Protein AF-A0A352L441-F1 (afdb_monomer_lite)

Sequence (587 aa):
ATPSLTDYEIRIDIAGQVLLHSDFNLAGSLLVDAADITIYNQNLIVSGPDQRLAFRAANSLTLGRTETLPNGKLQQLGAVISAPDLQFNVDGLLTVNAGSAIFGAKQSATLLITADDMLLIGTLYGGAEPDESAKPIWLPAGALTLDLTGSLTMGGQGVNSEGNLTNTGGNLIATGAVMIKTGDVVAISDTSSIKADPSGEQSIETAASGNLRLEVGTDLQLNGFLQSLGPASLLAISAGSQARINGLIEAQSSVTITAGTDVSGVGILVMPLILNTNSNGQLIDENGRLIDSDGWLINSSGQFVNEAGEVINVPPGSPVAGGQPVRLSGGEIRTGIGGTISLTAADSLLLRGAIGAIRAEGSTIRALSDSVSLTSTGSSVTVEDRVEASTLLTVTAEAINVLAGASLRARGTGGDIRLKAAHLLYIDAAFGDLPAAVVQAQDLVSLLAADVDTSGVVRSTVGRIAINGVQSVTVGGRVISPTTIHVNSGVSATWSQALLESGTISAAELANGTLDILGSGSLQATGNVRLNSGGDFTVQSAAGLASGTAVRPRPIVSTAPQTIYTVTGYNKIDLGVIQVPEVTFVK

pLDDT: mean 89.71, std 14.64, range [35.78, 98.94]

Radius of gyration: 32.27 Å; chains: 1; bounding box: 112×66×103 Å

Foldseek 3Di:
DPPDLPDFPEEAAEAAEDEAEEEDEAQAEYEYAYQEYEYWLYEYEHDDQSHEYEYHHAEEYEFWDWDQDPVRFIDTTGYEAEDCHYEYAHAEEYEHADPYEYYNQHAQEEHEYEYAEYEFQYEYEFAFDQDPVGDTDGHAAGEYEYAYAAEYAWWDWDADPVRDIDIGTGEYEYLHEYYYEYLAEYAGAQRYEYEHHNVRPDPDADQHWYEYEYHHNAEYHDFHYYEIDHQQYEHEYEHADAYEFWYEYEEAAEYYYEFEHYPVLARYHWWAWDFDADPVRFFAAPVRFTAHLLQFGADPVRAADDPVRHGDPDDPPFTWGHAFTHTDITGEYEYAAQHEYEYEYCGEHHANYEYFGWGDDGRDIATRAQEYEAYHNHAEYEFNAEYEHAAEYEYEEQEYHQEFQYEYEHRHDNHEYAYEHAAEYYFADHDDPGHGGEYEYQAEYAAEYQEYAHLGEYDHNAYEYFAEHLAEYEFNYEYDYQEEYHYEFQDDPPDDPCVSRVSPDDLVRGDAHEYEQEECGDHYYPYYYHHHGVHYYYYHYPDPDDPDDDDDDDDPDDDDDDDDPDPPDDDDDDPDDDDDDDDDDDD

Structure (mmCIF, N/CA/C/O backbone):
data_AF-A0A352L441-F1
#
_entry.id   AF-A0A352L441-F1
#
loop_
_atom_site.group_PDB
_atom_site.id
_atom_site.type_symbol
_atom_site.label_atom_id
_atom_site.label_alt_id
_atom_site.label_comp_id
_atom_site.label_asym_id
_atom_site.label_entity_id
_atom_site.label_seq_id
_atom_site.pdbx_PDB_ins_code
_atom_site.Cartn_x
_atom_site.Cartn_y
_atom_site.Cartn_z
_atom_site.occupancy
_atom_site.B_iso_or_equiv
_atom_site.auth_seq_id
_atom_site.auth_comp_id
_atom_site.auth_asym_id
_atom_site.auth_atom_id
_atom_site.pdbx_PDB_model_num
ATOM 1 N N . ALA A 1 1 ? 12.906 12.180 -49.565 1.00 49.47 1 ALA A N 1
ATOM 2 C CA . ALA A 1 1 ? 11.666 12.710 -48.981 1.00 49.47 1 ALA A CA 1
ATOM 3 C C . ALA A 1 1 ? 10.503 12.098 -49.739 1.00 49.47 1 ALA A C 1
ATOM 5 O O . ALA A 1 1 ? 10.154 12.564 -50.820 1.00 49.47 1 ALA A O 1
ATOM 6 N N . THR A 1 2 ? 9.995 10.977 -49.242 1.00 49.00 2 THR A N 1
ATOM 7 C CA . THR A 1 2 ? 8.648 10.523 -49.579 1.00 49.00 2 THR A CA 1
ATOM 8 C C . THR A 1 2 ? 7.631 11.470 -48.919 1.00 49.00 2 THR A C 1
ATOM 10 O O . THR A 1 2 ? 7.974 12.142 -47.949 1.00 49.00 2 THR A O 1
ATOM 13 N N . PRO A 1 3 ? 6.417 11.640 -49.474 1.00 53.66 3 PRO A N 1
ATOM 14 C CA . PRO A 1 3 ? 5.519 12.732 -49.081 1.00 53.66 3 PRO A CA 1
ATOM 15 C C . PRO A 1 3 ? 4.583 12.386 -47.912 1.00 53.66 3 PRO A C 1
ATOM 17 O O . PRO A 1 3 ? 3.712 13.190 -47.585 1.00 53.66 3 PRO A O 1
ATOM 20 N N . SER A 1 4 ? 4.682 11.186 -47.335 1.00 69.00 4 SER A N 1
ATOM 21 C CA . SER A 1 4 ? 3.772 10.743 -46.280 1.00 69.00 4 SER A CA 1
ATOM 22 C C . SER A 1 4 ? 4.357 11.092 -44.917 1.00 69.00 4 SER A C 1
ATOM 24 O O . SER A 1 4 ? 5.466 10.705 -44.611 1.00 69.00 4 SER A O 1
ATOM 26 N N . LEU A 1 5 ? 3.603 11.762 -44.046 1.00 63.06 5 LEU A N 1
ATOM 27 C CA . LEU A 1 5 ? 4.019 12.012 -42.652 1.00 63.06 5 LEU A CA 1
ATOM 28 C C . LEU A 1 5 ? 3.939 10.747 -41.766 1.00 63.06 5 LEU A C 1
ATOM 30 O O . LEU A 1 5 ? 3.887 10.839 -40.543 1.00 63.06 5 LEU A O 1
ATOM 34 N N . THR A 1 6 ? 3.796 9.567 -42.374 1.00 68.00 6 THR A N 1
ATOM 35 C CA . THR A 1 6 ? 3.484 8.310 -41.676 1.00 68.00 6 THR A CA 1
ATOM 36 C C . THR A 1 6 ? 4.223 7.095 -42.233 1.00 68.00 6 THR A C 1
ATOM 38 O O . THR A 1 6 ? 3.980 5.989 -41.752 1.00 68.00 6 THR A O 1
ATOM 41 N N . ASP A 1 7 ? 5.072 7.257 -43.255 1.00 83.56 7 ASP A N 1
ATOM 42 C CA . ASP A 1 7 ? 5.901 6.155 -43.740 1.00 83.56 7 ASP A CA 1
ATOM 43 C C . ASP A 1 7 ? 7.200 6.030 -42.934 1.00 83.56 7 ASP A C 1
ATOM 45 O O . ASP A 1 7 ? 7.561 6.902 -42.152 1.00 83.56 7 ASP A O 1
ATOM 49 N N . TYR A 1 8 ? 7.864 4.883 -43.080 1.00 89.38 8 TYR A N 1
ATOM 50 C CA . TYR A 1 8 ? 9.185 4.652 -42.510 1.00 89.38 8 TYR A CA 1
ATOM 51 C C . TYR A 1 8 ? 10.232 4.904 -43.591 1.00 89.38 8 TYR A C 1
ATOM 53 O O . TYR A 1 8 ? 10.250 4.195 -44.600 1.00 89.38 8 TYR A O 1
ATOM 61 N N . GLU A 1 9 ? 11.118 5.875 -43.384 1.00 91.31 9 GLU A N 1
ATOM 62 C CA . GLU A 1 9 ? 12.224 6.154 -44.302 1.00 91.31 9 GLU A CA 1
ATOM 63 C C . GLU A 1 9 ? 13.239 5.011 -44.345 1.00 91.31 9 GLU A C 1
ATOM 65 O O . GLU A 1 9 ? 13.847 4.760 -45.388 1.00 91.31 9 GLU A O 1
ATOM 70 N N . ILE A 1 10 ? 13.415 4.307 -43.224 1.00 93.00 10 ILE A N 1
ATOM 71 C CA . ILE A 1 10 ? 14.247 3.110 -43.138 1.00 93.00 10 ILE A CA 1
ATOM 72 C C . ILE A 1 10 ? 13.386 1.948 -42.653 1.00 93.00 10 ILE A C 1
ATOM 74 O O . ILE A 1 10 ? 12.770 2.009 -41.589 1.00 93.00 10 ILE A O 1
ATOM 78 N N . ARG A 1 11 ? 13.385 0.854 -43.419 1.00 95.38 11 ARG A N 1
ATOM 79 C CA . ARG A 1 11 ? 12.781 -0.415 -43.017 1.00 95.38 11 ARG A CA 1
ATOM 80 C C . ARG A 1 11 ? 13.812 -1.532 -43.086 1.00 95.38 11 ARG A C 1
ATOM 82 O O . ARG A 1 11 ? 14.389 -1.780 -44.143 1.00 95.38 11 ARG A O 1
ATOM 89 N N . ILE A 1 12 ? 14.003 -2.210 -41.963 1.00 96.06 12 ILE A N 1
ATOM 90 C CA . ILE A 1 12 ? 14.758 -3.454 -41.847 1.00 96.06 12 ILE A CA 1
ATOM 91 C C . ILE A 1 12 ? 13.725 -4.563 -41.655 1.00 96.06 12 ILE A C 1
ATOM 93 O O . ILE A 1 12 ? 12.964 -4.515 -40.697 1.00 96.06 12 ILE A O 1
ATOM 97 N N . ASP A 1 13 ? 13.666 -5.510 -42.586 1.00 96.94 13 ASP A N 1
ATOM 98 C CA . ASP A 1 13 ? 12.711 -6.625 -42.588 1.00 96.94 13 ASP A CA 1
ATOM 99 C C . ASP A 1 13 ? 13.508 -7.916 -42.817 1.00 96.94 13 ASP A C 1
ATOM 101 O O . ASP A 1 13 ? 14.018 -8.154 -43.918 1.00 96.94 13 ASP A O 1
ATOM 105 N N . ILE A 1 14 ? 13.751 -8.670 -41.743 1.00 95.06 14 ILE A N 1
ATOM 106 C CA . ILE A 1 14 ? 14.667 -9.817 -41.731 1.00 95.06 14 ILE A CA 1
ATOM 107 C C . ILE A 1 14 ? 14.029 -10.977 -40.970 1.00 95.06 14 ILE A C 1
ATOM 109 O O . ILE A 1 14 ? 13.840 -10.900 -39.771 1.00 95.06 14 ILE A O 1
ATOM 113 N N . ALA A 1 15 ? 13.816 -12.125 -41.616 1.00 94.00 15 ALA A N 1
ATOM 114 C CA . ALA A 1 15 ? 13.196 -13.289 -40.962 1.00 94.00 15 ALA A CA 1
ATOM 115 C C . ALA A 1 15 ? 14.002 -13.901 -39.790 1.00 94.00 15 ALA A C 1
ATOM 117 O O . ALA A 1 15 ? 13.476 -14.725 -39.052 1.00 94.00 15 ALA A O 1
ATOM 118 N N . GLY A 1 16 ? 15.289 -13.570 -39.666 1.00 96.12 16 GLY A N 1
ATOM 119 C CA . GLY A 1 16 ? 16.195 -14.079 -38.635 1.00 96.12 16 GLY A CA 1
ATOM 120 C C . GLY A 1 16 ? 16.541 -13.026 -37.583 1.00 96.12 16 GLY A C 1
ATOM 121 O O . GLY A 1 16 ? 15.664 -12.380 -37.018 1.00 96.12 16 GLY A O 1
ATOM 122 N N . GLN A 1 17 ? 17.840 -12.860 -37.330 1.00 97.25 17 GLN A N 1
ATOM 123 C CA . GLN A 1 17 ? 18.349 -11.949 -36.309 1.00 97.25 17 GLN A CA 1
ATOM 124 C C . GLN A 1 17 ? 18.781 -10.603 -36.900 1.00 97.25 17 GLN A C 1
ATOM 126 O O . GLN A 1 17 ? 19.488 -10.551 -37.910 1.00 97.25 17 GLN A O 1
ATOM 131 N N . VAL A 1 18 ? 18.435 -9.523 -36.203 1.00 97.88 18 VAL A N 1
ATOM 132 C CA . VAL A 1 18 ? 19.004 -8.187 -36.383 1.00 97.88 18 VAL A CA 1
ATOM 133 C C . VAL A 1 18 ? 19.908 -7.866 -35.194 1.00 97.88 18 VAL A C 1
ATOM 135 O O . VAL A 1 18 ? 19.484 -7.918 -34.040 1.00 97.88 18 VAL A O 1
ATOM 138 N N . LEU A 1 19 ? 21.151 -7.486 -35.491 1.00 97.06 19 LEU A N 1
ATOM 139 C CA . LEU A 1 19 ? 22.108 -6.980 -34.513 1.00 97.06 19 LEU A CA 1
ATOM 140 C C . LEU A 1 19 ? 22.387 -5.504 -34.801 1.00 97.06 19 LEU A C 1
ATOM 142 O O . LEU A 1 19 ? 22.943 -5.185 -35.852 1.00 97.06 19 LEU A O 1
ATOM 146 N N . LEU A 1 20 ? 22.011 -4.620 -33.880 1.00 96.06 20 LEU A N 1
ATOM 147 C CA . LEU A 1 20 ? 22.301 -3.190 -33.963 1.00 96.06 20 LEU A CA 1
ATOM 148 C C . LEU A 1 20 ? 23.311 -2.805 -32.880 1.00 96.06 20 LEU A C 1
ATOM 150 O O . LEU A 1 20 ? 23.175 -3.161 -31.709 1.00 96.06 20 LEU A O 1
ATOM 154 N N . HIS A 1 21 ? 24.352 -2.098 -33.299 1.00 92.94 21 HIS A N 1
ATOM 155 C CA . HIS A 1 21 ? 25.333 -1.485 -32.418 1.00 92.94 21 HIS A CA 1
ATOM 156 C C . HIS A 1 21 ? 25.881 -0.221 -33.087 1.00 92.94 21 HIS A C 1
ATOM 158 O O . HIS A 1 21 ? 25.800 -0.091 -34.311 1.00 92.94 21 HIS A O 1
ATOM 164 N N . SER A 1 22 ? 26.504 0.661 -32.297 1.00 89.69 22 SER A N 1
ATOM 165 C CA . SER A 1 22 ? 26.989 1.985 -32.726 1.00 89.69 22 SER A CA 1
ATOM 166 C C . SER A 1 22 ? 25.886 3.023 -32.971 1.00 89.69 22 SER A C 1
ATOM 168 O O . SER A 1 22 ? 24.727 2.692 -33.186 1.00 89.69 22 SER A O 1
ATOM 170 N N . ASP A 1 23 ? 26.254 4.303 -32.913 1.00 92.50 23 ASP A N 1
ATOM 171 C CA . ASP A 1 23 ? 25.290 5.401 -32.788 1.00 92.50 23 ASP A CA 1
ATOM 172 C C . ASP A 1 23 ? 24.577 5.761 -34.093 1.00 92.50 23 ASP A C 1
ATOM 174 O O . ASP A 1 23 ? 25.209 6.005 -35.124 1.00 92.50 23 ASP A O 1
ATOM 178 N N . PHE A 1 24 ? 23.247 5.849 -34.025 1.00 92.25 24 PHE A N 1
ATOM 179 C CA . PHE A 1 24 ? 22.352 6.243 -35.109 1.00 92.25 24 PHE A CA 1
ATOM 180 C C . PHE A 1 24 ? 21.593 7.511 -34.701 1.00 92.25 24 PHE A C 1
ATOM 182 O O . PHE A 1 24 ? 20.792 7.493 -33.770 1.00 92.25 24 PHE A O 1
ATOM 189 N N . ASN A 1 25 ? 21.794 8.592 -35.455 1.00 92.19 25 ASN A N 1
ATOM 190 C CA . ASN A 1 25 ? 21.009 9.820 -35.346 1.00 92.19 25 ASN A CA 1
ATOM 191 C C . ASN A 1 25 ? 20.189 9.984 -36.621 1.00 92.19 25 ASN A C 1
ATOM 193 O O . ASN A 1 25 ? 20.742 10.239 -37.694 1.00 92.19 25 ASN A O 1
ATOM 197 N N . LEU A 1 26 ? 18.877 9.799 -36.513 1.00 91.25 26 LEU A N 1
ATOM 198 C CA . LEU A 1 26 ? 17.967 9.793 -37.648 1.00 91.25 26 LEU A CA 1
ATOM 199 C C . LEU A 1 26 ? 17.049 11.017 -37.597 1.00 91.25 26 LEU A C 1
ATOM 201 O O . LEU A 1 26 ? 16.477 11.359 -36.562 1.00 91.25 26 LEU A O 1
ATOM 205 N N . ALA A 1 27 ? 16.896 11.668 -38.748 1.00 87.81 27 ALA A N 1
ATOM 206 C CA . ALA A 1 27 ? 15.895 12.717 -38.966 1.00 87.81 27 ALA A CA 1
ATOM 207 C C . ALA A 1 27 ? 14.571 12.159 -39.533 1.00 87.81 27 ALA A C 1
ATOM 209 O O . ALA A 1 27 ? 13.640 12.922 -39.781 1.00 87.81 27 ALA A O 1
ATOM 210 N N . GLY A 1 28 ? 14.523 10.847 -39.788 1.00 89.69 28 GLY A N 1
ATOM 211 C CA . GLY A 1 28 ? 13.387 10.112 -40.339 1.00 89.69 28 GLY A CA 1
ATOM 212 C C . GLY A 1 28 ? 13.058 8.883 -39.492 1.00 89.69 28 GLY A C 1
ATOM 213 O O . GLY A 1 28 ? 13.854 8.466 -38.648 1.00 89.69 28 GLY A O 1
ATOM 214 N N . SER A 1 29 ? 11.892 8.308 -39.742 1.00 93.94 29 SER A N 1
ATOM 215 C CA . SER A 1 29 ? 11.331 7.157 -39.057 1.00 93.94 29 SER A CA 1
ATOM 216 C C . SER A 1 29 ? 12.042 5.850 -39.428 1.00 93.94 29 SER A C 1
ATOM 218 O O . SER A 1 29 ? 12.465 5.632 -40.568 1.00 93.94 29 SER A O 1
ATOM 220 N N . LEU A 1 30 ? 12.139 4.942 -38.455 1.00 95.44 30 LEU A N 1
ATOM 221 C CA . LEU A 1 30 ? 12.762 3.623 -38.597 1.00 95.44 30 LEU A CA 1
ATOM 222 C C . LEU A 1 30 ? 11.812 2.519 -38.116 1.00 95.44 30 LEU A C 1
ATOM 224 O O . LEU A 1 30 ? 11.270 2.586 -37.013 1.00 95.44 30 LEU A O 1
ATOM 228 N N . LEU A 1 31 ? 11.660 1.480 -38.936 1.00 96.81 31 LEU A N 1
ATOM 229 C CA . LEU A 1 31 ? 11.042 0.210 -38.562 1.00 96.81 31 LEU A CA 1
ATOM 230 C C . LEU A 1 31 ? 12.084 -0.906 -38.626 1.00 96.81 31 LEU A C 1
ATOM 232 O O . LEU A 1 31 ? 12.723 -1.100 -39.663 1.00 96.81 31 LEU A O 1
ATOM 236 N N . VAL A 1 32 ? 12.197 -1.670 -37.544 1.00 97.94 32 VAL A N 1
ATOM 237 C CA . VAL A 1 32 ? 12.960 -2.920 -37.495 1.00 97.94 32 VAL A CA 1
ATOM 238 C C . VAL A 1 32 ? 11.995 -4.063 -37.211 1.00 97.94 32 VAL A C 1
ATOM 240 O O . VAL A 1 32 ? 11.344 -4.071 -36.172 1.00 97.94 32 VAL A O 1
ATOM 243 N N . ASP A 1 33 ? 11.898 -5.000 -38.145 1.00 98.31 33 ASP A N 1
ATOM 244 C CA . ASP A 1 33 ? 10.999 -6.151 -38.117 1.00 98.31 33 ASP A CA 1
ATOM 245 C C . ASP A 1 33 ? 11.831 -7.428 -38.289 1.00 98.31 33 ASP A C 1
ATOM 247 O O . ASP A 1 33 ? 12.485 -7.610 -39.324 1.00 98.31 33 ASP A O 1
ATOM 251 N N . ALA A 1 34 ? 11.901 -8.254 -37.241 1.00 98.31 34 ALA A N 1
ATOM 252 C CA . ALA A 1 34 ? 12.706 -9.470 -37.245 1.00 98.31 34 ALA A CA 1
ATOM 253 C C . ALA A 1 34 ? 12.198 -10.565 -36.297 1.00 98.31 34 ALA A C 1
ATOM 255 O O . ALA A 1 34 ? 11.294 -10.342 -35.500 1.00 98.31 34 ALA A O 1
ATOM 256 N N . ALA A 1 35 ? 12.788 -11.764 -36.351 1.00 97.69 35 ALA A N 1
ATOM 257 C CA . ALA A 1 35 ? 12.512 -12.781 -35.335 1.00 97.69 35 ALA A CA 1
ATOM 258 C C . ALA A 1 35 ? 13.170 -12.406 -33.999 1.00 97.69 35 ALA A C 1
ATOM 260 O O . ALA A 1 35 ? 12.505 -12.367 -32.966 1.00 97.69 35 ALA A O 1
ATOM 261 N N . ASP A 1 36 ? 14.456 -12.056 -34.043 1.00 98.38 36 ASP A N 1
ATOM 262 C CA . ASP A 1 36 ? 15.244 -11.672 -32.874 1.00 98.38 36 ASP A CA 1
ATOM 263 C C . ASP A 1 36 ? 15.931 -10.327 -33.111 1.00 98.38 36 ASP A C 1
ATOM 265 O O . ASP A 1 36 ? 16.624 -10.137 -34.113 1.00 98.38 36 ASP A O 1
ATOM 269 N N . ILE A 1 37 ? 15.780 -9.392 -32.175 1.00 98.56 37 ILE A N 1
ATOM 270 C CA . ILE A 1 37 ? 16.417 -8.072 -32.230 1.00 98.56 37 ILE A CA 1
ATOM 271 C C . ILE A 1 37 ? 17.344 -7.923 -31.029 1.00 98.56 37 ILE A C 1
ATOM 273 O O . ILE A 1 37 ? 16.947 -8.098 -29.880 1.00 98.56 37 ILE A O 1
ATOM 277 N N . THR A 1 38 ? 18.603 -7.572 -31.270 1.00 98.12 38 THR A N 1
ATOM 278 C CA . THR A 1 38 ? 19.557 -7.256 -30.203 1.00 98.12 38 THR A CA 1
ATOM 279 C C . THR A 1 38 ? 20.205 -5.909 -30.474 1.00 98.12 38 THR A C 1
ATOM 281 O O . THR A 1 38 ? 20.804 -5.709 -31.529 1.00 98.12 38 THR A O 1
ATOM 284 N N . ILE A 1 39 ? 20.097 -4.996 -29.510 1.00 97.94 39 ILE A N 1
ATOM 285 C CA . ILE A 1 39 ? 20.632 -3.635 -29.587 1.00 97.94 39 ILE A CA 1
ATOM 286 C C . ILE A 1 39 ? 21.553 -3.416 -28.398 1.00 97.94 39 ILE A C 1
ATOM 288 O O . ILE A 1 39 ? 21.121 -3.570 -27.261 1.00 97.94 39 ILE A O 1
ATOM 292 N N . TYR A 1 40 ? 22.813 -3.061 -28.616 1.00 96.94 40 TYR A N 1
ATOM 293 C CA . TYR A 1 40 ? 23.750 -2.812 -27.517 1.00 96.94 40 TYR A CA 1
ATOM 294 C C . TYR A 1 40 ? 24.846 -1.838 -27.928 1.00 96.94 40 TYR A C 1
ATOM 296 O O . TYR A 1 40 ? 25.196 -1.742 -29.102 1.00 96.94 40 TYR A O 1
ATOM 304 N N . ASN A 1 41 ? 25.429 -1.156 -26.939 1.00 95.44 41 ASN A N 1
ATOM 305 C CA . ASN A 1 41 ? 26.482 -0.162 -27.142 1.00 95.44 41 ASN A CA 1
ATOM 306 C C . ASN A 1 41 ? 26.113 0.850 -28.245 1.00 95.44 41 ASN A C 1
ATOM 308 O O . ASN A 1 41 ? 26.832 1.005 -29.237 1.00 95.44 41 ASN A O 1
ATOM 312 N N . GLN A 1 42 ? 24.926 1.442 -28.115 1.00 94.06 42 GLN A N 1
ATOM 313 C CA . GLN A 1 42 ? 24.323 2.272 -29.151 1.00 94.06 42 GLN A CA 1
ATOM 314 C C . GLN A 1 42 ? 23.437 3.360 -28.554 1.00 94.06 42 GLN A C 1
ATOM 316 O O . GLN A 1 42 ? 22.563 3.068 -27.738 1.00 94.06 42 GLN A O 1
ATOM 321 N N . ASN A 1 43 ? 23.596 4.577 -29.065 1.00 94.94 43 ASN A N 1
ATOM 322 C CA . ASN A 1 43 ? 22.586 5.625 -29.016 1.00 94.94 43 ASN A CA 1
ATOM 323 C C . ASN A 1 43 ? 21.781 5.599 -30.321 1.00 94.94 43 ASN A C 1
ATOM 325 O O . ASN A 1 43 ? 22.330 5.842 -31.393 1.00 94.94 43 ASN A O 1
ATOM 329 N N . LEU A 1 44 ? 20.491 5.290 -30.252 1.00 96.12 44 LEU A N 1
ATOM 330 C CA . LEU A 1 44 ? 19.568 5.349 -31.381 1.00 96.12 44 LEU A CA 1
ATOM 331 C C . LEU A 1 44 ? 18.527 6.430 -31.106 1.00 96.12 44 LEU A C 1
ATOM 333 O O . LEU A 1 44 ? 17.584 6.229 -30.339 1.00 96.12 44 LEU A O 1
ATOM 337 N N . ILE A 1 45 ? 18.725 7.582 -31.738 1.00 95.31 45 ILE A N 1
ATOM 338 C CA . ILE A 1 45 ? 17.912 8.776 -31.536 1.00 95.31 45 ILE A CA 1
ATOM 339 C C . ILE A 1 45 ? 17.220 9.117 -32.853 1.00 95.31 45 ILE A C 1
ATOM 341 O O . ILE A 1 45 ? 17.866 9.399 -33.865 1.00 95.31 45 ILE A O 1
ATOM 345 N N . VAL A 1 46 ? 15.890 9.108 -32.828 1.00 93.50 46 VAL A N 1
ATOM 346 C CA . VAL A 1 46 ? 15.036 9.593 -33.912 1.00 93.50 46 VAL A CA 1
ATOM 347 C C . VAL A 1 46 ? 14.488 10.956 -33.504 1.00 93.50 46 VAL A C 1
ATOM 349 O O . VAL A 1 46 ? 13.870 11.096 -32.453 1.00 93.50 46 VAL A O 1
ATOM 352 N N . SER A 1 47 ? 14.732 11.972 -34.327 1.00 88.00 47 SER A N 1
ATOM 353 C CA . SER A 1 47 ? 14.414 13.370 -34.022 1.00 88.00 47 SER A CA 1
ATOM 354 C C . SER A 1 47 ? 13.374 13.942 -34.985 1.00 88.00 47 SER A C 1
ATOM 356 O O . SER A 1 47 ? 13.398 13.657 -36.178 1.00 88.00 47 SER A O 1
ATOM 358 N N . GLY A 1 48 ? 12.474 14.781 -34.464 1.00 85.25 48 GLY A N 1
ATOM 359 C CA . GLY A 1 48 ? 11.401 15.436 -35.222 1.00 85.25 48 GLY A CA 1
ATOM 360 C C . GLY A 1 48 ? 10.004 15.033 -34.724 1.00 85.25 48 GLY A C 1
ATOM 361 O O . GLY A 1 48 ? 9.759 13.852 -34.512 1.00 85.25 48 GLY A O 1
ATOM 362 N N . PRO A 1 49 ? 9.064 15.981 -34.554 1.00 78.94 49 PRO A N 1
ATOM 363 C CA . PRO A 1 49 ? 7.838 15.799 -33.753 1.00 78.94 49 PRO A CA 1
ATOM 364 C C . PRO A 1 49 ? 6.868 14.709 -34.246 1.00 78.94 49 PRO A C 1
ATOM 366 O O . PRO A 1 49 ? 6.040 14.218 -33.467 1.00 78.94 49 PRO A O 1
ATOM 369 N N . ASP A 1 50 ? 6.981 14.335 -35.520 1.00 85.38 50 ASP A N 1
ATOM 370 C CA . ASP A 1 50 ? 6.133 13.346 -36.193 1.00 85.38 50 ASP A CA 1
ATOM 371 C C . ASP A 1 50 ? 6.892 12.065 -36.577 1.00 85.38 50 ASP A C 1
ATOM 373 O O . ASP A 1 50 ? 6.320 11.178 -37.211 1.00 85.38 50 ASP A O 1
ATOM 377 N N . GLN A 1 51 ? 8.167 11.957 -36.187 1.00 91.25 51 GLN A N 1
ATOM 378 C CA . GLN A 1 51 ? 8.998 10.798 -36.492 1.00 91.25 51 GLN A CA 1
ATOM 379 C C . GLN A 1 51 ? 8.772 9.652 -35.508 1.00 91.25 51 GLN A C 1
ATOM 381 O O . GLN A 1 51 ? 8.460 9.860 -34.332 1.00 91.25 51 GLN A O 1
ATOM 386 N N . ARG A 1 52 ? 8.943 8.430 -36.015 1.00 91.75 52 ARG A N 1
ATOM 387 C CA . ARG A 1 52 ? 8.576 7.194 -35.329 1.00 91.75 52 ARG A CA 1
ATOM 388 C C . ARG A 1 52 ? 9.719 6.199 -35.313 1.00 91.75 52 ARG A C 1
ATOM 390 O O . ARG A 1 52 ? 10.442 6.037 -36.296 1.00 91.75 52 ARG A O 1
ATOM 397 N N . LEU A 1 53 ? 9.823 5.463 -34.221 1.00 95.12 53 LEU A N 1
ATOM 398 C CA . LEU A 1 53 ? 10.702 4.314 -34.102 1.00 95.12 53 LEU A CA 1
ATOM 399 C C . LEU A 1 53 ? 9.879 3.119 -33.641 1.00 95.12 53 LEU A C 1
ATOM 401 O O . LEU A 1 53 ? 9.217 3.177 -32.607 1.00 95.12 53 LEU A O 1
ATOM 405 N N . ALA A 1 54 ? 9.912 2.042 -34.417 1.00 96.44 54 ALA A N 1
ATOM 406 C CA . ALA A 1 54 ? 9.189 0.826 -34.087 1.00 96.44 54 ALA A CA 1
ATOM 407 C C . ALA A 1 54 ? 10.091 -0.401 -34.181 1.00 96.44 54 ALA A C 1
ATOM 409 O O . ALA A 1 54 ? 10.798 -0.593 -35.175 1.00 96.44 54 ALA A O 1
ATOM 410 N N . PHE A 1 55 ? 9.997 -1.254 -33.166 1.00 98.06 55 PHE A N 1
ATOM 411 C CA . PHE A 1 55 ? 10.595 -2.581 -33.162 1.00 98.06 55 PHE A CA 1
ATOM 412 C C . PHE A 1 55 ? 9.506 -3.643 -33.130 1.00 98.06 55 PHE A C 1
ATOM 414 O O . PHE A 1 55 ? 8.604 -3.579 -32.296 1.00 98.06 55 PHE A O 1
ATOM 421 N N . ARG A 1 56 ? 9.606 -4.613 -34.036 1.00 98.38 56 ARG A N 1
ATOM 422 C CA . ARG A 1 56 ? 8.744 -5.791 -34.109 1.00 98.38 56 ARG A CA 1
ATOM 423 C C . ARG A 1 56 ? 9.618 -7.030 -34.034 1.00 98.38 56 ARG A C 1
ATOM 425 O O . ARG A 1 56 ? 10.456 -7.231 -34.910 1.00 98.38 56 ARG A O 1
ATOM 432 N N . ALA A 1 57 ? 9.462 -7.805 -32.969 1.00 98.31 57 ALA A N 1
ATOM 433 C CA . ALA A 1 57 ? 10.225 -9.024 -32.743 1.00 98.31 57 ALA A CA 1
ATOM 434 C C . ALA A 1 57 ? 9.283 -10.212 -32.529 1.00 98.31 57 ALA A C 1
ATOM 436 O O . ALA A 1 57 ? 8.483 -10.188 -31.601 1.00 98.31 57 ALA A O 1
ATOM 437 N N . ALA A 1 58 ? 9.391 -11.257 -33.350 1.00 97.25 58 ALA A N 1
ATOM 438 C CA . ALA A 1 58 ? 8.541 -12.447 -33.209 1.00 97.25 58 ALA A CA 1
ATOM 439 C C . ALA A 1 58 ? 8.944 -13.356 -32.029 1.00 97.25 58 ALA A C 1
ATOM 441 O O . ALA A 1 58 ? 8.128 -14.126 -31.539 1.00 97.25 58 ALA A O 1
ATOM 442 N N . ASN A 1 59 ? 10.200 -13.295 -31.578 1.00 97.88 59 ASN A N 1
ATOM 443 C CA . ASN A 1 59 ? 10.705 -14.132 -30.487 1.00 97.88 59 ASN A CA 1
ATOM 444 C C . ASN A 1 59 ? 11.237 -13.290 -29.327 1.00 97.88 59 ASN A C 1
ATOM 446 O O . ASN A 1 59 ? 10.812 -13.453 -28.186 1.00 97.88 59 ASN A O 1
ATOM 450 N N . SER A 1 60 ? 12.218 -12.424 -29.593 1.00 98.25 60 SER A N 1
ATOM 451 C CA . SER A 1 60 ? 12.885 -11.687 -28.523 1.00 98.25 60 SER A CA 1
ATOM 452 C C . SER A 1 60 ? 13.426 -10.335 -28.962 1.00 98.25 60 SER A C 1
ATOM 454 O O . SER A 1 60 ? 13.899 -10.151 -30.087 1.00 98.25 60 SER A O 1
ATOM 456 N N . LEU A 1 61 ? 13.398 -9.382 -28.032 1.00 98.62 61 LEU A N 1
ATOM 457 C CA . LEU A 1 61 ? 14.094 -8.111 -28.163 1.00 98.62 61 LEU A CA 1
ATOM 458 C C . LEU A 1 61 ? 14.962 -7.884 -26.931 1.00 98.62 61 LEU A C 1
ATOM 460 O O . LEU A 1 61 ? 14.465 -7.865 -25.811 1.00 98.62 61 LEU A O 1
ATOM 464 N N . THR A 1 62 ? 16.264 -7.699 -27.130 1.00 98.44 62 THR A N 1
ATOM 465 C CA . THR A 1 62 ? 17.219 -7.461 -26.042 1.00 98.44 62 THR A CA 1
ATOM 466 C C . THR A 1 62 ? 17.918 -6.121 -26.221 1.00 98.44 62 THR A C 1
ATOM 468 O O . THR A 1 62 ? 18.590 -5.893 -27.229 1.00 98.44 62 THR A O 1
ATOM 471 N N . LEU A 1 63 ? 17.792 -5.252 -25.219 1.00 98.12 63 LEU A N 1
ATOM 472 C CA . LEU A 1 63 ? 18.503 -3.983 -25.115 1.00 98.12 63 LEU A CA 1
ATOM 473 C C . LEU A 1 63 ? 19.630 -4.091 -24.095 1.00 98.12 63 LEU A C 1
ATOM 475 O O . LEU A 1 63 ? 19.420 -4.451 -22.937 1.00 98.12 63 LEU A O 1
ATOM 479 N N . GLY A 1 64 ? 20.825 -3.744 -24.542 1.00 96.50 64 GLY A N 1
ATOM 480 C CA . GLY A 1 64 ? 22.074 -3.854 -23.817 1.00 96.50 64 GLY A CA 1
ATOM 481 C C . GLY A 1 64 ? 22.538 -5.293 -23.594 1.00 96.50 64 GLY A C 1
ATOM 482 O O . GLY A 1 64 ? 21.794 -6.252 -23.787 1.00 96.50 64 GLY A O 1
ATOM 483 N N . ARG A 1 65 ? 23.795 -5.452 -23.176 1.00 94.56 65 ARG A N 1
ATOM 484 C CA . ARG A 1 65 ? 24.377 -6.740 -22.766 1.00 94.56 65 ARG A CA 1
ATOM 485 C C . ARG A 1 65 ? 25.550 -6.537 -21.812 1.00 94.56 65 ARG A C 1
ATOM 487 O O . ARG A 1 65 ? 26.092 -5.440 -21.717 1.00 94.56 65 ARG A O 1
ATOM 494 N N . THR A 1 66 ? 25.993 -7.610 -21.173 1.00 93.62 66 THR A N 1
ATOM 495 C CA . THR A 1 66 ? 27.265 -7.637 -20.446 1.00 93.62 66 THR A CA 1
ATOM 496 C C . THR A 1 66 ? 28.331 -8.321 -21.299 1.00 93.62 66 THR A C 1
ATOM 498 O O . THR A 1 66 ? 28.073 -9.362 -21.900 1.00 93.62 66 THR A O 1
ATOM 501 N N . GLU A 1 67 ? 29.528 -7.744 -21.362 1.00 93.62 67 GLU A N 1
ATOM 502 C CA . GLU A 1 67 ? 30.673 -8.292 -22.090 1.00 93.62 67 GLU A CA 1
ATOM 503 C C . GLU A 1 67 ? 31.867 -8.483 -21.151 1.00 93.62 67 GLU A C 1
ATOM 505 O O . GLU A 1 67 ? 32.127 -7.656 -20.279 1.00 93.62 67 GLU A O 1
ATOM 510 N N . THR A 1 68 ? 32.604 -9.580 -21.325 1.00 94.00 68 THR A N 1
ATOM 511 C CA . THR A 1 68 ? 33.857 -9.813 -20.601 1.00 94.00 68 THR A CA 1
ATOM 512 C C . THR A 1 68 ? 35.008 -9.183 -21.374 1.00 94.00 68 THR A C 1
ATOM 514 O O . THR A 1 68 ? 35.322 -9.593 -22.491 1.00 94.00 68 THR A O 1
ATOM 517 N N . LEU A 1 69 ? 35.666 -8.205 -20.762 1.00 90.12 69 LEU A N 1
ATOM 518 C CA . LEU A 1 69 ? 36.839 -7.544 -21.313 1.00 90.12 69 LEU A CA 1
ATOM 519 C C . LEU A 1 69 ? 38.070 -8.468 -21.313 1.00 90.12 69 LEU A C 1
ATOM 521 O O . LEU A 1 69 ? 38.157 -9.392 -20.500 1.00 90.12 69 LEU A O 1
ATOM 525 N N . PRO A 1 70 ? 39.100 -8.181 -22.137 1.00 92.06 70 PRO A N 1
ATOM 526 C CA . PRO A 1 70 ? 40.344 -8.961 -22.159 1.00 92.06 70 PRO A CA 1
ATOM 527 C C . PRO A 1 70 ? 41.075 -9.052 -20.809 1.00 92.06 70 PRO A C 1
ATOM 529 O O . PRO A 1 70 ? 41.866 -9.964 -20.593 1.00 92.06 70 PRO A O 1
ATOM 532 N N . ASN A 1 71 ? 40.820 -8.112 -19.893 1.00 88.31 71 ASN A N 1
ATOM 533 C CA . ASN A 1 71 ? 41.365 -8.106 -18.532 1.00 88.31 71 ASN A CA 1
ATOM 534 C C . ASN A 1 71 ? 40.552 -8.967 -17.538 1.00 88.31 71 ASN A C 1
ATOM 536 O O . ASN A 1 71 ? 40.828 -8.925 -16.340 1.00 88.31 71 ASN A O 1
ATOM 540 N N . GLY A 1 72 ? 39.544 -9.706 -18.014 1.00 88.69 72 GLY A N 1
ATOM 541 C CA . GLY A 1 72 ? 38.663 -10.557 -17.213 1.00 88.69 72 GLY A CA 1
ATOM 542 C C . GLY A 1 72 ? 37.556 -9.813 -16.461 1.00 88.69 72 GLY A C 1
ATOM 543 O O . GLY A 1 72 ? 36.747 -10.461 -15.803 1.00 88.69 72 GLY A O 1
ATOM 544 N N . LYS A 1 73 ? 37.497 -8.478 -16.543 1.00 92.38 73 LYS A N 1
ATOM 545 C CA . LYS A 1 73 ? 36.423 -7.683 -15.937 1.00 92.38 73 LYS A CA 1
ATOM 546 C C . LYS A 1 73 ? 35.179 -7.700 -16.809 1.00 92.38 73 LYS A C 1
ATOM 548 O O . LYS A 1 73 ? 35.279 -7.745 -18.032 1.00 92.38 73 LYS A O 1
ATOM 553 N N . LEU A 1 74 ? 34.014 -7.602 -16.184 1.00 94.00 74 LEU A N 1
ATOM 554 C CA . LEU A 1 74 ? 32.772 -7.392 -16.914 1.00 94.00 74 LEU A CA 1
ATOM 555 C C . LEU A 1 74 ? 32.614 -5.908 -17.257 1.00 94.00 74 LEU A C 1
ATOM 557 O O . LEU A 1 74 ? 33.068 -5.035 -16.515 1.00 94.00 74 LEU A O 1
ATOM 561 N N . GLN A 1 75 ? 31.954 -5.628 -18.374 1.00 94.00 75 GLN A N 1
ATOM 562 C CA . GLN A 1 75 ? 31.517 -4.299 -18.775 1.00 94.00 75 GLN A CA 1
ATOM 563 C C . GLN A 1 75 ? 30.055 -4.351 -19.207 1.00 94.00 75 GLN A C 1
ATOM 565 O O . GLN A 1 75 ? 29.644 -5.238 -19.956 1.00 94.00 75 GLN A O 1
ATOM 570 N N . GLN A 1 76 ? 29.279 -3.368 -18.757 1.00 93.94 76 GLN A N 1
ATOM 571 C CA . GLN A 1 76 ? 27.924 -3.158 -19.243 1.00 93.94 76 GLN A CA 1
ATOM 572 C C . GLN A 1 76 ? 27.958 -2.383 -20.565 1.00 93.94 76 GLN A C 1
ATOM 574 O O . GLN A 1 76 ? 28.535 -1.300 -20.644 1.00 93.94 76 GLN A O 1
ATOM 579 N N . LEU A 1 77 ? 27.314 -2.930 -21.590 1.00 94.69 77 LEU A N 1
ATOM 580 C CA . LEU A 1 77 ? 27.122 -2.310 -22.894 1.00 94.69 77 LEU A CA 1
ATOM 581 C C . LEU A 1 77 ? 25.642 -1.965 -23.049 1.00 94.69 77 LEU A C 1
ATOM 583 O O . LEU A 1 77 ? 24.876 -2.765 -23.580 1.00 94.69 77 LEU A O 1
ATOM 587 N N . GLY A 1 78 ? 25.232 -0.809 -22.531 1.00 94.44 78 GLY A N 1
ATOM 588 C CA . GLY A 1 78 ? 23.844 -0.341 -22.583 1.00 94.44 78 GLY A CA 1
ATOM 589 C C . GLY A 1 78 ? 23.413 0.151 -23.966 1.00 94.44 78 GLY A C 1
ATOM 590 O O . GLY A 1 78 ? 24.243 0.350 -24.855 1.00 94.44 78 GLY A O 1
ATOM 591 N N . ALA A 1 79 ? 22.111 0.352 -24.145 1.00 96.44 79 ALA A N 1
ATOM 592 C CA . ALA A 1 79 ? 21.545 1.036 -25.305 1.00 96.44 79 ALA A CA 1
ATOM 593 C C . ALA A 1 79 ? 20.670 2.216 -24.863 1.00 96.44 79 ALA A C 1
ATOM 595 O O . ALA A 1 79 ? 19.889 2.079 -23.922 1.00 96.44 79 ALA A O 1
ATOM 596 N N . VAL A 1 80 ? 20.778 3.352 -25.549 1.00 97.25 80 VAL A N 1
ATOM 597 C CA . VAL A 1 80 ? 19.921 4.528 -25.350 1.00 97.25 80 VAL A CA 1
ATOM 598 C C . VAL A 1 80 ? 19.019 4.669 -26.562 1.00 97.25 80 VAL A C 1
ATOM 600 O O . VAL A 1 80 ? 19.502 4.898 -27.668 1.00 97.25 80 VAL A O 1
ATOM 603 N N . ILE A 1 81 ? 17.713 4.524 -26.363 1.00 97.50 81 ILE A N 1
ATOM 604 C CA . ILE A 1 81 ? 16.716 4.586 -27.434 1.00 97.50 81 ILE A CA 1
ATOM 605 C C . ILE A 1 81 ? 15.803 5.778 -27.184 1.00 97.50 81 ILE A C 1
ATOM 607 O O . ILE A 1 81 ? 15.243 5.892 -26.098 1.00 97.50 81 ILE A O 1
ATOM 611 N N . SER A 1 82 ? 15.626 6.650 -28.173 1.00 96.62 82 SER A N 1
ATOM 612 C CA . SER A 1 82 ? 14.758 7.822 -28.048 1.00 96.62 82 SER A CA 1
ATOM 613 C C . SER A 1 82 ? 14.013 8.108 -29.344 1.00 96.62 82 SER A C 1
ATOM 615 O O . SER A 1 82 ? 14.629 8.180 -30.410 1.00 96.62 82 SER A O 1
ATOM 617 N N . ALA A 1 83 ? 12.696 8.283 -29.251 1.00 95.12 83 ALA A N 1
ATOM 618 C CA . ALA A 1 83 ? 11.874 8.785 -30.346 1.00 95.12 83 ALA A CA 1
ATOM 619 C C . ALA A 1 83 ? 10.587 9.450 -29.818 1.00 95.12 83 ALA A C 1
ATOM 621 O O . ALA A 1 83 ? 10.090 9.054 -28.758 1.00 95.12 83 ALA A O 1
ATOM 622 N N . PRO A 1 84 ? 10.012 10.423 -30.549 1.00 91.69 84 PRO A N 1
ATOM 623 C CA . PRO A 1 84 ? 8.736 11.043 -30.186 1.00 91.69 84 PRO A CA 1
ATOM 624 C C . PRO A 1 84 ? 7.536 10.089 -30.216 1.00 91.69 84 PRO A C 1
ATOM 626 O O . PRO A 1 84 ? 6.651 10.185 -29.368 1.00 91.69 84 PRO A O 1
ATOM 629 N N . ASP A 1 85 ? 7.500 9.164 -31.175 1.00 91.56 85 ASP A N 1
ATOM 630 C CA . ASP A 1 85 ? 6.564 8.034 -31.206 1.00 91.56 85 ASP A CA 1
ATOM 631 C C . ASP A 1 85 ? 7.380 6.740 -31.211 1.00 91.56 85 ASP A C 1
ATOM 633 O O . ASP A 1 85 ? 7.984 6.368 -32.220 1.00 91.56 85 ASP A O 1
ATOM 637 N N . LEU A 1 86 ? 7.467 6.105 -30.044 1.00 94.12 86 LEU A N 1
ATOM 638 C CA . LEU A 1 86 ? 8.292 4.928 -29.810 1.00 94.12 86 LEU A CA 1
ATOM 639 C C . LEU A 1 86 ? 7.411 3.739 -29.441 1.00 94.12 86 LEU A C 1
ATOM 641 O O . LEU A 1 86 ? 6.635 3.808 -28.486 1.00 94.12 86 LEU A O 1
ATOM 645 N N . GLN A 1 87 ? 7.555 2.652 -30.196 1.00 95.50 87 GLN A N 1
ATOM 646 C CA . GLN A 1 87 ? 6.753 1.444 -30.032 1.00 95.50 87 GLN A CA 1
ATOM 647 C C . GLN A 1 87 ? 7.632 0.196 -30.032 1.00 95.50 87 GLN A C 1
ATOM 649 O O . GLN A 1 87 ? 8.473 0.002 -30.913 1.00 95.50 87 GLN A O 1
ATOM 654 N N . PHE A 1 88 ? 7.386 -0.680 -29.065 1.00 97.81 88 PHE A N 1
ATOM 655 C CA . PHE A 1 88 ? 7.952 -2.024 -29.025 1.00 97.81 88 PHE A CA 1
ATOM 656 C C . PHE A 1 88 ? 6.805 -3.021 -29.100 1.00 97.81 88 PHE A C 1
ATOM 658 O O . PHE A 1 88 ? 5.880 -2.929 -28.298 1.00 97.81 88 PHE A O 1
ATOM 665 N N . ASN A 1 89 ? 6.867 -3.947 -30.054 1.00 98.25 89 ASN A N 1
ATOM 666 C CA . ASN A 1 89 ? 5.942 -5.065 -30.153 1.00 98.25 89 ASN A CA 1
ATOM 667 C C . ASN A 1 89 ? 6.735 -6.371 -30.233 1.00 98.25 89 ASN A C 1
ATOM 669 O O . ASN A 1 89 ? 7.433 -6.608 -31.221 1.00 98.25 89 ASN A O 1
ATOM 673 N N . VAL A 1 90 ? 6.689 -7.170 -29.172 1.00 98.50 90 VAL A N 1
ATOM 674 C CA . VAL A 1 90 ? 7.534 -8.356 -29.009 1.00 98.50 90 VAL A CA 1
ATOM 675 C C . VAL A 1 90 ? 6.657 -9.559 -28.682 1.00 98.50 90 VAL A C 1
ATOM 677 O O . VAL A 1 90 ? 6.174 -9.672 -27.572 1.00 98.50 90 VAL A O 1
ATOM 680 N N . ASP A 1 91 ? 6.475 -10.506 -29.593 1.00 97.94 91 ASP A N 1
ATOM 681 C CA . ASP A 1 91 ? 5.577 -11.648 -29.337 1.00 97.94 91 ASP A CA 1
ATOM 682 C C . ASP A 1 91 ? 6.112 -12.615 -28.253 1.00 97.94 91 ASP A C 1
ATOM 684 O O . ASP A 1 91 ? 5.390 -13.504 -27.814 1.00 97.94 91 ASP A O 1
ATOM 688 N N . GLY A 1 92 ? 7.370 -12.454 -27.820 1.00 97.81 92 GLY A N 1
ATOM 689 C CA . GLY A 1 92 ? 7.982 -13.204 -26.719 1.00 97.81 92 GLY A CA 1
ATOM 690 C C . GLY A 1 92 ? 8.629 -12.297 -25.666 1.00 97.81 92 GLY A C 1
ATOM 691 O O . GLY A 1 92 ? 7.983 -11.404 -25.120 1.00 97.81 92 GLY A O 1
ATOM 692 N N . LEU A 1 93 ? 9.913 -12.519 -25.361 1.00 98.50 93 LEU A N 1
ATOM 693 C CA . LEU A 1 93 ? 10.603 -11.841 -24.254 1.00 98.50 93 LEU A CA 1
ATOM 694 C C . LEU A 1 93 ? 11.235 -10.507 -24.676 1.00 98.50 93 LEU A C 1
ATOM 696 O O . LEU A 1 93 ? 12.147 -10.463 -25.509 1.00 98.50 93 LEU A O 1
ATOM 700 N N . LEU A 1 94 ? 10.844 -9.432 -23.994 1.00 98.69 94 LEU A N 1
ATOM 701 C CA . LEU A 1 94 ? 11.549 -8.154 -23.997 1.00 98.69 94 LEU A CA 1
ATOM 702 C C . LEU A 1 94 ? 12.514 -8.063 -22.806 1.00 98.69 94 LEU A C 1
ATOM 704 O O . LEU A 1 94 ? 12.097 -8.012 -21.652 1.00 98.69 94 LEU A O 1
ATOM 708 N N . THR A 1 95 ? 13.815 -7.967 -23.075 1.00 98.50 95 THR A N 1
ATOM 709 C CA . THR A 1 95 ? 14.841 -7.732 -22.049 1.00 98.50 95 THR A CA 1
ATOM 710 C C . THR A 1 95 ? 15.422 -6.330 -22.173 1.00 98.50 95 THR A C 1
ATOM 712 O O . THR A 1 95 ? 15.984 -5.975 -23.207 1.00 98.50 95 THR A O 1
ATOM 715 N N . VAL A 1 96 ? 15.380 -5.553 -21.094 1.00 98.31 96 VAL A N 1
ATOM 716 C CA . VAL A 1 96 ? 16.066 -4.260 -20.981 1.00 98.31 96 VAL A CA 1
ATOM 717 C C . VAL A 1 96 ? 17.139 -4.377 -19.905 1.00 98.31 96 VAL A C 1
ATOM 719 O O . VAL A 1 96 ? 16.861 -4.237 -18.715 1.00 98.31 96 VAL A O 1
ATOM 722 N N . ASN A 1 97 ? 18.375 -4.665 -20.313 1.00 97.62 97 ASN A N 1
ATOM 723 C CA . ASN A 1 97 ? 19.493 -4.870 -19.395 1.00 97.62 97 ASN A CA 1
ATOM 724 C C . ASN A 1 97 ? 19.936 -3.573 -18.705 1.00 97.62 97 ASN A C 1
ATOM 726 O O . ASN A 1 97 ? 19.659 -2.465 -19.174 1.00 97.62 97 ASN A O 1
ATOM 730 N N . ALA A 1 98 ? 20.703 -3.731 -17.621 1.00 95.44 98 ALA A N 1
ATOM 731 C CA . ALA A 1 98 ? 21.331 -2.628 -16.903 1.00 95.44 98 ALA A CA 1
ATOM 732 C C . ALA A 1 98 ? 22.084 -1.680 -17.857 1.00 95.44 98 ALA A C 1
ATOM 734 O O . ALA A 1 98 ? 22.633 -2.096 -18.881 1.00 95.44 98 ALA A O 1
ATOM 735 N N . GLY A 1 99 ? 22.108 -0.391 -17.526 1.00 92.88 99 GLY A N 1
ATOM 736 C CA . GLY A 1 99 ? 22.752 0.637 -18.349 1.00 92.88 99 GLY A CA 1
ATOM 737 C C . GLY A 1 99 ? 22.018 0.984 -19.649 1.00 92.88 99 GLY A C 1
ATOM 738 O O . GLY A 1 99 ? 22.469 1.884 -20.350 1.00 92.88 99 GLY A O 1
ATOM 739 N N . SER A 1 100 ? 20.908 0.312 -19.976 1.00 97.12 100 SER A N 1
ATOM 740 C CA . SER A 1 100 ? 20.037 0.714 -21.084 1.00 97.12 100 SER A CA 1
ATOM 741 C C . SER A 1 100 ? 18.948 1.672 -20.609 1.00 97.12 100 SER A C 1
ATOM 743 O O . SER A 1 100 ? 18.428 1.529 -19.499 1.00 97.12 100 SER A O 1
ATOM 745 N N . ALA A 1 101 ? 18.589 2.623 -21.466 1.00 97.19 101 ALA A N 1
ATOM 746 C CA . ALA A 1 101 ? 17.560 3.615 -21.208 1.00 97.19 101 ALA A CA 1
ATOM 747 C C . ALA A 1 101 ? 16.669 3.824 -22.441 1.00 97.19 101 ALA A C 1
ATOM 749 O O . ALA A 1 101 ? 17.160 3.930 -23.566 1.00 97.19 101 ALA A O 1
ATOM 750 N N . ILE A 1 102 ? 15.357 3.894 -22.229 1.00 97.88 102 ILE A N 1
ATOM 751 C CA . ILE A 1 102 ? 14.365 4.140 -23.282 1.00 97.88 102 ILE A CA 1
ATOM 752 C C . ILE A 1 102 ? 13.622 5.438 -22.973 1.00 97.88 102 ILE A C 1
ATOM 754 O O . ILE A 1 102 ? 13.123 5.606 -21.863 1.00 97.88 102 ILE A O 1
ATOM 758 N N . PHE A 1 103 ? 13.514 6.327 -23.956 1.00 97.06 103 PHE A N 1
ATOM 759 C CA . PHE A 1 103 ? 12.935 7.660 -23.831 1.00 97.06 103 PHE A CA 1
ATOM 760 C C . PHE A 1 103 ? 11.744 7.838 -24.782 1.00 97.06 103 PHE A C 1
ATOM 762 O O . PHE A 1 103 ? 11.894 7.817 -26.005 1.00 97.06 103 PHE A O 1
ATOM 769 N N . GLY A 1 104 ? 10.553 8.045 -24.215 1.00 95.00 104 GLY A N 1
ATOM 770 C CA . GLY A 1 104 ? 9.391 8.574 -24.926 1.00 95.00 104 GLY A CA 1
ATOM 771 C C . GLY A 1 104 ? 9.494 10.095 -25.038 1.00 95.00 104 GLY A C 1
ATOM 772 O O . GLY A 1 104 ? 9.015 10.818 -24.158 1.00 95.00 104 GLY A O 1
ATOM 773 N N . ALA A 1 105 ? 10.122 10.567 -26.114 1.00 90.69 105 ALA A N 1
ATOM 774 C CA . ALA A 1 105 ? 10.545 11.953 -26.324 1.00 90.69 105 ALA A CA 1
ATOM 775 C C . ALA A 1 105 ? 9.432 12.844 -26.899 1.00 90.69 105 ALA A C 1
ATOM 777 O O . ALA A 1 105 ? 9.601 13.520 -27.913 1.00 90.69 105 ALA A O 1
ATOM 778 N N . LYS A 1 106 ? 8.235 12.795 -26.303 1.00 88.62 106 LYS A N 1
ATOM 779 C CA . LYS A 1 106 ? 7.113 13.639 -26.729 1.00 88.62 106 LYS A CA 1
ATOM 780 C C . LYS A 1 106 ? 6.185 13.987 -25.577 1.00 88.62 106 LYS A C 1
ATOM 782 O O . LYS A 1 106 ? 5.726 13.129 -24.823 1.00 88.62 106 LYS A O 1
ATOM 787 N N . GLN A 1 107 ? 5.879 15.277 -25.477 1.00 86.62 107 GLN A N 1
ATOM 788 C CA . GLN A 1 107 ? 4.887 15.803 -24.545 1.00 86.62 107 GLN A CA 1
ATOM 789 C C . GLN A 1 107 ? 3.520 15.167 -24.812 1.00 86.62 107 GLN A C 1
ATOM 791 O O . GLN A 1 107 ? 3.086 15.088 -25.963 1.00 86.62 107 GLN A O 1
ATOM 796 N N . SER A 1 108 ? 2.827 14.757 -23.746 1.00 85.75 108 SER A N 1
ATOM 797 C CA . SER A 1 108 ? 1.477 14.177 -23.838 1.00 85.75 108 SER A CA 1
ATOM 798 C C . SER A 1 108 ? 1.370 12.946 -24.748 1.00 85.75 108 SER A C 1
ATOM 800 O O . SER A 1 108 ? 0.273 12.591 -25.178 1.00 85.75 108 SER A O 1
ATOM 802 N N . ALA A 1 109 ? 2.493 12.287 -25.040 1.00 87.31 109 ALA A N 1
ATOM 803 C CA . ALA A 1 109 ? 2.524 11.020 -25.750 1.00 87.31 109 ALA A CA 1
ATOM 804 C C . ALA A 1 109 ? 2.658 9.852 -24.779 1.00 87.31 109 ALA A C 1
ATOM 806 O O . ALA A 1 109 ? 3.042 10.016 -23.620 1.00 87.31 109 ALA A O 1
ATOM 807 N N . THR A 1 110 ? 2.346 8.664 -25.285 1.00 91.19 110 THR A N 1
ATOM 808 C CA . THR A 1 110 ? 2.499 7.412 -24.550 1.00 91.19 110 THR A CA 1
ATOM 809 C C . THR A 1 110 ? 3.615 6.597 -25.185 1.00 91.19 110 THR A C 1
ATOM 811 O O . THR A 1 110 ? 3.529 6.273 -26.366 1.00 91.19 110 THR A O 1
ATOM 814 N N . LEU A 1 111 ? 4.637 6.248 -24.403 1.00 94.81 111 LEU A N 1
ATOM 815 C CA . LEU A 1 111 ? 5.534 5.145 -24.740 1.00 94.81 111 LEU A CA 1
ATOM 816 C C . LEU A 1 111 ? 4.751 3.841 -24.564 1.00 94.81 111 LEU A C 1
ATOM 818 O O . LEU A 1 111 ? 4.369 3.515 -23.438 1.00 94.81 111 LEU A O 1
ATOM 822 N N . LEU A 1 112 ? 4.491 3.131 -25.663 1.00 95.75 112 LEU A N 1
ATOM 823 C CA . LEU A 1 112 ? 3.762 1.863 -25.657 1.00 95.75 112 LEU A CA 1
ATOM 824 C C . LEU A 1 112 ? 4.721 0.694 -25.880 1.00 95.75 112 LEU A C 1
ATOM 826 O O . LEU A 1 112 ? 5.459 0.651 -26.867 1.00 95.75 112 LEU A O 1
ATOM 830 N N . ILE A 1 113 ? 4.662 -0.272 -24.971 1.00 98.12 113 ILE A N 1
ATOM 831 C CA . ILE A 1 113 ? 5.399 -1.526 -25.051 1.00 98.12 113 ILE A CA 1
ATOM 832 C C . ILE A 1 113 ? 4.397 -2.668 -24.929 1.00 98.12 113 ILE A C 1
ATOM 834 O O . ILE A 1 113 ? 3.710 -2.776 -23.912 1.00 98.12 113 ILE A O 1
ATOM 838 N N . THR A 1 114 ? 4.340 -3.516 -25.952 1.00 98.56 114 THR A N 1
ATOM 839 C CA . THR A 1 114 ? 3.620 -4.789 -25.925 1.00 98.56 114 THR A CA 1
ATOM 840 C C . THR A 1 114 ? 4.627 -5.928 -25.965 1.00 98.56 114 THR A C 1
ATOM 842 O O . THR A 1 114 ? 5.527 -5.928 -26.812 1.00 98.56 114 THR A O 1
ATOM 845 N N . ALA A 1 115 ? 4.504 -6.877 -25.038 1.00 98.56 115 ALA A N 1
ATOM 846 C CA . ALA A 1 115 ? 5.301 -8.097 -25.065 1.00 98.56 115 ALA A CA 1
ATOM 847 C C . ALA A 1 115 ? 4.565 -9.300 -24.456 1.00 98.56 115 ALA A C 1
ATOM 849 O O . ALA A 1 115 ? 3.515 -9.111 -23.846 1.00 98.56 115 ALA A O 1
ATOM 850 N N . ASP A 1 116 ? 5.099 -10.516 -24.585 1.00 98.31 116 ASP A N 1
ATOM 851 C CA . ASP A 1 116 ? 4.626 -11.622 -23.744 1.00 98.31 116 ASP A CA 1
ATOM 852 C C . ASP A 1 116 ? 5.186 -11.456 -22.332 1.00 98.31 116 ASP A C 1
ATOM 854 O O . ASP A 1 116 ? 4.474 -11.054 -21.415 1.00 98.31 116 ASP A O 1
ATOM 858 N N . ASP A 1 117 ? 6.501 -11.598 -22.191 1.00 98.69 117 ASP A N 1
ATOM 859 C CA . ASP A 1 117 ? 7.214 -11.367 -20.939 1.00 98.69 117 ASP A CA 1
ATOM 860 C C . ASP A 1 117 ? 8.138 -10.154 -21.042 1.00 98.69 117 ASP A C 1
ATOM 862 O O . ASP A 1 117 ? 8.694 -9.841 -22.101 1.00 98.69 117 ASP A O 1
ATOM 866 N N . MET A 1 118 ? 8.385 -9.501 -19.906 1.00 98.69 118 MET A N 1
ATOM 867 C CA . MET A 1 118 ? 9.375 -8.435 -19.809 1.00 98.69 118 MET A CA 1
ATOM 868 C C . MET A 1 118 ? 10.312 -8.614 -18.610 1.00 98.69 118 MET A C 1
ATOM 870 O O . MET A 1 118 ? 9.874 -8.718 -17.464 1.00 98.69 118 MET A O 1
ATOM 874 N N . LEU A 1 119 ? 11.620 -8.548 -18.873 1.00 98.56 119 LEU A N 1
ATOM 875 C CA . LEU A 1 119 ? 12.669 -8.389 -17.867 1.00 98.56 119 LEU A CA 1
ATOM 876 C C . LEU A 1 119 ? 13.249 -6.974 -17.948 1.00 98.56 119 LEU A C 1
ATOM 878 O O . LEU A 1 119 ? 13.897 -6.608 -18.929 1.00 98.56 119 LEU A O 1
ATOM 882 N N . LEU A 1 120 ? 13.062 -6.187 -16.894 1.00 98.50 120 LEU A N 1
ATOM 883 C CA . LEU A 1 120 ? 13.510 -4.802 -16.815 1.00 98.50 120 LEU A CA 1
ATOM 884 C C . LEU A 1 120 ? 14.560 -4.617 -15.715 1.00 98.50 120 LEU A C 1
ATOM 886 O O . LEU A 1 120 ? 14.259 -4.644 -14.526 1.00 98.50 120 LEU A O 1
ATOM 890 N N . ILE A 1 121 ? 15.799 -4.366 -16.126 1.00 97.94 121 ILE A N 1
ATOM 891 C CA . ILE A 1 121 ? 16.930 -4.009 -15.255 1.00 97.94 121 ILE A CA 1
ATOM 892 C C . ILE A 1 121 ? 17.402 -2.571 -15.547 1.00 97.94 121 ILE A C 1
ATOM 894 O O . ILE A 1 121 ? 17.979 -1.920 -14.684 1.00 97.94 121 ILE A O 1
ATOM 898 N N . GLY A 1 122 ? 17.180 -2.071 -16.767 1.00 96.94 122 GLY A N 1
ATOM 899 C CA . GLY A 1 122 ? 17.436 -0.680 -17.153 1.00 96.94 122 GLY A CA 1
ATOM 900 C C . GLY A 1 122 ? 16.316 0.287 -16.748 1.00 96.94 122 GLY A C 1
ATOM 901 O O . GLY A 1 122 ? 15.528 0.012 -15.841 1.00 96.94 122 GLY A O 1
ATOM 902 N N . THR A 1 123 ? 16.231 1.420 -17.450 1.00 97.19 123 THR A N 1
ATOM 903 C CA . THR A 1 123 ? 15.254 2.477 -17.145 1.00 97.19 123 THR A CA 1
ATOM 904 C C . THR A 1 123 ? 14.368 2.813 -18.338 1.00 97.19 123 THR A C 1
ATOM 906 O O . THR A 1 123 ? 14.858 2.979 -19.454 1.00 97.19 123 THR A O 1
ATOM 909 N N . LEU A 1 124 ? 13.068 2.977 -18.102 1.00 97.81 124 LEU A N 1
ATOM 910 C CA . LEU A 1 124 ? 12.133 3.538 -19.073 1.00 97.81 124 LEU A CA 1
ATOM 911 C C . LEU A 1 124 ? 11.631 4.907 -18.608 1.00 97.81 124 LEU A C 1
ATOM 913 O O . LEU A 1 124 ? 11.207 5.062 -17.461 1.00 97.81 124 LEU A O 1
ATOM 917 N N . TYR A 1 125 ? 11.627 5.869 -19.526 1.00 96.94 125 TYR A N 1
ATOM 918 C CA . TYR A 1 125 ? 11.182 7.237 -19.307 1.00 96.94 125 TYR A CA 1
ATOM 919 C C . TYR A 1 125 ? 9.992 7.583 -20.213 1.00 96.94 125 TYR A C 1
ATOM 921 O O . TYR A 1 125 ? 10.124 7.638 -21.436 1.00 96.94 125 TYR A O 1
ATOM 929 N N . GLY A 1 126 ? 8.829 7.855 -19.621 1.00 95.31 126 GLY A N 1
ATOM 930 C CA . GLY A 1 126 ? 7.661 8.416 -20.304 1.00 95.31 126 GLY A CA 1
ATOM 931 C C . GLY A 1 126 ? 7.628 9.940 -20.177 1.00 95.31 126 GLY A C 1
ATOM 932 O O . GLY A 1 126 ? 7.405 10.464 -19.087 1.00 95.31 126 GLY A O 1
ATOM 933 N N . GLY A 1 127 ? 7.821 10.669 -21.278 1.00 93.25 127 GLY A N 1
ATOM 934 C CA . GLY A 1 127 ? 7.896 12.135 -21.244 1.00 93.25 127 GLY A CA 1
ATOM 935 C C . GLY A 1 127 ? 9.267 12.652 -20.841 1.00 93.25 127 GLY A C 1
ATOM 936 O O . GLY A 1 127 ? 9.370 13.520 -19.979 1.00 93.25 127 GLY A O 1
ATOM 937 N N . ALA A 1 128 ? 10.322 12.127 -21.453 1.00 94.62 128 ALA A N 1
ATOM 938 C CA . ALA A 1 128 ? 11.658 12.689 -21.329 1.00 94.62 128 ALA A CA 1
ATOM 939 C C . ALA A 1 128 ? 12.435 12.499 -22.628 1.00 94.62 128 ALA A C 1
ATOM 941 O O . ALA A 1 128 ? 12.180 11.555 -23.374 1.00 94.62 128 ALA A O 1
ATOM 942 N N . GLU A 1 129 ? 13.412 13.367 -22.856 1.00 93.94 129 GLU A N 1
ATOM 943 C CA . GLU A 1 129 ? 14.405 13.240 -23.923 1.00 93.94 129 GLU A CA 1
ATOM 944 C C . GLU A 1 129 ? 15.797 13.072 -23.298 1.00 93.94 129 GLU A C 1
ATOM 946 O O . GLU A 1 129 ? 16.034 13.609 -22.216 1.00 93.94 129 GLU A O 1
ATOM 951 N N . PRO A 1 130 ? 16.731 12.344 -23.926 1.00 94.94 130 PRO A N 1
ATOM 952 C CA . PRO A 1 130 ? 18.098 12.266 -23.430 1.00 94.94 130 PRO A CA 1
ATOM 953 C C . PRO A 1 130 ? 18.865 13.567 -23.720 1.00 94.94 130 PRO A C 1
ATOM 955 O O . PRO A 1 130 ? 18.796 14.105 -24.825 1.00 94.94 130 PRO A O 1
ATOM 958 N N . ASP A 1 131 ? 19.647 14.042 -22.751 1.00 92.44 131 ASP A N 1
ATOM 959 C CA . ASP A 1 131 ? 20.705 15.029 -22.986 1.00 92.44 131 ASP A CA 1
ATOM 960 C C . ASP A 1 131 ? 21.952 14.384 -23.632 1.00 92.44 131 ASP A C 1
ATOM 962 O O . ASP A 1 131 ? 21.989 13.185 -23.922 1.00 92.44 131 ASP A O 1
ATOM 966 N N . GLU A 1 132 ? 23.017 15.167 -23.832 1.00 87.75 132 GLU A N 1
ATOM 967 C CA . GLU A 1 132 ? 24.289 14.681 -24.398 1.00 87.75 132 GLU A CA 1
ATOM 968 C C . GLU A 1 132 ? 24.960 13.569 -23.563 1.00 87.75 132 GLU A C 1
ATOM 970 O O . GLU A 1 132 ? 25.820 12.848 -24.063 1.00 87.75 132 GLU A O 1
ATOM 975 N N . SER A 1 133 ? 24.586 13.429 -22.289 1.00 87.75 133 SER A N 1
ATOM 976 C CA . SER A 1 133 ? 25.064 12.403 -21.355 1.00 87.75 133 SER A CA 1
ATOM 977 C C . SER A 1 133 ? 24.025 11.302 -21.094 1.00 87.75 133 SER A C 1
ATOM 979 O O . SER A 1 133 ? 24.183 10.546 -20.133 1.00 87.75 133 SER A O 1
ATOM 981 N N . ALA A 1 134 ? 22.971 11.215 -21.914 1.00 87.25 134 ALA A N 1
ATOM 982 C CA . ALA A 1 134 ? 21.845 10.294 -21.757 1.00 87.25 134 ALA A CA 1
ATOM 983 C C . ALA A 1 134 ? 21.069 10.442 -20.432 1.00 87.25 134 ALA A C 1
ATOM 985 O O . ALA A 1 134 ? 20.448 9.492 -19.951 1.00 87.25 134 ALA A O 1
ATOM 986 N N . LYS A 1 135 ? 21.082 11.635 -19.832 1.00 90.94 135 LYS A N 1
ATOM 987 C CA . LYS A 1 135 ? 20.237 11.974 -18.682 1.00 90.94 135 LYS A CA 1
ATOM 988 C C . LYS A 1 135 ? 18.885 12.510 -19.153 1.00 90.94 135 LYS A C 1
ATOM 990 O O . LYS A 1 135 ? 18.823 13.141 -20.205 1.00 90.94 135 LYS A O 1
ATOM 995 N N . PRO A 1 136 ? 17.806 12.307 -18.382 1.00 93.44 136 PRO A N 1
ATOM 996 C CA . PRO A 1 136 ? 16.485 12.780 -18.768 1.00 93.44 136 PRO A CA 1
ATOM 997 C C . PRO A 1 136 ? 16.368 14.307 -18.685 1.00 93.44 136 PRO A C 1
ATOM 999 O O . PRO A 1 136 ? 16.573 14.916 -17.635 1.00 93.44 136 PRO A O 1
ATOM 1002 N N . ILE A 1 137 ? 15.950 14.909 -19.794 1.00 93.38 137 ILE A N 1
ATOM 1003 C CA . ILE A 1 137 ? 15.331 16.229 -19.876 1.00 93.38 137 ILE A CA 1
ATOM 1004 C C . ILE A 1 137 ? 13.822 16.001 -19.875 1.00 93.38 137 ILE A C 1
ATOM 1006 O O . ILE A 1 137 ? 13.266 15.432 -20.813 1.00 93.38 137 ILE A O 1
ATOM 1010 N N . TRP A 1 138 ? 13.154 16.417 -18.806 1.00 93.00 138 TRP A N 1
ATOM 1011 C CA . TRP A 1 138 ? 11.748 16.092 -18.589 1.00 93.00 138 TRP A CA 1
ATOM 1012 C C . TRP A 1 138 ? 10.805 16.948 -19.423 1.00 93.00 138 TRP A C 1
ATOM 1014 O O . TRP A 1 138 ? 10.866 18.178 -19.417 1.00 93.00 138 TRP A O 1
ATOM 1024 N N . LEU A 1 139 ? 9.879 16.268 -20.090 1.00 91.50 139 LEU A N 1
ATOM 10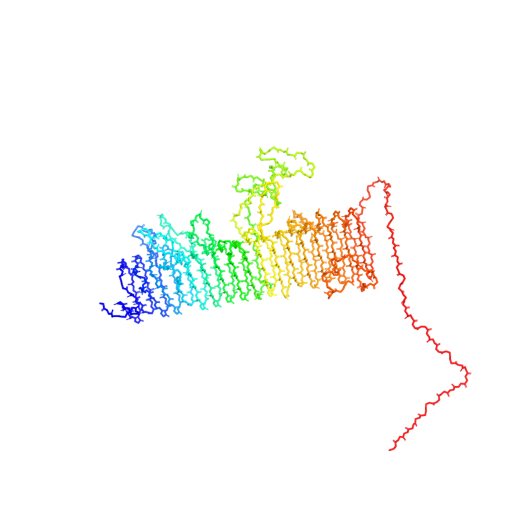25 C CA . LEU A 1 139 ? 8.750 16.852 -20.790 1.00 91.50 139 LEU A CA 1
ATOM 1026 C C . LEU A 1 139 ? 7.496 16.673 -19.931 1.00 91.50 139 LEU A C 1
ATOM 1028 O O . LEU A 1 139 ? 7.332 15.637 -19.288 1.00 91.50 139 LEU A O 1
ATOM 1032 N N . PRO A 1 140 ? 6.574 17.639 -19.907 1.00 89.81 140 PRO A N 1
ATOM 1033 C CA . PRO A 1 140 ? 5.368 17.517 -19.101 1.00 89.81 140 PRO A CA 1
ATOM 1034 C C . PRO A 1 140 ? 4.416 16.437 -19.642 1.00 89.81 140 PRO A C 1
ATOM 1036 O O . PRO A 1 140 ? 4.285 16.241 -20.852 1.00 89.81 140 PRO A O 1
ATOM 1039 N N . ALA A 1 141 ? 3.681 15.798 -18.728 1.00 88.00 141 ALA A N 1
ATOM 1040 C CA . ALA A 1 141 ? 2.542 14.926 -19.019 1.00 88.00 141 ALA A CA 1
ATOM 1041 C C . ALA A 1 141 ? 2.814 13.747 -19.977 1.00 88.00 141 ALA A C 1
ATOM 1043 O O . ALA A 1 141 ? 1.906 13.329 -20.692 1.00 88.00 141 ALA A O 1
ATOM 1044 N N . GLY A 1 142 ? 4.030 13.202 -20.023 1.00 92.62 142 GLY A N 1
ATOM 1045 C CA . GLY A 1 142 ? 4.299 11.973 -20.768 1.00 92.62 142 GLY A CA 1
ATOM 1046 C C . GLY A 1 142 ? 3.786 10.737 -20.038 1.00 92.62 142 GLY A C 1
ATOM 1047 O O . GLY A 1 142 ? 3.788 10.672 -18.809 1.00 92.62 142 GLY A O 1
ATOM 1048 N N . ALA A 1 143 ? 3.331 9.748 -20.795 1.00 94.56 143 ALA A N 1
ATOM 1049 C CA . ALA A 1 143 ? 2.795 8.507 -20.264 1.00 94.56 143 ALA A CA 1
ATOM 1050 C C . ALA A 1 143 ? 3.634 7.299 -20.691 1.00 94.56 143 ALA A C 1
ATOM 1052 O O . ALA A 1 143 ? 4.328 7.318 -21.709 1.00 94.56 143 ALA A O 1
ATOM 1053 N N . LEU A 1 144 ? 3.539 6.233 -19.907 1.00 96.75 144 LEU A N 1
ATOM 1054 C CA . LEU A 1 144 ? 4.156 4.943 -20.167 1.00 96.75 144 LEU A CA 1
ATOM 1055 C C . LEU A 1 144 ? 3.097 3.856 -20.006 1.00 96.75 144 LEU A C 1
ATOM 1057 O O . LEU A 1 144 ? 2.393 3.818 -18.998 1.00 96.75 144 LEU A O 1
ATOM 1061 N N . THR A 1 145 ? 2.967 2.992 -21.009 1.00 98.19 145 THR A N 1
ATOM 1062 C CA . THR A 1 145 ? 2.071 1.833 -20.982 1.00 98.19 145 THR A CA 1
ATOM 1063 C C . THR A 1 145 ? 2.842 0.563 -21.304 1.00 98.19 145 THR A C 1
ATOM 1065 O O . THR A 1 145 ? 3.454 0.466 -22.368 1.00 98.19 145 THR A O 1
ATOM 1068 N N . LEU A 1 146 ? 2.773 -0.404 -20.391 1.00 98.56 146 LEU A N 1
ATOM 1069 C CA . LEU A 1 146 ? 3.192 -1.784 -20.613 1.00 98.56 146 LEU A CA 1
ATOM 1070 C C . LEU A 1 146 ? 1.932 -2.650 -20.709 1.00 98.56 146 LEU A C 1
ATOM 1072 O O . LEU A 1 146 ? 1.139 -2.664 -19.768 1.00 98.56 146 LEU A O 1
ATOM 1076 N N . ASP A 1 147 ? 1.745 -3.349 -21.824 1.00 98.56 147 ASP A N 1
ATOM 1077 C CA . ASP A 1 147 ? 0.662 -4.321 -22.016 1.00 98.56 147 ASP A CA 1
ATOM 1078 C C . ASP A 1 147 ? 1.286 -5.685 -22.319 1.00 98.56 147 ASP A C 1
ATOM 1080 O O . ASP A 1 147 ? 1.770 -5.935 -23.425 1.00 98.56 147 ASP A O 1
ATOM 1084 N N . LEU A 1 148 ? 1.366 -6.519 -21.284 1.00 98.69 148 LEU A N 1
ATOM 1085 C CA . LEU A 1 148 ? 2.069 -7.795 -21.289 1.00 98.69 148 LEU A CA 1
ATOM 1086 C C . LEU A 1 148 ? 1.073 -8.951 -21.190 1.00 98.69 148 LEU A C 1
ATOM 1088 O O . LEU A 1 148 ? 0.199 -8.941 -20.319 1.00 98.69 148 LEU A O 1
ATOM 1092 N N . THR A 1 149 ? 1.195 -9.967 -22.045 1.00 98.44 149 THR A N 1
ATOM 1093 C CA . THR A 1 149 ? 0.343 -11.168 -21.939 1.00 98.44 149 THR A CA 1
ATOM 1094 C C . THR A 1 149 ? 0.823 -12.153 -20.877 1.00 98.44 149 THR A C 1
ATOM 1096 O O . THR A 1 149 ? 0.003 -12.892 -20.336 1.00 98.44 149 THR A O 1
ATOM 1099 N N . GLY A 1 150 ? 2.106 -12.114 -20.531 1.00 98.38 150 GLY A N 1
ATOM 1100 C CA . GLY A 1 150 ? 2.760 -12.894 -19.486 1.00 98.38 150 GLY A CA 1
ATOM 1101 C C . GLY A 1 150 ? 3.120 -12.035 -18.274 1.00 98.38 150 GLY A C 1
ATOM 1102 O O . GLY A 1 150 ? 2.255 -11.366 -17.697 1.00 98.38 150 GLY A O 1
ATOM 1103 N N . SER A 1 151 ? 4.387 -12.085 -17.863 1.00 98.62 151 SER A N 1
ATOM 1104 C CA . SER A 1 151 ? 4.900 -11.533 -16.605 1.00 98.62 151 SER A CA 1
ATOM 1105 C C . SER A 1 151 ? 5.803 -10.306 -16.779 1.00 98.62 151 SER A C 1
ATOM 1107 O O . SER A 1 151 ? 6.503 -10.136 -17.778 1.00 98.62 151 SER A O 1
ATOM 1109 N N . LEU A 1 152 ? 5.870 -9.478 -15.732 1.00 98.81 152 LEU A N 1
ATOM 1110 C CA . LEU A 1 152 ? 6.875 -8.421 -15.578 1.00 98.81 152 LEU A CA 1
ATOM 1111 C C . LEU A 1 152 ? 7.820 -8.761 -14.426 1.00 98.81 152 LEU A C 1
ATOM 1113 O O . LEU A 1 152 ? 7.392 -8.870 -13.279 1.00 98.81 152 LEU A O 1
ATOM 1117 N N . THR A 1 153 ? 9.117 -8.831 -14.709 1.00 98.62 153 THR A N 1
ATOM 1118 C CA . THR A 1 153 ? 10.167 -8.903 -13.686 1.00 98.62 153 THR A CA 1
ATOM 1119 C C . THR A 1 153 ? 11.016 -7.637 -13.721 1.00 98.62 153 THR A C 1
ATOM 1121 O O . THR A 1 153 ? 11.631 -7.325 -14.739 1.00 98.62 153 THR A O 1
ATOM 1124 N N . MET A 1 154 ? 11.077 -6.914 -12.604 1.00 98.56 154 MET A N 1
ATOM 1125 C CA . MET A 1 154 ? 11.926 -5.739 -12.426 1.00 98.56 154 MET A CA 1
ATOM 1126 C C . MET A 1 154 ? 13.056 -6.023 -11.440 1.00 98.56 154 MET A C 1
ATOM 1128 O O . MET A 1 154 ? 12.822 -6.426 -10.297 1.00 98.56 154 MET A O 1
ATOM 1132 N N . GLY A 1 155 ? 14.277 -5.751 -11.890 1.00 96.81 155 GLY A N 1
ATOM 1133 C CA . GLY A 1 155 ? 15.514 -5.994 -11.163 1.00 96.81 155 GLY A CA 1
ATOM 1134 C C . GLY A 1 155 ? 16.274 -7.223 -11.653 1.00 96.81 155 GLY A C 1
ATOM 1135 O O . GLY A 1 155 ? 15.724 -8.143 -12.253 1.00 96.81 155 GLY A O 1
ATOM 1136 N N . GLY A 1 156 ? 17.581 -7.220 -11.408 1.00 95.31 156 GLY A N 1
ATOM 1137 C CA . GLY A 1 156 ? 18.488 -8.277 -11.834 1.00 95.31 156 GLY A CA 1
ATOM 1138 C C . GLY A 1 156 ? 19.936 -7.936 -11.504 1.00 95.31 156 GLY A C 1
ATOM 1139 O O . GLY A 1 156 ? 20.219 -7.236 -10.530 1.00 95.31 156 GLY A O 1
ATOM 1140 N N . GLN A 1 157 ? 20.864 -8.428 -12.320 1.00 94.56 157 GLN A N 1
ATOM 1141 C CA . GLN A 1 157 ? 22.286 -8.125 -12.176 1.00 94.56 157 GLN A CA 1
ATOM 1142 C C . GLN A 1 157 ? 22.720 -7.043 -13.169 1.00 94.56 157 GLN A C 1
ATOM 1144 O O . GLN A 1 157 ? 22.330 -7.049 -14.333 1.00 94.56 157 GLN A O 1
ATOM 1149 N N . GLY A 1 158 ? 23.558 -6.129 -12.696 1.00 93.44 158 GLY A N 1
ATOM 1150 C CA . GLY A 1 158 ? 24.310 -5.177 -13.505 1.00 93.44 158 GLY A CA 1
ATOM 1151 C C . GLY A 1 158 ? 25.785 -5.213 -13.124 1.00 93.44 158 GLY A C 1
ATOM 1152 O O . GLY A 1 158 ? 26.183 -5.928 -12.203 1.00 93.44 158 GLY A O 1
ATOM 1153 N N . VAL A 1 159 ? 26.607 -4.442 -13.830 1.00 93.88 159 VAL A N 1
ATOM 1154 C CA . VAL A 1 159 ? 28.050 -4.364 -13.580 1.00 93.88 159 VAL A CA 1
ATOM 1155 C C . VAL A 1 159 ? 28.404 -3.003 -12.995 1.00 93.88 159 VAL A C 1
ATOM 1157 O O . VAL A 1 159 ? 28.025 -1.973 -13.549 1.00 93.88 159 VAL A O 1
ATOM 1160 N N . ASN A 1 160 ? 29.134 -2.992 -11.881 1.00 91.19 160 ASN A N 1
ATOM 1161 C CA . ASN A 1 160 ? 29.599 -1.761 -11.245 1.00 91.19 160 ASN A CA 1
ATOM 1162 C C . ASN A 1 160 ? 30.871 -1.191 -11.918 1.00 91.19 160 ASN A C 1
ATOM 1164 O O . ASN A 1 160 ? 31.449 -1.805 -12.816 1.00 91.19 160 ASN A O 1
ATOM 1168 N N . SER A 1 161 ? 31.352 -0.028 -11.463 1.00 88.88 161 SER A N 1
ATOM 1169 C CA . SER A 1 161 ? 32.563 0.626 -11.994 1.00 88.88 161 SER A CA 1
ATOM 1170 C C . SER A 1 161 ? 33.838 -0.215 -11.879 1.00 88.88 161 SER A C 1
ATOM 1172 O O . SER A 1 161 ? 34.783 -0.020 -12.646 1.00 88.88 161 SER A O 1
ATOM 1174 N N . GLU A 1 162 ? 33.886 -1.168 -10.949 1.00 91.81 162 GLU A N 1
ATOM 1175 C CA . GLU A 1 162 ? 35.039 -2.046 -10.757 1.00 91.81 162 GLU A CA 1
ATOM 1176 C C . GLU A 1 162 ? 35.019 -3.275 -11.677 1.00 91.81 162 GLU A C 1
ATOM 1178 O O . GLU A 1 162 ? 36.061 -3.934 -11.803 1.00 91.81 162 GLU A O 1
ATOM 1183 N N . GLY A 1 163 ? 33.894 -3.547 -12.349 1.00 91.31 163 GLY A N 1
ATOM 1184 C CA . GLY A 1 163 ? 33.683 -4.707 -13.216 1.00 91.31 163 GLY A CA 1
ATOM 1185 C C . GLY A 1 163 ? 33.065 -5.922 -12.515 1.00 91.31 163 GLY A C 1
ATOM 1186 O O . GLY A 1 163 ? 33.164 -7.031 -13.041 1.00 91.31 163 GLY A O 1
ATOM 1187 N N . ASN A 1 164 ? 32.464 -5.733 -11.334 1.00 93.19 164 ASN A N 1
ATOM 1188 C CA . ASN A 1 164 ? 31.814 -6.783 -10.547 1.00 93.19 164 ASN A CA 1
ATOM 1189 C C . ASN A 1 164 ? 30.296 -6.784 -10.761 1.00 93.19 164 ASN A C 1
ATOM 1191 O O . ASN A 1 164 ? 29.691 -5.726 -10.945 1.00 93.19 164 ASN A O 1
ATOM 1195 N N . LEU A 1 165 ? 29.677 -7.965 -10.664 1.00 93.25 165 LEU A N 1
ATOM 1196 C CA . LEU A 1 165 ? 28.219 -8.089 -10.657 1.00 93.25 165 LEU A CA 1
ATOM 1197 C C . LEU A 1 165 ? 27.638 -7.516 -9.361 1.00 93.25 165 LEU A C 1
ATOM 1199 O O . LEU A 1 165 ? 28.101 -7.836 -8.267 1.00 93.25 165 LEU A O 1
ATOM 1203 N N . THR A 1 166 ? 26.597 -6.704 -9.495 1.00 94.56 166 THR A N 1
ATOM 1204 C CA . THR A 1 166 ? 25.821 -6.144 -8.388 1.00 94.56 166 THR A CA 1
ATOM 1205 C C . THR A 1 166 ? 24.334 -6.225 -8.699 1.00 94.56 166 THR A C 1
ATOM 1207 O O . THR A 1 166 ? 23.930 -6.154 -9.862 1.00 94.56 166 THR A O 1
ATOM 1210 N N . ASN A 1 167 ? 23.504 -6.328 -7.662 1.00 93.50 167 ASN A N 1
ATOM 1211 C CA . ASN A 1 167 ? 22.064 -6.184 -7.831 1.00 93.50 167 ASN A CA 1
ATOM 1212 C C . ASN A 1 167 ? 21.764 -4.771 -8.337 1.00 93.50 167 ASN A C 1
ATOM 1214 O O . ASN A 1 167 ? 22.253 -3.787 -7.783 1.00 93.50 167 ASN A O 1
ATOM 1218 N N . THR A 1 168 ? 20.988 -4.690 -9.410 1.00 94.00 168 THR A N 1
ATOM 1219 C CA . THR A 1 168 ? 20.553 -3.442 -10.041 1.00 94.00 168 THR A CA 1
ATOM 1220 C C . THR A 1 168 ? 19.049 -3.526 -10.243 1.00 94.00 168 THR A C 1
ATOM 1222 O O . THR A 1 168 ? 18.540 -4.567 -10.659 1.00 94.00 168 THR A O 1
ATOM 1225 N N . GLY A 1 169 ? 18.334 -2.464 -9.888 1.00 91.81 169 GLY A N 1
ATOM 1226 C CA . GLY A 1 169 ? 16.886 -2.400 -10.046 1.00 91.81 169 GLY A CA 1
ATOM 1227 C C . GLY A 1 169 ? 16.478 -1.809 -11.384 1.00 91.81 169 GLY A C 1
ATOM 1228 O O . GLY A 1 169 ? 17.180 -0.954 -11.918 1.00 91.81 169 GLY A O 1
ATOM 1229 N N . GLY A 1 170 ? 15.329 -2.252 -11.887 1.00 96.50 170 GLY A N 1
ATOM 1230 C CA . GLY A 1 170 ? 14.665 -1.623 -13.020 1.00 96.50 170 GLY A CA 1
ATOM 1231 C C . GLY A 1 170 ? 13.890 -0.384 -12.583 1.00 96.50 170 GLY A C 1
ATOM 1232 O O . GLY A 1 170 ? 13.319 -0.361 -11.490 1.00 96.50 170 GLY A O 1
ATOM 1233 N N . ASN A 1 171 ? 13.840 0.635 -13.440 1.00 97.12 171 ASN A N 1
ATOM 1234 C CA . ASN A 1 171 ? 13.120 1.875 -13.151 1.00 97.12 171 ASN A CA 1
ATOM 1235 C C . ASN A 1 171 ? 12.110 2.205 -14.251 1.00 97.12 171 ASN A C 1
ATOM 1237 O O . ASN A 1 171 ? 12.427 2.166 -15.439 1.00 97.12 171 ASN A O 1
ATOM 1241 N N . LEU A 1 172 ? 10.898 2.571 -13.846 1.00 97.69 172 LEU A N 1
ATOM 1242 C CA . LEU A 1 172 ? 9.862 3.120 -14.716 1.00 97.69 172 LEU A CA 1
ATOM 1243 C C . LEU A 1 172 ? 9.496 4.500 -14.200 1.00 97.69 172 LEU A C 1
ATOM 1245 O O . LEU A 1 172 ? 9.016 4.615 -13.075 1.00 97.69 172 LEU A O 1
ATOM 1249 N N . ILE A 1 173 ? 9.710 5.542 -14.996 1.00 96.62 173 ILE A N 1
ATOM 1250 C CA . ILE A 1 173 ? 9.410 6.910 -14.573 1.00 96.62 173 ILE A CA 1
ATOM 1251 C C . ILE A 1 173 ? 8.623 7.615 -15.670 1.00 96.62 173 ILE A C 1
ATOM 1253 O O . ILE A 1 173 ? 9.041 7.623 -16.825 1.00 96.62 173 ILE A O 1
ATOM 1257 N N . ALA A 1 174 ? 7.494 8.225 -15.322 1.00 96.06 174 ALA A N 1
ATOM 1258 C CA . ALA A 1 174 ? 6.719 9.044 -16.247 1.00 96.06 174 ALA A CA 1
ATOM 1259 C C . ALA A 1 174 ? 6.239 10.344 -15.597 1.00 96.06 174 ALA A C 1
ATOM 1261 O O . ALA A 1 174 ? 5.902 10.361 -14.415 1.00 96.06 174 ALA A O 1
ATOM 1262 N N . THR A 1 175 ? 6.152 11.424 -16.375 1.00 94.69 175 THR A N 1
ATOM 1263 C CA . THR A 1 175 ? 5.688 12.741 -15.890 1.00 94.69 175 THR A CA 1
ATOM 1264 C C . THR A 1 175 ? 4.168 12.919 -15.906 1.00 94.69 175 THR A C 1
ATOM 1266 O O . THR A 1 175 ? 3.642 13.960 -15.520 1.00 94.69 175 THR A O 1
ATOM 1269 N N . GLY A 1 176 ? 3.430 11.921 -16.379 1.00 93.75 176 GLY A N 1
ATOM 1270 C CA . GLY A 1 176 ? 1.973 11.920 -16.448 1.00 93.75 176 GLY A CA 1
ATOM 1271 C C . GLY A 1 176 ? 1.391 10.650 -15.849 1.00 93.75 176 GLY A C 1
ATOM 1272 O O . GLY A 1 176 ? 0.859 10.670 -14.743 1.00 93.75 176 GLY A O 1
ATOM 1273 N N . ALA A 1 177 ? 1.468 9.538 -16.574 1.00 96.00 177 ALA A N 1
ATOM 1274 C CA . ALA A 1 177 ? 0.860 8.289 -16.129 1.00 96.00 177 ALA A CA 1
ATOM 1275 C C . ALA A 1 177 ? 1.743 7.072 -16.397 1.00 96.00 177 ALA A C 1
ATOM 1277 O O . ALA A 1 177 ? 2.435 7.010 -17.410 1.00 96.00 177 ALA A O 1
ATOM 1278 N N . VAL A 1 178 ? 1.658 6.087 -15.509 1.00 98.31 178 VAL A N 1
ATOM 1279 C CA . VAL A 1 178 ? 2.198 4.745 -15.709 1.00 98.31 178 VAL A CA 1
ATOM 1280 C C . VAL A 1 178 ? 1.043 3.754 -15.637 1.00 98.31 178 VAL A C 1
ATOM 1282 O O . VAL A 1 178 ? 0.360 3.665 -14.617 1.00 98.31 178 VAL A O 1
ATOM 1285 N N . MET A 1 179 ? 0.827 3.011 -16.718 1.00 98.44 179 MET A N 1
ATOM 1286 C CA . MET A 1 179 ? -0.132 1.913 -16.780 1.00 98.44 179 MET A CA 1
ATOM 1287 C C . MET A 1 179 ? 0.612 0.620 -17.088 1.00 98.44 179 MET A C 1
ATOM 1289 O O . MET A 1 179 ? 1.369 0.549 -18.052 1.00 98.44 179 MET A O 1
ATOM 1293 N N . ILE A 1 180 ? 0.405 -0.396 -16.264 1.00 98.75 180 ILE A N 1
ATOM 1294 C CA . ILE A 1 180 ? 0.996 -1.717 -16.452 1.00 98.75 180 ILE A CA 1
ATOM 1295 C C . ILE A 1 180 ? -0.127 -2.727 -16.387 1.00 98.75 180 ILE A C 1
ATOM 1297 O O . ILE A 1 180 ? -0.885 -2.746 -15.417 1.00 98.75 180 ILE A O 1
ATOM 1301 N N . LYS A 1 181 ? -0.210 -3.562 -17.412 1.00 98.75 181 LYS A N 1
ATOM 1302 C CA . LYS A 1 181 ? -1.111 -4.696 -17.472 1.00 98.75 181 LYS A CA 1
ATOM 1303 C C . LYS A 1 181 ? -0.297 -5.951 -17.746 1.00 98.75 181 LYS A C 1
ATOM 1305 O O . LYS A 1 181 ? 0.519 -5.948 -18.661 1.00 98.75 181 LYS A O 1
ATOM 1310 N N . THR A 1 182 ? -0.509 -6.989 -16.949 1.00 98.75 182 THR A N 1
ATOM 1311 C CA . THR A 1 182 ? 0.111 -8.306 -17.126 1.00 98.75 182 THR A CA 1
ATOM 1312 C C . THR A 1 182 ? -0.957 -9.391 -17.115 1.00 98.75 182 THR A C 1
ATOM 1314 O O . THR A 1 182 ? -1.962 -9.271 -16.409 1.00 98.75 182 THR A O 1
ATOM 1317 N N . GLY A 1 183 ? -0.759 -10.457 -17.888 1.00 98.25 183 GLY A N 1
ATOM 1318 C CA . GLY A 1 183 ? -1.630 -11.634 -17.833 1.00 98.25 183 GLY A CA 1
ATOM 1319 C C . GLY A 1 183 ? -1.281 -12.596 -16.698 1.00 98.25 183 GLY A C 1
ATOM 1320 O O . GLY A 1 183 ? -2.132 -13.395 -16.313 1.00 98.25 183 GLY A O 1
ATOM 1321 N N . ASP A 1 184 ? -0.078 -12.482 -16.128 1.00 98.25 184 ASP A N 1
ATOM 1322 C CA . ASP A 1 184 ? 0.391 -13.315 -15.019 1.00 98.25 184 ASP A CA 1
ATOM 1323 C C . ASP A 1 184 ? 1.022 -12.460 -13.897 1.00 98.25 184 ASP A C 1
ATOM 1325 O O . ASP A 1 184 ? 0.379 -11.516 -13.422 1.00 98.25 184 ASP A O 1
ATOM 1329 N N . VAL A 1 185 ? 2.257 -12.756 -13.471 1.00 98.25 185 VAL A N 1
ATOM 1330 C CA . VAL A 1 185 ? 2.890 -12.199 -12.264 1.00 98.25 185 VAL A CA 1
ATOM 1331 C C . VAL A 1 185 ? 3.594 -10.864 -12.533 1.00 98.25 185 VAL A C 1
ATOM 1333 O O . VAL A 1 185 ? 4.242 -10.663 -13.562 1.00 98.25 185 VAL A O 1
ATOM 1336 N N . VAL A 1 186 ? 3.556 -9.963 -11.547 1.00 98.81 186 VAL A N 1
ATOM 1337 C CA . VAL A 1 186 ? 4.466 -8.808 -11.462 1.00 98.81 186 VAL A CA 1
ATOM 1338 C C . VAL A 1 186 ? 5.404 -8.984 -10.272 1.00 98.81 186 VAL A C 1
ATOM 1340 O O . VAL A 1 186 ? 4.962 -9.002 -9.125 1.00 98.81 186 VAL A O 1
ATOM 1343 N N . ALA A 1 187 ? 6.709 -9.051 -10.526 1.00 98.62 187 ALA A N 1
ATOM 1344 C CA . ALA A 1 187 ? 7.747 -9.127 -9.503 1.00 98.62 187 ALA A CA 1
ATOM 1345 C C . ALA A 1 187 ? 8.660 -7.897 -9.561 1.00 98.62 187 ALA A C 1
ATOM 1347 O O . ALA A 1 187 ? 9.313 -7.641 -10.569 1.00 98.62 187 ALA A O 1
ATOM 1348 N N . ILE A 1 188 ? 8.732 -7.139 -8.466 1.00 98.50 188 ILE A N 1
ATOM 1349 C CA . ILE A 1 188 ? 9.518 -5.905 -8.359 1.00 98.50 188 ILE A CA 1
ATOM 1350 C C . ILE A 1 188 ? 10.538 -6.071 -7.231 1.00 98.50 188 ILE A C 1
ATOM 1352 O O . ILE A 1 188 ? 10.163 -6.244 -6.067 1.00 98.50 188 ILE A O 1
ATOM 1356 N N . SER A 1 189 ? 11.832 -6.032 -7.565 1.00 97.75 189 SER A N 1
ATOM 1357 C CA . SER A 1 189 ? 12.923 -6.128 -6.585 1.00 97.75 189 SER A CA 1
ATOM 1358 C C . SER A 1 189 ? 12.972 -4.925 -5.639 1.00 97.75 189 SER A C 1
ATOM 1360 O O . SER A 1 189 ? 12.415 -3.868 -5.919 1.00 97.75 189 SER A O 1
ATOM 1362 N N . ASP A 1 190 ? 13.682 -5.076 -4.524 1.00 95.38 190 ASP A N 1
ATOM 1363 C CA . ASP A 1 190 ? 13.926 -4.032 -3.517 1.00 95.38 190 ASP A CA 1
ATOM 1364 C C . ASP A 1 190 ? 14.722 -2.827 -4.042 1.00 95.38 190 ASP A C 1
ATOM 1366 O O . ASP A 1 190 ? 14.614 -1.722 -3.517 1.00 95.38 190 ASP A O 1
ATOM 1370 N N . THR A 1 191 ? 15.492 -3.030 -5.107 1.00 95.19 191 THR A N 1
ATOM 1371 C CA . THR A 1 191 ? 16.236 -1.989 -5.822 1.00 95.19 191 THR A CA 1
ATOM 1372 C C . THR A 1 191 ? 15.442 -1.313 -6.939 1.00 95.19 191 THR A C 1
ATOM 1374 O O . THR A 1 191 ? 15.939 -0.349 -7.518 1.00 95.19 191 THR A O 1
ATOM 1377 N N . SER A 1 192 ? 14.252 -1.817 -7.279 1.00 98.12 192 SER A N 1
ATOM 1378 C CA . SER A 1 192 ? 13.452 -1.350 -8.417 1.00 98.12 192 SER A CA 1
ATOM 1379 C C . SER A 1 192 ? 12.402 -0.315 -8.010 1.00 98.12 192 SER A C 1
ATOM 1381 O O . SER A 1 192 ? 11.909 -0.312 -6.877 1.00 98.12 192 SER A O 1
ATOM 1383 N N . SER A 1 193 ? 12.019 0.554 -8.947 1.00 97.44 193 SER A N 1
ATOM 1384 C CA . SER A 1 193 ? 11.014 1.591 -8.695 1.00 97.44 193 SER A CA 1
ATOM 1385 C C . SER A 1 193 ? 10.097 1.863 -9.889 1.00 97.44 193 SER A C 1
ATOM 1387 O O . SER A 1 193 ? 10.499 1.773 -11.050 1.00 97.44 193 SER A O 1
ATOM 1389 N N . ILE A 1 194 ? 8.844 2.208 -9.591 1.00 98.38 194 ILE A N 1
ATOM 1390 C CA . ILE A 1 194 ? 7.854 2.695 -10.553 1.00 98.38 194 ILE A CA 1
ATOM 1391 C C . ILE A 1 194 ? 7.301 4.012 -10.031 1.00 98.38 194 ILE A C 1
ATOM 1393 O O . ILE A 1 194 ? 6.783 4.080 -8.913 1.00 98.38 194 ILE A O 1
ATOM 1397 N N . LYS A 1 195 ? 7.394 5.054 -10.850 1.00 97.00 195 LYS A N 1
ATOM 1398 C CA . LYS A 1 195 ? 7.099 6.419 -10.444 1.00 97.00 195 LYS A CA 1
ATOM 1399 C C . LYS A 1 195 ? 6.294 7.164 -11.506 1.00 97.00 195 LYS A C 1
ATOM 1401 O O . LYS A 1 195 ? 6.725 7.302 -12.648 1.00 97.00 195 LYS A O 1
ATOM 1406 N N . ALA A 1 196 ? 5.143 7.694 -11.109 1.00 96.25 196 ALA A N 1
ATOM 1407 C CA . ALA A 1 196 ? 4.416 8.713 -11.856 1.00 96.25 196 ALA A CA 1
ATOM 1408 C C . ALA A 1 196 ? 4.624 10.060 -11.148 1.00 96.25 196 ALA A C 1
ATOM 1410 O O . ALA A 1 196 ? 4.029 10.315 -10.101 1.00 96.25 196 ALA A O 1
ATOM 1411 N N . ASP A 1 197 ? 5.511 10.894 -11.684 1.00 93.81 197 ASP A N 1
ATOM 1412 C CA . ASP A 1 197 ? 5.973 12.127 -11.050 1.00 93.81 197 ASP A CA 1
ATOM 1413 C C . ASP A 1 197 ? 5.992 13.303 -12.034 1.00 93.81 197 ASP A C 1
ATOM 1415 O O . ASP A 1 197 ? 6.920 13.424 -12.839 1.00 93.81 197 ASP A O 1
ATOM 1419 N N . PRO A 1 198 ? 5.003 14.208 -11.961 1.00 89.44 198 PRO A N 1
ATOM 1420 C CA . PRO A 1 198 ? 4.891 15.321 -12.893 1.00 89.44 198 PRO A CA 1
ATOM 1421 C C . PRO A 1 198 ? 6.017 16.346 -12.851 1.00 89.44 198 PRO A C 1
ATOM 1423 O O . PRO A 1 198 ? 6.140 17.124 -13.797 1.00 89.44 198 PRO A O 1
ATOM 1426 N N . SER A 1 199 ? 6.838 16.369 -11.799 1.00 85.38 199 SER A N 1
ATOM 1427 C CA . SER A 1 199 ? 8.023 17.227 -11.777 1.00 85.38 199 SER A CA 1
ATOM 1428 C C . SER A 1 199 ? 9.214 16.613 -12.518 1.00 85.38 199 SER A C 1
ATOM 1430 O O . SER A 1 199 ? 10.220 17.294 -12.725 1.00 85.38 199 SER A O 1
ATOM 1432 N N . GLY A 1 200 ? 9.126 15.339 -12.917 1.00 79.31 200 GLY A N 1
ATOM 1433 C CA . GLY A 1 200 ? 10.264 14.605 -13.455 1.00 79.31 200 GLY A CA 1
ATOM 1434 C C . GLY A 1 200 ? 11.384 14.508 -12.423 1.00 79.31 200 GLY A C 1
ATOM 1435 O O . GLY A 1 200 ? 12.522 14.861 -12.696 1.00 79.31 200 GLY A O 1
ATOM 1436 N N . GLU A 1 201 ? 11.061 14.145 -11.183 1.00 77.94 201 GLU A N 1
ATOM 1437 C CA . GLU A 1 201 ? 12.026 14.054 -10.077 1.00 77.94 201 GLU A CA 1
ATOM 1438 C C . GLU A 1 201 ? 12.707 15.367 -9.687 1.00 77.94 201 GLU A C 1
ATOM 1440 O O . GLU A 1 201 ? 13.576 15.392 -8.815 1.00 77.94 201 GLU A O 1
ATOM 1445 N N . GLN A 1 202 ? 12.302 16.480 -10.291 1.00 63.91 202 GLN A N 1
ATOM 1446 C CA . GLN A 1 202 ? 12.721 17.790 -9.840 1.00 63.91 202 GLN A CA 1
ATOM 1447 C C . GLN A 1 202 ? 11.967 18.078 -8.542 1.00 63.91 202 GLN A C 1
ATOM 1449 O O . GLN A 1 202 ? 10.762 17.856 -8.452 1.00 63.91 202 GLN A O 1
ATOM 1454 N N . SER A 1 203 ? 12.647 18.567 -7.509 1.00 59.06 203 SER A N 1
ATOM 1455 C CA . SER A 1 203 ? 12.020 18.938 -6.229 1.00 59.06 203 SER A CA 1
ATOM 1456 C C . SER A 1 203 ? 11.188 20.226 -6.351 1.00 59.06 203 SER A C 1
ATOM 1458 O O . SER A 1 203 ? 11.403 21.190 -5.619 1.00 59.06 203 SER A O 1
ATOM 1460 N N . ILE A 1 204 ? 10.283 20.277 -7.326 1.00 60.97 204 ILE A N 1
ATOM 1461 C CA . ILE A 1 204 ? 9.424 21.405 -7.659 1.00 60.97 204 ILE A CA 1
ATOM 1462 C C . ILE A 1 204 ? 7.990 20.950 -7.428 1.00 60.97 204 ILE A C 1
ATOM 1464 O O . ILE A 1 204 ? 7.544 19.952 -7.993 1.00 60.97 204 ILE A O 1
ATOM 1468 N N . GLU A 1 205 ? 7.255 21.697 -6.611 1.00 62.84 205 GLU A N 1
ATOM 1469 C CA . GLU A 1 205 ? 5.820 21.487 -6.475 1.00 62.84 205 GLU A CA 1
ATOM 1470 C C . GLU A 1 205 ? 5.134 21.801 -7.806 1.00 62.84 205 GLU A C 1
ATOM 1472 O O . GLU A 1 205 ? 5.268 22.895 -8.359 1.00 62.84 205 GLU A O 1
ATOM 1477 N N . THR A 1 206 ? 4.396 20.829 -8.334 1.00 72.31 206 THR A N 1
ATOM 1478 C CA . THR A 1 206 ? 3.606 21.000 -9.552 1.00 72.31 206 THR A CA 1
ATOM 1479 C C . THR A 1 206 ? 2.124 20.883 -9.215 1.00 72.31 206 THR A C 1
ATOM 1481 O O . THR A 1 206 ? 1.725 20.133 -8.326 1.00 72.31 206 THR A O 1
ATOM 1484 N N . ALA A 1 207 ? 1.285 21.625 -9.940 1.00 80.38 207 ALA A N 1
ATOM 1485 C CA . ALA A 1 207 ? -0.168 21.469 -9.850 1.00 80.38 207 ALA A CA 1
ATOM 1486 C C . ALA A 1 207 ? -0.672 20.211 -10.590 1.00 80.38 207 ALA A C 1
ATOM 1488 O O . ALA A 1 207 ? -1.827 19.822 -10.433 1.00 80.38 207 ALA A O 1
ATOM 1489 N N . ALA A 1 208 ? 0.178 19.594 -11.418 1.00 86.94 208 ALA A N 1
ATOM 1490 C CA . ALA A 1 208 ? -0.122 18.359 -12.128 1.00 86.94 208 ALA A CA 1
ATOM 1491 C C . ALA A 1 208 ? -0.037 17.152 -11.183 1.00 86.94 208 ALA A C 1
ATOM 1493 O O . ALA A 1 208 ? 0.526 17.228 -10.096 1.00 86.94 208 ALA A O 1
ATOM 1494 N N . SER A 1 209 ? -0.630 16.026 -11.573 1.00 90.19 209 SER A N 1
ATOM 1495 C CA . SER A 1 209 ? -0.629 14.805 -10.762 1.00 90.19 209 SER A CA 1
ATOM 1496 C C . SER A 1 209 ? -0.290 13.593 -11.606 1.00 90.19 209 SER A C 1
ATOM 1498 O O . SER A 1 209 ? -0.765 13.463 -12.734 1.00 90.19 209 SER A O 1
ATOM 1500 N N . GLY A 1 210 ? 0.556 12.739 -11.041 1.00 92.12 210 GLY A N 1
ATOM 1501 C CA . GLY A 1 210 ? 0.885 11.435 -11.570 1.00 92.12 210 GLY A CA 1
ATOM 1502 C C . GLY A 1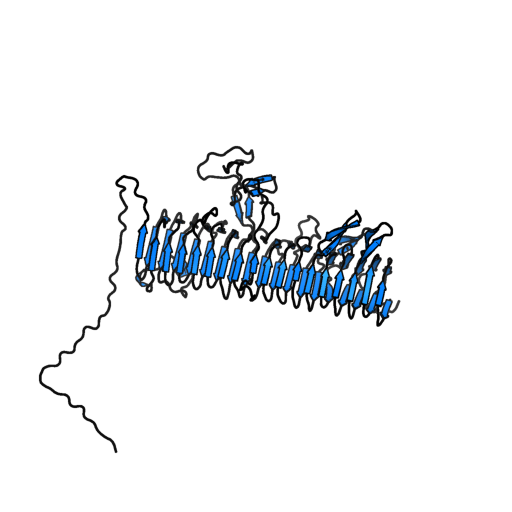 210 ? -0.276 10.475 -11.353 1.00 92.12 210 GLY A C 1
ATOM 1503 O O . GLY A 1 210 ? -1.009 10.592 -10.370 1.00 92.12 210 GLY A O 1
ATOM 1504 N N . ASN A 1 211 ? -0.446 9.521 -12.262 1.00 95.88 211 ASN A N 1
ATOM 1505 C CA . ASN A 1 211 ? -1.358 8.398 -12.068 1.00 95.88 211 ASN A CA 1
ATOM 1506 C C . ASN A 1 211 ? -0.626 7.086 -12.318 1.00 95.88 211 ASN A C 1
ATOM 1508 O O . ASN A 1 211 ? 0.009 6.918 -13.356 1.00 95.88 211 ASN A O 1
ATOM 1512 N N . LEU A 1 212 ? -0.738 6.150 -11.383 1.00 98.38 212 LEU A N 1
ATOM 1513 C CA . LEU A 1 212 ? -0.096 4.844 -11.470 1.00 98.38 212 LEU A CA 1
ATOM 1514 C C . LEU A 1 212 ? -1.162 3.755 -11.348 1.00 98.38 212 LEU A C 1
ATOM 1516 O O . LEU A 1 212 ? -1.893 3.704 -10.359 1.00 98.38 212 LEU A O 1
ATOM 1520 N N . ARG A 1 213 ? -1.261 2.890 -12.359 1.00 98.62 213 ARG A N 1
ATOM 1521 C CA . ARG A 1 213 ? -2.199 1.763 -12.385 1.00 98.62 213 ARG A CA 1
ATOM 1522 C C . ARG A 1 213 ? -1.478 0.465 -12.736 1.00 98.62 213 ARG A C 1
ATOM 1524 O O . ARG A 1 213 ? -0.855 0.389 -13.791 1.00 98.62 213 ARG A O 1
ATOM 1531 N N . LEU A 1 214 ? -1.607 -0.543 -11.875 1.00 98.69 214 LEU A N 1
ATOM 1532 C CA . LEU A 1 214 ? -1.176 -1.922 -12.121 1.00 98.69 214 LEU A CA 1
ATOM 1533 C C . LEU A 1 214 ? -2.400 -2.842 -12.183 1.00 98.69 214 LEU A C 1
ATOM 1535 O O . LEU A 1 214 ? -3.167 -2.924 -11.224 1.00 98.69 214 LEU A O 1
ATOM 1539 N N . GLU A 1 215 ? -2.547 -3.555 -13.293 1.00 98.75 215 GLU A N 1
ATOM 1540 C CA . GLU A 1 215 ? -3.482 -4.663 -13.479 1.00 98.75 215 GLU A CA 1
ATOM 1541 C C . GLU A 1 215 ? -2.674 -5.949 -13.644 1.00 98.75 215 GLU A C 1
ATOM 1543 O O . GLU A 1 215 ? -1.992 -6.134 -14.647 1.00 98.75 215 GLU A O 1
ATOM 1548 N N . VAL A 1 216 ? -2.718 -6.813 -12.637 1.00 98.75 216 VAL A N 1
ATOM 1549 C CA . VAL A 1 216 ? -1.902 -8.022 -12.544 1.00 98.75 216 VAL A CA 1
ATOM 1550 C C . VAL A 1 216 ? -2.813 -9.234 -12.639 1.00 98.75 216 VAL A C 1
ATOM 1552 O O . VAL A 1 216 ? -3.754 -9.359 -11.852 1.00 98.75 216 VAL A O 1
ATOM 1555 N N . GLY A 1 217 ? -2.555 -10.111 -13.607 1.00 98.44 217 GLY A N 1
ATOM 1556 C CA . GLY A 1 217 ? -3.395 -11.279 -13.863 1.00 98.44 217 GLY A CA 1
ATOM 1557 C C . GLY A 1 217 ? -3.444 -12.261 -12.694 1.00 98.44 217 GLY A C 1
ATOM 1558 O O . GLY A 1 217 ? -4.515 -12.788 -12.396 1.00 98.44 217 GLY A O 1
ATOM 1559 N N . THR A 1 218 ? -2.322 -12.453 -11.996 1.00 98.06 218 THR A N 1
ATOM 1560 C CA . THR A 1 218 ? -2.222 -13.336 -10.823 1.00 98.06 218 THR A CA 1
ATOM 1561 C C . THR A 1 218 ? -1.653 -12.583 -9.617 1.00 98.06 218 THR A C 1
ATOM 1563 O O . THR A 1 218 ? -2.380 -11.812 -8.983 1.00 98.06 218 THR A O 1
ATOM 1566 N N . ASP A 1 219 ? -0.372 -12.776 -9.304 1.00 98.50 219 ASP A N 1
ATOM 1567 C CA . ASP A 1 219 ? 0.269 -12.290 -8.088 1.00 98.50 219 ASP A CA 1
ATOM 1568 C C . ASP A 1 219 ? 1.110 -11.035 -8.324 1.00 98.50 219 ASP A C 1
ATOM 1570 O O . ASP A 1 219 ? 1.911 -10.945 -9.256 1.00 98.50 219 ASP A O 1
ATOM 1574 N N . LEU A 1 220 ? 1.005 -10.086 -7.395 1.00 98.75 220 LEU A N 1
ATOM 1575 C CA . LEU A 1 220 ? 1.954 -8.990 -7.248 1.00 98.75 220 LEU A CA 1
ATOM 1576 C C . LEU A 1 220 ? 2.941 -9.304 -6.120 1.00 98.75 220 LEU A C 1
ATOM 1578 O O . LEU A 1 220 ? 2.550 -9.468 -4.964 1.00 98.75 220 LEU A O 1
ATOM 1582 N N . GLN A 1 221 ? 4.234 -9.276 -6.434 1.00 98.56 221 GLN A N 1
ATOM 1583 C CA . GLN A 1 221 ? 5.333 -9.329 -5.475 1.00 98.56 221 GLN A CA 1
ATOM 1584 C C . GLN A 1 221 ? 6.110 -8.012 -5.496 1.00 98.56 221 GLN A C 1
ATOM 1586 O O . GLN A 1 221 ? 7.016 -7.812 -6.304 1.00 98.56 221 GLN A O 1
ATOM 1591 N N . LEU A 1 222 ? 5.779 -7.105 -4.581 1.00 98.50 222 LEU A N 1
ATOM 1592 C CA . LEU A 1 222 ? 6.425 -5.800 -4.480 1.00 98.50 222 LEU A CA 1
ATOM 1593 C C . LEU A 1 222 ? 7.453 -5.788 -3.348 1.00 98.50 222 LEU A C 1
ATOM 1595 O O . LEU A 1 222 ? 7.066 -5.792 -2.186 1.00 98.50 222 LEU A O 1
ATOM 1599 N N . ASN A 1 223 ? 8.745 -5.695 -3.659 1.00 97.69 223 ASN A N 1
ATOM 1600 C CA . ASN A 1 223 ? 9.794 -5.399 -2.671 1.00 97.69 223 ASN A CA 1
ATOM 1601 C C . ASN A 1 223 ? 10.333 -3.959 -2.789 1.00 97.69 223 ASN A C 1
ATOM 1603 O O . ASN A 1 223 ? 10.903 -3.447 -1.829 1.00 97.69 223 ASN A O 1
ATOM 1607 N N . GLY A 1 224 ? 10.150 -3.321 -3.949 1.00 96.81 224 GLY A N 1
ATOM 1608 C CA . GLY A 1 224 ? 10.643 -1.975 -4.263 1.00 96.81 224 GLY A CA 1
ATOM 1609 C C . GLY A 1 224 ? 9.649 -0.848 -3.978 1.00 96.81 224 GLY A C 1
ATOM 1610 O O . GLY A 1 224 ? 8.915 -0.871 -2.989 1.00 96.81 224 GLY A O 1
ATOM 1611 N N . PHE A 1 225 ? 9.627 0.155 -4.857 1.00 97.50 225 PHE A N 1
ATOM 1612 C CA . PHE A 1 225 ? 8.838 1.379 -4.680 1.00 97.50 225 PHE A CA 1
ATOM 1613 C C . PHE A 1 225 ? 7.768 1.550 -5.758 1.00 97.50 225 PHE A C 1
ATOM 1615 O O . PHE A 1 225 ? 8.079 1.484 -6.945 1.00 97.50 225 PHE A O 1
ATOM 1622 N N . LEU A 1 226 ? 6.532 1.844 -5.346 1.00 98.44 226 LEU A N 1
ATOM 1623 C CA . LEU A 1 226 ? 5.468 2.352 -6.218 1.00 98.44 226 LEU A CA 1
ATOM 1624 C C . LEU A 1 226 ? 5.052 3.738 -5.735 1.00 98.44 226 LEU A C 1
ATOM 1626 O O . LEU A 1 226 ? 4.571 3.881 -4.609 1.00 98.44 226 LEU A O 1
ATOM 1630 N N . GLN A 1 227 ? 5.228 4.755 -6.573 1.00 97.75 227 GLN A N 1
ATOM 1631 C CA . GLN A 1 227 ? 4.994 6.141 -6.179 1.00 97.75 227 GLN A CA 1
ATOM 1632 C C . GLN A 1 227 ? 4.190 6.903 -7.231 1.00 97.75 227 GLN A C 1
ATOM 1634 O O . GLN A 1 227 ? 4.510 6.899 -8.418 1.00 97.75 227 GLN A O 1
ATOM 1639 N N . SER A 1 228 ? 3.160 7.605 -6.775 1.00 96.50 228 SER A N 1
ATOM 1640 C CA . SER A 1 228 ? 2.348 8.510 -7.584 1.00 96.50 228 SER A CA 1
ATOM 1641 C C . SER A 1 228 ? 2.332 9.885 -6.918 1.00 96.50 228 SER A C 1
ATOM 1643 O O . SER A 1 228 ? 1.822 10.037 -5.809 1.00 96.50 228 SER A O 1
ATOM 1645 N N . LEU A 1 229 ? 2.917 10.908 -7.540 1.00 93.88 229 LEU A N 1
ATOM 1646 C CA . LEU A 1 229 ? 3.171 12.211 -6.905 1.00 93.88 229 LEU A CA 1
ATOM 1647 C C . LEU A 1 229 ? 2.317 13.342 -7.501 1.00 93.88 229 LEU A C 1
ATOM 1649 O O . LEU A 1 229 ? 1.835 13.248 -8.626 1.00 93.88 229 LEU A O 1
ATOM 1653 N N . GLY A 1 230 ? 2.128 14.422 -6.739 1.00 90.88 230 GLY A N 1
ATOM 1654 C CA . GLY A 1 230 ? 1.273 15.566 -7.094 1.00 90.88 230 GLY A CA 1
ATOM 1655 C C . GLY A 1 230 ? -0.084 15.562 -6.369 1.00 90.88 230 GLY A C 1
ATOM 1656 O O . GLY A 1 230 ? -0.530 14.513 -5.927 1.00 90.88 230 GLY A O 1
ATOM 1657 N N . PRO A 1 231 ? -0.756 16.713 -6.201 1.00 89.50 231 PRO A N 1
ATOM 1658 C CA . PRO A 1 231 ? -1.835 16.904 -5.218 1.00 89.50 231 PRO A CA 1
ATOM 1659 C C . PRO A 1 231 ? -3.078 16.011 -5.386 1.00 89.50 231 PRO A C 1
ATOM 1661 O O . PRO A 1 231 ? -3.761 15.734 -4.404 1.00 89.50 231 PRO A O 1
ATOM 1664 N N . ALA A 1 232 ? -3.378 15.555 -6.602 1.00 92.75 232 ALA A N 1
ATOM 1665 C CA . ALA A 1 232 ? -4.510 14.686 -6.927 1.00 92.75 232 ALA A CA 1
ATOM 1666 C C . ALA A 1 232 ? -4.053 13.296 -7.405 1.00 92.75 232 ALA A C 1
ATOM 1668 O O . ALA A 1 232 ? -4.768 12.635 -8.156 1.00 92.75 232 ALA A O 1
ATOM 1669 N N . SER A 1 233 ? -2.841 12.870 -7.033 1.00 95.25 233 SER A N 1
ATOM 1670 C CA . SER A 1 233 ? -2.254 11.646 -7.570 1.00 95.25 233 SER A CA 1
ATOM 1671 C C . SER A 1 233 ? -2.953 10.383 -7.077 1.00 95.25 233 SER A C 1
ATOM 1673 O O . SER A 1 233 ? -3.269 10.232 -5.889 1.00 95.25 233 SER A O 1
ATOM 1675 N N . LEU A 1 234 ? -3.174 9.460 -8.012 1.00 96.56 234 LEU A N 1
ATOM 1676 C CA . LEU A 1 234 ? -3.853 8.193 -7.767 1.00 96.56 234 LEU A CA 1
ATOM 1677 C C . LEU A 1 234 ? -2.879 7.036 -7.973 1.00 96.56 234 LEU A C 1
ATOM 1679 O O . LEU A 1 234 ? -2.091 7.032 -8.926 1.00 96.56 234 LEU A O 1
ATOM 1683 N N . LEU A 1 235 ? -2.958 6.044 -7.093 1.00 98.69 235 LEU A N 1
ATOM 1684 C CA . LEU A 1 235 ? -2.263 4.772 -7.224 1.00 98.69 235 LEU A CA 1
ATOM 1685 C C . LEU A 1 235 ? -3.279 3.643 -7.056 1.00 98.69 235 LEU A C 1
ATOM 1687 O O . LEU A 1 235 ? -3.894 3.508 -5.998 1.00 98.69 235 LEU A O 1
ATOM 1691 N N . ALA A 1 236 ? -3.465 2.847 -8.106 1.00 98.81 236 ALA A N 1
ATOM 1692 C CA . ALA A 1 236 ? -4.400 1.730 -8.129 1.00 98.81 236 ALA A CA 1
ATOM 1693 C C . ALA A 1 236 ? -3.688 0.419 -8.483 1.00 98.81 236 ALA A C 1
ATOM 1695 O O . ALA A 1 236 ? -2.970 0.346 -9.479 1.00 98.81 236 ALA A O 1
ATOM 1696 N N . ILE A 1 237 ? -3.922 -0.623 -7.690 1.00 98.88 237 ILE A N 1
ATOM 1697 C CA . ILE A 1 237 ? -3.420 -1.980 -7.916 1.00 98.88 237 ILE A CA 1
ATOM 1698 C C . ILE A 1 237 ? -4.610 -2.935 -7.935 1.00 98.88 237 ILE A C 1
ATOM 1700 O O . ILE A 1 237 ? -5.432 -2.915 -7.020 1.00 98.88 237 ILE A O 1
ATOM 1704 N N . SER A 1 238 ? -4.678 -3.787 -8.951 1.00 98.75 238 SER A N 1
ATOM 1705 C CA . SER A 1 238 ? -5.617 -4.902 -9.035 1.00 98.75 238 SER A CA 1
ATOM 1706 C C . SER A 1 238 ? -4.831 -6.178 -9.304 1.00 98.75 238 SER A C 1
ATOM 1708 O O . SER A 1 238 ? -4.314 -6.329 -10.405 1.00 98.75 238 SER A O 1
ATOM 1710 N N . ALA A 1 239 ? -4.736 -7.073 -8.323 1.00 98.69 239 ALA A N 1
ATOM 1711 C CA . ALA A 1 239 ? -4.137 -8.398 -8.474 1.00 98.69 239 ALA A CA 1
ATOM 1712 C C . ALA A 1 239 ? -5.232 -9.468 -8.554 1.00 98.69 239 ALA A C 1
ATOM 1714 O O . ALA A 1 239 ? -6.169 -9.455 -7.754 1.00 98.69 239 ALA A O 1
ATOM 1715 N N . GLY A 1 240 ? -5.137 -10.386 -9.517 1.00 98.38 240 GLY A N 1
ATOM 1716 C CA . GLY A 1 240 ? -6.110 -11.470 -9.675 1.00 98.38 240 GLY A CA 1
ATOM 1717 C C . GLY A 1 240 ? -6.100 -12.476 -8.521 1.00 98.38 240 GLY A C 1
ATOM 1718 O O . GLY A 1 240 ? -7.155 -13.018 -8.192 1.00 98.38 240 GLY A O 1
ATOM 1719 N N . SER A 1 241 ? -4.946 -12.658 -7.873 1.00 98.50 241 SER A N 1
ATOM 1720 C CA . SER A 1 241 ? -4.739 -13.554 -6.729 1.00 98.50 241 SER A CA 1
ATOM 1721 C C . SER A 1 241 ? -4.208 -12.770 -5.522 1.00 98.50 241 SER A C 1
ATOM 1723 O O . SER A 1 241 ? -4.990 -12.051 -4.897 1.00 98.50 241 SER A O 1
ATOM 1725 N N . GLN A 1 242 ? -2.912 -12.849 -5.186 1.00 98.62 242 GLN A N 1
ATOM 1726 C CA . GLN A 1 242 ? -2.333 -12.171 -4.023 1.00 98.62 242 GLN A CA 1
ATOM 1727 C C . GLN A 1 242 ? -1.602 -10.867 -4.384 1.00 98.62 242 GLN A C 1
ATOM 1729 O O . GLN A 1 242 ? -0.807 -10.804 -5.317 1.00 98.62 242 GLN A O 1
ATOM 1734 N N . ALA A 1 243 ? -1.767 -9.830 -3.562 1.00 98.75 243 ALA A N 1
ATOM 1735 C CA . ALA A 1 243 ? -0.880 -8.672 -3.510 1.00 98.75 243 ALA A CA 1
ATOM 1736 C C . ALA A 1 243 ? 0.028 -8.749 -2.272 1.00 98.75 243 ALA A C 1
ATOM 1738 O O . ALA A 1 243 ? -0.382 -8.421 -1.154 1.00 98.75 243 ALA A O 1
ATOM 1739 N N . ARG A 1 244 ? 1.281 -9.169 -2.474 1.00 98.69 244 ARG A N 1
ATOM 1740 C CA . ARG A 1 244 ? 2.317 -9.230 -1.439 1.00 98.69 244 ARG A CA 1
ATOM 1741 C C . ARG A 1 244 ? 3.189 -7.977 -1.470 1.00 98.69 244 ARG A C 1
ATOM 1743 O O . ARG A 1 244 ? 3.939 -7.735 -2.414 1.00 98.69 244 ARG A O 1
ATOM 1750 N N . ILE A 1 245 ? 3.127 -7.205 -0.392 1.00 98.69 245 ILE A N 1
ATOM 1751 C CA . ILE A 1 245 ? 3.709 -5.869 -0.266 1.00 98.69 245 ILE A CA 1
ATOM 1752 C C . ILE A 1 245 ? 4.810 -5.904 0.793 1.00 98.69 245 ILE A C 1
ATOM 1754 O O . ILE A 1 245 ? 4.557 -5.910 1.993 1.00 98.69 245 ILE A O 1
ATOM 1758 N N . ASN A 1 246 ? 6.050 -5.926 0.329 1.00 98.06 246 ASN A N 1
ATOM 1759 C CA . ASN A 1 246 ? 7.288 -5.833 1.105 1.00 98.06 246 ASN A CA 1
ATOM 1760 C C . ASN A 1 246 ? 8.083 -4.548 0.791 1.00 98.06 246 ASN A C 1
ATOM 1762 O O . ASN A 1 246 ? 9.236 -4.396 1.193 1.00 98.06 246 ASN A O 1
ATOM 1766 N N . GLY A 1 247 ? 7.462 -3.652 0.028 1.00 97.19 247 GLY A N 1
ATOM 1767 C CA . GLY A 1 247 ? 7.998 -2.380 -0.424 1.00 97.19 247 GLY A CA 1
ATOM 1768 C C . GLY A 1 247 ? 7.216 -1.191 0.130 1.00 97.19 247 GLY A C 1
ATOM 1769 O O . GLY A 1 247 ? 6.451 -1.324 1.085 1.00 97.19 247 GLY A O 1
ATOM 1770 N N . LEU A 1 248 ? 7.388 -0.030 -0.494 1.00 97.50 248 LEU A N 1
ATOM 1771 C CA . LEU A 1 248 ? 6.611 1.171 -0.182 1.00 97.50 248 LEU A CA 1
ATOM 1772 C C . LEU A 1 248 ? 5.644 1.485 -1.328 1.00 97.50 248 LEU A C 1
ATOM 1774 O O . LEU A 1 248 ? 6.035 1.521 -2.497 1.00 97.50 248 LEU A O 1
ATOM 1778 N N . ILE A 1 249 ? 4.393 1.749 -0.958 1.00 98.56 249 ILE A N 1
ATOM 1779 C CA . ILE A 1 249 ? 3.338 2.251 -1.836 1.00 98.56 249 ILE A CA 1
ATOM 1780 C C . ILE A 1 249 ? 2.937 3.643 -1.355 1.00 98.56 249 ILE A C 1
ATOM 1782 O O . ILE A 1 249 ? 2.527 3.820 -0.206 1.00 98.56 249 ILE A O 1
ATOM 1786 N N . GLU A 1 250 ? 3.033 4.630 -2.241 1.00 97.50 250 GLU A N 1
ATOM 1787 C CA . GLU A 1 250 ? 2.788 6.030 -1.905 1.00 97.50 250 GLU A CA 1
ATOM 1788 C C . GLU A 1 250 ? 2.001 6.760 -2.996 1.00 97.50 250 GLU A C 1
ATOM 1790 O O . GLU A 1 250 ? 2.374 6.760 -4.169 1.00 97.50 250 GLU A O 1
ATOM 1795 N N . ALA A 1 251 ? 0.935 7.447 -2.587 1.00 97.19 251 ALA A N 1
ATOM 1796 C CA . ALA A 1 251 ? 0.224 8.413 -3.419 1.00 97.19 251 ALA A CA 1
ATOM 1797 C C . ALA A 1 251 ? -0.172 9.637 -2.597 1.00 97.19 251 ALA A C 1
ATOM 1799 O O . ALA A 1 251 ? -0.533 9.498 -1.439 1.00 97.19 251 ALA A O 1
ATOM 1800 N N . GLN A 1 252 ? -0.181 10.845 -3.144 1.00 94.12 252 GLN A N 1
ATOM 1801 C CA . GLN A 1 252 ? -0.593 12.007 -2.352 1.00 94.12 252 GLN A CA 1
ATOM 1802 C C . GLN A 1 252 ? -2.093 11.982 -2.034 1.00 94.12 252 GLN A C 1
ATOM 1804 O O . GLN A 1 252 ? -2.460 12.264 -0.896 1.00 94.12 252 GLN A O 1
ATOM 1809 N N . SER A 1 253 ? -2.946 11.608 -2.999 1.00 96.56 253 SER A N 1
ATOM 1810 C CA . SER A 1 253 ? -4.404 11.669 -2.834 1.00 96.56 253 SER A CA 1
ATOM 1811 C C . SER A 1 253 ? -5.038 10.324 -2.491 1.00 96.56 253 SER A C 1
ATOM 1813 O O . SER A 1 253 ? -5.764 10.235 -1.502 1.00 96.56 253 SER A O 1
ATOM 1815 N N . SER A 1 254 ? -4.778 9.258 -3.252 1.00 98.06 254 SER A N 1
ATOM 1816 C CA . SER A 1 254 ? -5.398 7.963 -2.939 1.00 98.06 254 SER A CA 1
ATOM 1817 C C . SER A 1 254 ? -4.564 6.754 -3.322 1.00 98.06 254 SER A C 1
ATOM 1819 O O . SER A 1 254 ? -4.025 6.699 -4.430 1.00 98.06 254 SER A O 1
ATOM 1821 N N . VAL A 1 255 ? -4.583 5.745 -2.453 1.00 98.88 255 VAL A N 1
ATOM 1822 C CA . VAL A 1 255 ? -4.111 4.389 -2.741 1.00 98.88 255 VAL A CA 1
ATOM 1823 C C . VAL A 1 255 ? -5.297 3.427 -2.701 1.00 98.88 255 VAL A C 1
ATOM 1825 O O . VAL A 1 255 ? -5.990 3.332 -1.690 1.00 98.88 255 VAL A O 1
ATOM 1828 N N . THR A 1 256 ? -5.519 2.690 -3.787 1.00 98.88 256 THR A N 1
ATOM 1829 C CA . THR A 1 256 ? -6.507 1.603 -3.853 1.00 98.88 256 THR A CA 1
ATOM 1830 C C . THR A 1 256 ? -5.819 0.300 -4.228 1.00 98.88 256 THR A C 1
ATOM 1832 O O . THR A 1 256 ? -5.129 0.239 -5.243 1.00 98.88 256 THR A O 1
ATOM 1835 N N . ILE A 1 257 ? -6.022 -0.747 -3.432 1.00 98.88 257 ILE A N 1
ATOM 1836 C CA . ILE A 1 257 ? -5.505 -2.090 -3.710 1.00 98.88 257 ILE A CA 1
ATOM 1837 C C . ILE A 1 257 ? -6.663 -3.073 -3.654 1.00 98.88 257 ILE A C 1
ATOM 1839 O O . ILE A 1 257 ? -7.375 -3.153 -2.652 1.00 98.88 257 ILE A O 1
ATOM 1843 N N . THR A 1 258 ? -6.848 -3.819 -4.735 1.00 98.81 258 THR A N 1
ATOM 1844 C CA . THR A 1 258 ? -7.785 -4.935 -4.815 1.00 98.81 258 THR A CA 1
ATOM 1845 C C . THR A 1 258 ? -7.022 -6.218 -5.106 1.00 98.81 258 THR A C 1
ATOM 1847 O O . THR A 1 258 ? -6.138 -6.226 -5.962 1.00 98.81 258 THR A O 1
ATOM 1850 N N . ALA A 1 259 ? -7.354 -7.286 -4.390 1.00 98.62 259 ALA A N 1
ATOM 1851 C CA . ALA A 1 259 ? -6.794 -8.612 -4.606 1.00 98.62 259 ALA A CA 1
ATOM 1852 C C . ALA A 1 259 ? -7.894 -9.681 -4.613 1.00 98.62 259 ALA A C 1
ATOM 1854 O O . ALA A 1 259 ? -8.959 -9.500 -4.013 1.00 98.62 259 ALA A O 1
ATOM 1855 N N . GLY A 1 260 ? -7.648 -10.785 -5.307 1.00 97.56 260 GLY A N 1
ATOM 1856 C CA . GLY A 1 260 ? -8.583 -11.895 -5.402 1.00 97.56 260 GLY A CA 1
ATOM 1857 C C . GLY A 1 260 ? -8.370 -12.943 -4.317 1.00 97.56 260 GLY A C 1
ATOM 1858 O O . GLY A 1 260 ? -8.196 -12.625 -3.134 1.00 97.56 260 GLY A O 1
ATOM 1859 N N . THR A 1 261 ? -8.478 -14.200 -4.740 1.00 96.88 261 THR A N 1
ATOM 1860 C CA . THR A 1 261 ? -8.302 -15.385 -3.898 1.00 96.88 261 THR A CA 1
ATOM 1861 C C . THR A 1 261 ? -6.952 -16.026 -4.167 1.00 96.88 261 THR A C 1
ATOM 1863 O O . THR A 1 261 ? -6.573 -16.168 -5.328 1.00 96.88 261 THR A O 1
ATOM 1866 N N . ASP A 1 262 ? -6.270 -16.479 -3.125 1.00 97.75 262 ASP A N 1
ATOM 1867 C CA . ASP A 1 262 ? -4.959 -17.116 -3.226 1.00 97.75 262 ASP A CA 1
ATOM 1868 C C . ASP A 1 262 ? -4.934 -18.464 -2.495 1.00 97.75 262 ASP A C 1
ATOM 1870 O O . ASP A 1 262 ? -5.675 -18.704 -1.543 1.00 97.75 262 ASP A O 1
ATOM 1874 N N . VAL A 1 263 ? -4.030 -19.355 -2.901 1.00 96.69 263 VAL A N 1
ATOM 1875 C CA . VAL A 1 263 ? -3.865 -20.679 -2.280 1.00 96.69 263 VAL A CA 1
ATOM 1876 C C . VAL A 1 263 ? -3.464 -20.611 -0.802 1.00 96.69 263 VAL A C 1
ATOM 1878 O O . VAL A 1 263 ? -3.682 -21.578 -0.071 1.00 96.69 263 VAL A O 1
ATOM 1881 N N . SER A 1 264 ? -2.898 -19.491 -0.339 1.00 96.50 264 SER A N 1
ATOM 1882 C CA . SER A 1 264 ? -2.617 -19.251 1.082 1.00 96.50 264 SER A CA 1
ATOM 1883 C C . SER A 1 264 ? -3.838 -18.795 1.892 1.00 96.50 264 SER A C 1
ATOM 1885 O O . SER A 1 264 ? -3.768 -18.770 3.121 1.00 96.50 264 SER A O 1
ATOM 1887 N N . GLY A 1 265 ? -4.942 -18.419 1.234 1.00 97.50 265 GLY A N 1
ATOM 1888 C CA . GLY A 1 265 ? -6.111 -17.794 1.861 1.00 97.50 265 GLY A CA 1
ATOM 1889 C C . GLY A 1 265 ? -5.907 -16.321 2.241 1.00 97.50 265 GLY A C 1
ATOM 1890 O O . GLY A 1 265 ? -6.685 -15.769 3.030 1.00 97.50 265 GLY A O 1
ATOM 1891 N N . VAL A 1 266 ? -4.856 -15.677 1.720 1.00 98.25 266 VAL A N 1
ATOM 1892 C CA . VAL A 1 266 ? -4.533 -14.261 1.942 1.00 98.25 266 VAL A CA 1
ATOM 1893 C C . VAL A 1 266 ? -4.468 -13.537 0.600 1.00 98.25 266 VAL A C 1
ATOM 1895 O O . VAL A 1 266 ? -3.542 -13.753 -0.178 1.00 98.25 266 VAL A O 1
ATOM 1898 N N . GLY A 1 267 ? -5.419 -12.633 0.356 1.00 98.44 267 GLY A N 1
ATOM 1899 C CA . GLY A 1 267 ? -5.440 -11.814 -0.856 1.00 98.44 267 GLY A CA 1
ATOM 1900 C C . GLY A 1 267 ? -4.500 -10.611 -0.762 1.00 98.44 267 GLY A C 1
ATOM 1901 O O . GLY A 1 267 ? -3.795 -10.306 -1.714 1.00 98.44 267 GLY A O 1
ATOM 1902 N N . ILE A 1 268 ? -4.413 -9.939 0.390 1.00 98.88 268 ILE A N 1
ATOM 1903 C CA . ILE A 1 268 ? -3.443 -8.846 0.597 1.00 98.88 268 ILE A CA 1
ATOM 1904 C C . ILE A 1 268 ? -2.555 -9.182 1.788 1.00 98.88 268 ILE A C 1
ATOM 1906 O O . ILE A 1 268 ? -3.041 -9.336 2.909 1.00 98.88 268 ILE A O 1
ATOM 1910 N N . LEU A 1 269 ? -1.246 -9.236 1.544 1.00 98.75 269 LEU A N 1
ATOM 1911 C CA . LEU A 1 269 ? -0.223 -9.464 2.557 1.00 98.75 269 LEU A CA 1
ATOM 1912 C C . LEU A 1 269 ? 0.719 -8.265 2.613 1.00 98.75 269 LEU A C 1
ATOM 1914 O O . LEU A 1 269 ? 1.531 -8.070 1.711 1.00 98.75 269 LEU A O 1
ATOM 1918 N N . VAL A 1 270 ? 0.666 -7.497 3.697 1.00 98.75 270 VAL A N 1
ATOM 1919 C CA . VAL A 1 270 ? 1.651 -6.441 3.970 1.00 98.75 270 VAL A CA 1
ATOM 1920 C C . VAL A 1 270 ? 2.690 -6.998 4.930 1.00 98.75 270 VAL A C 1
ATOM 1922 O O . VAL A 1 270 ? 2.355 -7.424 6.033 1.00 98.75 270 VAL A O 1
ATOM 1925 N N . MET A 1 271 ? 3.944 -7.047 4.492 1.00 98.31 271 MET A N 1
ATOM 1926 C CA . MET A 1 271 ? 5.055 -7.630 5.243 1.00 98.31 271 MET A CA 1
ATOM 1927 C C . MET A 1 271 ? 5.506 -6.714 6.391 1.00 98.31 271 MET A C 1
ATOM 1929 O O . MET A 1 271 ? 5.347 -5.498 6.278 1.00 98.31 271 MET A O 1
ATOM 1933 N N . PRO A 1 272 ? 6.130 -7.268 7.450 1.00 96.38 272 PRO A N 1
ATOM 1934 C CA . PRO A 1 272 ? 6.626 -6.495 8.585 1.00 96.38 272 PRO A CA 1
ATOM 1935 C C . PRO A 1 272 ? 7.474 -5.292 8.191 1.00 96.38 272 PRO A C 1
ATOM 1937 O O . PRO A 1 272 ? 8.441 -5.446 7.445 1.00 96.38 272 PRO A O 1
ATOM 1940 N N . LEU A 1 273 ? 7.117 -4.115 8.707 1.00 93.06 273 LEU A N 1
ATOM 1941 C CA . LEU A 1 273 ? 7.887 -2.890 8.529 1.00 93.06 273 LEU A CA 1
ATOM 1942 C C . LEU A 1 273 ? 9.105 -2.912 9.454 1.00 93.06 273 LEU A C 1
ATOM 1944 O O . LEU A 1 273 ? 8.975 -3.015 10.672 1.00 93.06 273 LEU A O 1
ATOM 1948 N N . ILE A 1 274 ? 10.297 -2.777 8.880 1.00 91.75 274 ILE A N 1
ATOM 1949 C CA . ILE A 1 274 ? 11.539 -2.660 9.639 1.00 91.75 274 ILE A CA 1
ATOM 1950 C C . ILE A 1 274 ? 11.947 -1.194 9.656 1.00 91.75 274 ILE A C 1
ATOM 1952 O O . ILE A 1 274 ? 12.283 -0.602 8.626 1.00 91.75 274 ILE A O 1
ATOM 1956 N N . LEU A 1 275 ? 11.913 -0.614 10.849 1.00 90.00 275 LEU A N 1
ATOM 1957 C CA . LEU A 1 275 ? 12.325 0.757 11.115 1.00 90.00 275 LEU A CA 1
ATOM 1958 C C . LEU A 1 275 ? 13.716 0.771 11.743 1.00 90.00 275 LEU A C 1
ATOM 1960 O O . LEU A 1 275 ? 14.145 -0.201 12.363 1.00 90.00 275 LEU A O 1
ATOM 1964 N N . ASN A 1 276 ? 14.419 1.885 11.587 1.00 91.38 276 ASN A N 1
ATOM 1965 C CA . ASN A 1 276 ? 15.704 2.092 12.225 1.00 91.38 276 ASN A CA 1
ATOM 1966 C C . ASN A 1 276 ? 15.520 2.159 13.744 1.00 91.38 276 ASN A C 1
ATOM 1968 O O . ASN A 1 276 ? 14.717 2.951 14.242 1.00 91.38 276 ASN A O 1
ATOM 1972 N N . THR A 1 277 ? 16.273 1.337 14.472 1.00 91.94 277 THR A N 1
ATOM 1973 C CA . THR A 1 277 ? 16.225 1.264 15.933 1.00 91.94 277 THR A CA 1
ATOM 1974 C C . THR A 1 277 ? 17.616 1.286 16.538 1.00 91.94 277 THR A C 1
ATOM 1976 O O . THR A 1 277 ? 18.581 0.813 15.937 1.00 91.94 277 THR A O 1
ATOM 1979 N N . ASN A 1 278 ? 17.724 1.762 17.777 1.00 90.75 278 ASN A N 1
ATOM 1980 C CA . ASN A 1 278 ? 18.941 1.573 18.562 1.00 90.75 278 ASN A CA 1
ATOM 1981 C C . ASN A 1 278 ? 19.058 0.127 19.097 1.00 90.75 278 ASN A C 1
ATOM 1983 O O . ASN A 1 278 ? 18.194 -0.720 18.869 1.00 90.75 278 ASN A O 1
ATOM 1987 N N . SER A 1 279 ? 20.116 -0.158 19.862 1.00 89.94 279 SER A N 1
ATOM 1988 C CA . SER A 1 279 ? 20.357 -1.479 20.468 1.00 89.94 279 SER A CA 1
ATOM 1989 C C . SER A 1 279 ? 19.281 -1.940 21.458 1.00 89.94 279 SER A C 1
ATOM 1991 O O . SER A 1 279 ? 19.241 -3.119 21.795 1.00 89.94 279 SER A O 1
ATOM 1993 N N . ASN A 1 280 ? 18.433 -1.026 21.936 1.00 85.31 280 ASN A N 1
ATOM 1994 C CA . ASN A 1 280 ? 17.339 -1.301 22.867 1.00 85.31 280 ASN A CA 1
ATOM 1995 C C . ASN A 1 280 ? 15.987 -1.453 22.143 1.00 85.31 280 ASN A C 1
ATOM 1997 O O . ASN A 1 280 ? 14.957 -1.531 22.806 1.00 85.31 280 ASN A O 1
ATOM 2001 N N . GLY A 1 281 ? 15.967 -1.446 20.803 1.00 85.25 281 GLY A N 1
ATOM 2002 C CA . GLY A 1 281 ? 14.739 -1.540 20.007 1.00 85.25 281 GLY A CA 1
ATOM 2003 C C . GLY A 1 281 ? 13.908 -0.252 19.960 1.00 85.25 281 GLY A C 1
ATOM 2004 O O . GLY A 1 281 ? 12.768 -0.280 19.511 1.00 85.25 281 GLY A O 1
ATOM 2005 N N . GLN A 1 282 ? 14.451 0.882 20.414 1.00 88.38 282 GLN A N 1
ATOM 2006 C CA . GLN A 1 282 ? 13.767 2.178 20.348 1.00 88.38 282 GLN A CA 1
ATOM 2007 C C . GLN A 1 282 ? 13.916 2.774 18.950 1.00 88.38 282 GLN A C 1
ATOM 2009 O O . GLN A 1 282 ? 15.015 2.739 18.392 1.00 88.38 282 GLN A O 1
ATOM 2014 N N . LEU A 1 283 ? 12.833 3.330 18.406 1.00 90.81 283 LEU A N 1
ATOM 2015 C CA . LEU A 1 283 ? 12.797 3.884 17.054 1.00 90.81 283 LEU A CA 1
ATOM 2016 C C . LEU A 1 283 ? 13.694 5.122 16.938 1.00 90.81 283 LEU A C 1
ATOM 2018 O O . LEU A 1 283 ? 13.837 5.889 17.889 1.00 90.81 283 LEU A O 1
ATOM 2022 N N . ILE A 1 284 ? 14.282 5.318 15.760 1.00 90.69 284 ILE A N 1
ATOM 2023 C CA . ILE A 1 284 ? 15.115 6.471 15.416 1.00 90.69 284 ILE A CA 1
ATOM 2024 C C . ILE A 1 284 ? 14.418 7.274 14.313 1.00 90.69 284 ILE A C 1
ATOM 2026 O O . ILE A 1 284 ? 14.029 6.717 13.281 1.00 90.69 284 ILE A O 1
ATOM 2030 N N . ASP A 1 285 ? 14.275 8.578 14.536 1.00 89.75 285 ASP A N 1
ATOM 2031 C CA . ASP A 1 285 ? 13.727 9.508 13.553 1.00 89.75 285 ASP A CA 1
ATOM 2032 C C . ASP A 1 285 ? 14.759 9.930 12.484 1.00 89.75 285 ASP A C 1
ATOM 2034 O O . ASP A 1 285 ? 15.952 9.633 12.578 1.00 89.75 285 ASP A O 1
ATOM 2038 N N . GLU A 1 286 ? 14.320 10.637 11.446 1.00 87.81 286 GLU A N 1
ATOM 2039 C CA . GLU A 1 286 ? 15.151 11.160 10.353 1.00 87.81 286 GLU A CA 1
ATOM 2040 C C . GLU A 1 286 ? 16.231 12.151 10.809 1.00 87.81 286 GLU A C 1
ATOM 2042 O O . GLU A 1 286 ? 17.186 12.402 10.074 1.00 87.81 286 GLU A O 1
ATOM 2047 N N . ASN A 1 287 ? 16.119 12.677 12.031 1.00 88.25 287 ASN A N 1
ATOM 2048 C CA . ASN A 1 287 ? 17.111 13.547 12.658 1.00 88.25 287 ASN A CA 1
ATOM 2049 C C . ASN A 1 287 ? 18.064 12.776 13.593 1.00 88.25 287 ASN A C 1
ATOM 2051 O O . ASN A 1 287 ? 18.894 13.392 14.265 1.00 88.25 287 ASN A O 1
ATOM 2055 N N . GLY A 1 288 ? 17.961 11.445 13.663 1.00 90.12 288 GLY A N 1
ATOM 2056 C CA . GLY A 1 288 ? 18.790 10.599 14.523 1.00 90.12 288 GLY A CA 1
ATOM 2057 C C . GLY A 1 288 ? 18.384 10.603 16.001 1.00 90.12 288 GLY A C 1
ATOM 2058 O O . GLY A 1 288 ? 19.172 10.178 16.848 1.00 90.12 288 GLY A O 1
ATOM 2059 N N . ARG A 1 289 ? 17.185 11.091 16.338 1.00 90.75 289 ARG A N 1
ATOM 2060 C CA . ARG A 1 289 ? 16.663 11.162 17.712 1.00 90.75 289 ARG A CA 1
ATOM 2061 C C . ARG A 1 289 ? 15.803 9.943 18.021 1.00 90.75 289 ARG A C 1
ATOM 2063 O O . ARG A 1 289 ? 15.186 9.371 17.128 1.00 90.75 289 ARG A O 1
ATOM 2070 N N . LEU A 1 290 ? 15.744 9.556 19.294 1.00 91.44 290 LEU A N 1
ATOM 2071 C CA . LEU A 1 290 ? 14.928 8.423 19.723 1.00 91.44 290 LEU A CA 1
ATOM 2072 C C . LEU A 1 290 ? 13.464 8.833 19.862 1.00 91.44 290 LEU A C 1
ATOM 2074 O O . LEU A 1 290 ? 13.159 9.857 20.478 1.00 91.44 290 LEU A O 1
ATOM 2078 N N . ILE A 1 291 ? 12.577 8.000 19.329 1.00 89.94 291 ILE A N 1
ATOM 2079 C CA . ILE A 1 291 ? 11.130 8.137 19.454 1.00 89.94 291 ILE A CA 1
ATOM 2080 C C . ILE A 1 291 ? 10.499 6.842 19.970 1.00 89.94 291 ILE A C 1
ATOM 2082 O O . ILE A 1 291 ? 11.041 5.748 19.789 1.00 89.94 291 ILE A O 1
ATOM 2086 N N . ASP A 1 292 ? 9.358 6.958 20.640 1.00 87.94 292 ASP A N 1
ATOM 2087 C CA . ASP A 1 292 ? 8.519 5.809 20.976 1.00 87.94 292 ASP A CA 1
ATOM 2088 C C . ASP A 1 292 ? 7.663 5.363 19.773 1.00 87.94 292 ASP A C 1
ATOM 2090 O O . ASP A 1 292 ? 7.673 5.973 18.701 1.00 87.94 292 ASP A O 1
ATOM 2094 N N . SER A 1 293 ? 6.892 4.286 19.949 1.00 81.38 293 SER A N 1
ATOM 2095 C CA . SER A 1 293 ? 5.981 3.757 18.922 1.00 81.38 293 SER A CA 1
ATOM 2096 C C . SER A 1 293 ? 4.855 4.720 18.531 1.00 81.38 293 SER A C 1
ATOM 2098 O O . SER A 1 293 ? 4.222 4.539 17.492 1.00 81.38 293 SER A O 1
ATOM 2100 N N . ASP A 1 294 ? 4.585 5.722 19.368 1.00 80.50 294 ASP A N 1
ATOM 2101 C CA . ASP A 1 294 ? 3.558 6.732 19.148 1.00 80.50 294 ASP A CA 1
ATOM 2102 C C . ASP A 1 294 ? 4.095 7.957 18.395 1.00 80.50 294 ASP A C 1
ATOM 2104 O O . ASP A 1 294 ? 3.286 8.772 17.943 1.00 80.50 294 ASP A O 1
ATOM 2108 N N . GLY A 1 295 ? 5.419 8.050 18.220 1.00 85.62 295 GLY A N 1
ATOM 2109 C CA . GLY A 1 295 ? 6.127 9.124 17.527 1.00 85.62 295 GLY A CA 1
ATOM 2110 C C . GLY A 1 295 ? 6.668 10.223 18.448 1.00 85.62 295 GLY A C 1
ATOM 2111 O O . GLY A 1 295 ? 7.046 11.286 17.960 1.00 85.62 295 GLY A O 1
ATOM 2112 N N . TRP A 1 296 ? 6.699 10.022 19.764 1.00 87.69 296 TRP A N 1
ATOM 2113 C CA . TRP A 1 296 ? 7.161 11.020 20.735 1.00 87.69 296 TRP A CA 1
ATOM 2114 C C . TRP A 1 296 ? 8.643 10.877 21.062 1.00 87.69 296 TRP A C 1
ATOM 2116 O O . TRP A 1 296 ? 9.133 9.761 21.191 1.00 87.69 296 TRP A O 1
ATOM 2126 N N . LEU A 1 297 ? 9.343 11.995 21.278 1.00 88.44 297 LEU A N 1
ATOM 2127 C CA . LEU A 1 297 ? 10.750 12.002 21.675 1.00 88.44 297 LEU A CA 1
ATOM 2128 C C . LEU A 1 297 ? 10.962 11.363 23.049 1.00 88.44 297 LEU A C 1
ATOM 2130 O O . LEU A 1 297 ? 10.338 11.749 24.042 1.00 88.44 297 LEU A O 1
ATOM 2134 N N . ILE A 1 298 ? 11.927 10.447 23.109 1.00 90.50 298 ILE A N 1
ATOM 2135 C CA . ILE A 1 298 ? 12.359 9.763 24.329 1.00 90.50 298 ILE A CA 1
ATOM 2136 C C . ILE A 1 298 ? 13.886 9.787 24.471 1.00 90.50 298 ILE A C 1
ATOM 2138 O O . ILE A 1 298 ? 14.617 10.030 23.515 1.00 90.50 298 ILE A O 1
ATOM 2142 N N . ASN A 1 299 ? 14.396 9.526 25.674 1.00 89.75 299 ASN A N 1
ATOM 2143 C CA . ASN A 1 299 ? 15.810 9.224 25.897 1.00 89.75 299 ASN A CA 1
ATOM 2144 C C . ASN A 1 299 ? 16.092 7.713 25.796 1.00 89.75 299 ASN A C 1
ATOM 2146 O O . ASN A 1 299 ? 15.193 6.886 25.631 1.00 89.75 299 ASN A O 1
ATOM 2150 N N . SER A 1 300 ? 17.360 7.332 25.972 1.00 89.06 300 SER A N 1
ATOM 2151 C CA . SER A 1 300 ? 17.804 5.929 25.977 1.00 89.06 300 SER A CA 1
ATOM 2152 C C . SER A 1 300 ? 17.183 5.069 27.085 1.00 89.06 300 SER A C 1
ATOM 2154 O O . SER A 1 300 ? 17.174 3.846 26.970 1.00 89.06 300 SER A O 1
ATOM 2156 N N . SER A 1 301 ? 16.642 5.696 28.132 1.00 88.88 301 SER A N 1
ATOM 2157 C CA . SER A 1 301 ? 15.898 5.043 29.216 1.00 88.88 301 SER A CA 1
ATOM 2158 C C . SER A 1 301 ? 14.389 4.949 28.941 1.00 88.88 301 SER A C 1
ATOM 2160 O O . SER A 1 301 ? 13.652 4.463 29.794 1.00 88.88 301 SER A O 1
ATOM 2162 N N . GLY A 1 302 ? 13.908 5.437 27.791 1.00 86.25 302 GLY A N 1
ATOM 2163 C CA . GLY A 1 302 ? 12.488 5.438 27.420 1.00 86.25 302 GLY A CA 1
ATOM 2164 C C . GLY A 1 302 ? 11.655 6.536 28.084 1.00 86.25 302 GLY A C 1
ATOM 2165 O O . GLY A 1 302 ? 10.431 6.482 28.052 1.00 86.25 302 GLY A O 1
ATOM 2166 N N . GLN A 1 303 ? 12.294 7.527 28.707 1.00 87.88 303 GLN A N 1
ATOM 2167 C CA . GLN A 1 303 ? 11.609 8.665 29.317 1.00 87.88 303 GLN A CA 1
ATOM 2168 C C . GLN A 1 303 ? 11.409 9.762 28.279 1.00 87.88 303 GLN A C 1
ATOM 2170 O O . GLN A 1 303 ? 12.326 10.032 27.506 1.00 87.88 303 GLN A O 1
ATOM 2175 N N . PHE A 1 304 ? 10.257 10.431 28.300 1.00 87.50 304 PHE A N 1
ATOM 2176 C CA . PHE A 1 304 ? 10.005 11.562 27.411 1.00 87.50 304 PHE A CA 1
ATOM 2177 C C . PHE A 1 304 ? 11.021 12.686 27.624 1.00 87.50 304 PHE A C 1
ATOM 2179 O O . PHE A 1 304 ? 11.388 13.003 28.763 1.00 87.50 304 PHE A O 1
ATOM 2186 N N . VAL A 1 305 ? 11.448 13.302 26.523 1.00 85.31 305 VAL A N 1
ATOM 2187 C CA . VAL A 1 305 ? 12.388 14.430 26.528 1.00 85.31 305 VAL A CA 1
ATOM 2188 C C . VAL A 1 305 ? 11.872 15.611 25.716 1.00 85.31 305 VAL A C 1
ATOM 2190 O O . VAL A 1 305 ? 10.985 15.469 24.876 1.00 85.31 305 VAL A O 1
ATOM 2193 N N . ASN A 1 306 ? 12.434 16.791 25.975 1.00 83.44 306 ASN A N 1
ATOM 2194 C CA . ASN A 1 306 ? 12.255 17.957 25.113 1.00 83.44 306 ASN A CA 1
ATOM 2195 C C . ASN A 1 306 ? 13.210 17.930 23.898 1.00 83.44 306 ASN A C 1
ATOM 2197 O O . ASN A 1 306 ? 14.023 17.018 23.748 1.00 83.44 306 ASN A O 1
ATOM 2201 N N . GLU A 1 307 ? 13.146 18.954 23.036 1.00 81.69 307 GLU A N 1
ATOM 2202 C CA . GLU A 1 307 ? 14.031 19.074 21.861 1.00 81.69 307 GLU A CA 1
ATOM 2203 C C . GLU A 1 307 ? 15.529 19.123 22.215 1.00 81.69 307 GLU A C 1
ATOM 2205 O O . GLU A 1 307 ? 16.361 18.746 21.394 1.00 81.69 307 GLU A O 1
ATOM 2210 N N . ALA A 1 308 ? 15.877 19.546 23.436 1.00 82.25 308 ALA A N 1
ATOM 2211 C CA . ALA A 1 308 ? 17.251 19.576 23.936 1.00 82.25 308 ALA A CA 1
ATOM 2212 C C . ALA A 1 308 ? 17.710 18.231 24.544 1.00 82.25 308 ALA A C 1
ATOM 2214 O O . ALA A 1 308 ? 18.860 18.113 24.966 1.00 82.25 308 ALA A O 1
ATOM 2215 N N . GLY A 1 309 ? 16.839 17.215 24.594 1.00 80.12 309 GLY A N 1
ATOM 2216 C CA . GLY A 1 309 ? 17.130 15.907 25.188 1.00 80.12 309 GLY A CA 1
ATOM 2217 C C . GLY A 1 309 ? 17.011 15.864 26.716 1.00 80.12 309 GLY A C 1
ATOM 2218 O O . GLY A 1 309 ? 17.413 14.879 27.338 1.00 80.12 309 GLY A O 1
ATOM 2219 N N . GLU A 1 310 ? 16.462 16.906 27.342 1.00 84.31 310 GLU A N 1
ATOM 2220 C CA . GLU A 1 310 ? 16.249 16.955 28.787 1.00 84.31 310 GLU A CA 1
ATOM 2221 C C . GLU A 1 310 ? 14.988 16.173 29.164 1.00 84.31 310 GLU A C 1
ATOM 2223 O O . GLU A 1 310 ? 13.939 16.327 28.537 1.00 84.31 310 GLU A O 1
ATOM 2228 N N . VAL A 1 311 ? 15.080 15.347 30.211 1.00 82.69 311 VAL A N 1
ATOM 2229 C CA . VAL A 1 311 ? 13.951 14.542 30.700 1.00 82.69 311 VAL A CA 1
ATOM 2230 C C . VAL A 1 311 ? 12.848 15.445 31.225 1.00 82.69 311 VAL A C 1
ATOM 2232 O O . VAL A 1 311 ? 13.057 16.231 32.151 1.00 82.69 311 VAL A O 1
ATOM 2235 N N . ILE A 1 312 ? 11.649 15.274 30.680 1.00 80.75 312 ILE A N 1
ATOM 2236 C CA . ILE A 1 312 ? 10.462 15.973 31.151 1.00 80.75 312 ILE A CA 1
ATOM 2237 C C . ILE A 1 312 ? 9.712 15.080 32.148 1.00 80.75 312 ILE A C 1
ATOM 2239 O O . ILE A 1 312 ? 9.015 14.133 31.794 1.00 80.75 312 ILE A O 1
ATOM 2243 N N . ASN A 1 313 ? 9.873 15.380 33.440 1.00 64.50 313 ASN A N 1
ATOM 2244 C CA . ASN A 1 313 ? 9.075 14.777 34.511 1.00 64.50 313 ASN A CA 1
ATOM 2245 C C . ASN A 1 313 ? 7.706 15.461 34.553 1.00 64.50 313 ASN A C 1
ATOM 2247 O O . ASN A 1 313 ? 7.502 16.390 35.335 1.00 64.50 313 ASN A O 1
ATOM 2251 N N . VAL A 1 314 ? 6.772 15.043 33.704 1.00 52.78 314 VAL A N 1
ATOM 2252 C CA . VAL A 1 314 ? 5.419 15.618 33.698 1.00 52.78 314 VAL A CA 1
ATOM 2253 C C . VAL A 1 314 ? 4.353 14.515 33.723 1.00 52.78 314 VAL A C 1
ATOM 2255 O O . VAL A 1 314 ? 4.531 13.485 33.070 1.00 52.78 314 VAL A O 1
ATOM 2258 N N . PRO A 1 315 ? 3.231 14.703 34.459 1.00 52.12 315 PRO A N 1
ATOM 2259 C CA . PRO A 1 315 ? 1.983 13.968 34.210 1.00 52.12 315 PRO A CA 1
ATOM 2260 C C . PRO A 1 315 ? 1.559 14.156 32.737 1.00 52.12 315 PRO A C 1
ATOM 2262 O O . PRO A 1 315 ? 2.096 15.046 32.086 1.00 52.12 315 PRO A O 1
ATOM 2265 N N . PRO A 1 316 ? 0.610 13.381 32.177 1.00 47.00 316 PRO A N 1
ATOM 2266 C CA . PRO A 1 316 ? 0.354 13.374 30.733 1.00 47.00 316 PRO A CA 1
ATOM 2267 C C . PRO A 1 316 ? -0.010 14.777 30.205 1.00 47.00 316 PRO A C 1
ATOM 2269 O O . PRO A 1 316 ? -1.134 15.241 30.381 1.00 47.00 316 PRO A O 1
ATOM 2272 N N . GLY A 1 317 ? 0.963 15.444 29.576 1.00 47.75 317 GLY A N 1
ATOM 2273 C CA . GLY A 1 317 ? 0.869 16.771 28.962 1.00 47.75 317 GLY A CA 1
ATOM 2274 C C . GLY A 1 317 ? 2.255 17.425 28.860 1.00 47.75 317 GLY A C 1
ATOM 2275 O O . GLY A 1 317 ? 2.880 17.696 29.875 1.00 47.75 317 GLY A O 1
ATOM 2276 N N . SER A 1 318 ? 2.843 17.695 27.699 1.00 63.97 318 SER A N 1
ATOM 2277 C CA . SER A 1 318 ? 2.587 17.208 26.344 1.00 63.97 318 SER A CA 1
ATOM 2278 C C . SER A 1 318 ? 3.943 16.702 25.844 1.00 63.97 318 SER A C 1
ATOM 2280 O O . SER A 1 318 ? 4.864 17.519 25.764 1.00 63.97 318 SER A O 1
ATOM 2282 N N . PRO A 1 319 ? 4.125 15.393 25.594 1.00 71.69 319 PRO A N 1
ATOM 2283 C CA . PRO A 1 319 ? 5.376 14.891 25.033 1.00 71.69 319 PRO A CA 1
ATOM 2284 C C . PRO A 1 319 ? 5.741 15.667 23.758 1.00 71.69 319 PRO A C 1
ATOM 2286 O O . PRO A 1 319 ? 4.864 16.155 23.043 1.00 71.69 319 PRO A O 1
ATOM 2289 N N . VAL A 1 320 ? 7.037 15.849 23.499 1.00 81.94 320 VAL A N 1
ATOM 2290 C CA . VAL A 1 320 ? 7.487 16.544 22.286 1.00 81.94 320 VAL A CA 1
ATOM 2291 C C . VAL A 1 320 ? 7.443 15.560 21.132 1.00 81.94 320 VAL A C 1
ATOM 2293 O O . VAL A 1 320 ? 7.968 14.453 21.240 1.00 81.94 320 VAL A O 1
ATOM 2296 N N . ALA A 1 321 ? 6.781 15.936 20.042 1.00 82.88 321 ALA A N 1
ATOM 2297 C CA . ALA A 1 321 ? 6.696 15.087 18.867 1.00 82.88 321 ALA A CA 1
ATOM 2298 C C . ALA A 1 321 ? 8.089 14.946 18.232 1.00 82.88 321 ALA A C 1
ATOM 2300 O O . ALA A 1 321 ? 8.806 15.933 18.051 1.00 82.88 321 ALA A O 1
ATOM 2301 N N . GLY A 1 322 ? 8.493 13.713 17.939 1.00 81.06 322 GLY A N 1
ATOM 2302 C CA . GLY A 1 322 ? 9.730 13.438 17.219 1.00 81.06 322 GLY A CA 1
ATOM 2303 C C . GLY A 1 322 ? 9.556 13.577 15.714 1.00 81.06 322 GLY A C 1
ATOM 2304 O O . GLY A 1 322 ? 8.555 14.091 15.240 1.00 81.06 322 GLY A O 1
ATOM 2305 N N . GLY A 1 323 ? 10.549 13.170 14.939 1.00 83.12 323 GLY A N 1
ATOM 2306 C CA . GLY A 1 323 ? 10.438 13.143 13.486 1.00 83.12 323 GLY A CA 1
ATOM 2307 C C . GLY A 1 323 ? 9.750 11.876 12.950 1.00 83.12 323 GLY A C 1
ATOM 2308 O O . GLY A 1 323 ? 9.197 11.071 13.701 1.00 83.12 323 GLY A O 1
ATOM 2309 N N . GLN A 1 324 ? 9.779 11.706 11.631 1.00 83.38 324 GLN A N 1
ATOM 2310 C CA . GLN A 1 324 ? 9.451 10.456 10.953 1.00 83.38 324 GLN A CA 1
ATOM 2311 C C . GLN A 1 324 ? 10.408 9.321 11.337 1.00 83.38 324 GLN A C 1
ATOM 2313 O O . GLN A 1 324 ? 11.618 9.458 11.154 1.00 83.38 324 GLN A O 1
ATOM 2318 N N . PRO A 1 325 ? 9.899 8.149 11.753 1.00 85.75 325 PRO A N 1
ATOM 2319 C CA . PRO A 1 325 ? 10.724 6.952 11.833 1.00 85.75 325 PRO A CA 1
ATOM 2320 C C . PRO A 1 325 ? 11.403 6.658 10.487 1.00 85.75 325 PRO A C 1
ATOM 2322 O O . PRO A 1 325 ? 10.762 6.698 9.434 1.00 85.75 325 PRO A O 1
ATOM 2325 N N . VAL A 1 326 ? 12.691 6.311 10.507 1.00 86.88 326 VAL A N 1
ATOM 2326 C CA . VAL A 1 326 ? 13.415 5.949 9.278 1.00 86.88 326 VAL A CA 1
ATOM 2327 C C . VAL A 1 326 ? 13.086 4.511 8.884 1.00 86.88 326 VAL A C 1
ATOM 2329 O O . VAL A 1 326 ? 13.421 3.576 9.609 1.00 86.88 326 VAL A O 1
ATOM 2332 N N . ARG A 1 327 ? 12.468 4.311 7.716 1.00 90.12 327 ARG A N 1
ATOM 2333 C CA . ARG A 1 327 ? 12.242 2.977 7.137 1.00 90.12 327 ARG A CA 1
ATOM 2334 C C . ARG A 1 327 ? 13.551 2.379 6.618 1.00 90.12 327 ARG A C 1
ATOM 2336 O O . ARG A 1 327 ? 14.265 3.023 5.856 1.00 90.12 327 ARG A O 1
ATOM 2343 N N . LEU A 1 328 ? 13.815 1.122 6.974 1.00 88.81 328 LEU A N 1
ATOM 2344 C CA . LEU A 1 328 ? 14.906 0.317 6.419 1.00 88.81 328 LEU A CA 1
ATOM 2345 C C . LEU A 1 328 ? 14.398 -0.666 5.355 1.00 88.81 328 LEU A C 1
ATOM 2347 O O . LEU A 1 328 ? 15.001 -0.784 4.293 1.00 88.81 328 LEU A O 1
ATOM 2351 N N . SER A 1 329 ? 13.283 -1.356 5.614 1.00 91.88 329 SER A N 1
ATOM 2352 C CA . SER A 1 329 ? 12.652 -2.308 4.683 1.00 91.88 329 SER A CA 1
ATOM 2353 C C . SER A 1 329 ? 11.220 -2.645 5.120 1.00 91.88 329 SER A C 1
ATOM 2355 O O . SER A 1 329 ? 10.754 -2.126 6.131 1.00 91.88 329 SER A O 1
ATOM 2357 N N . GLY A 1 330 ? 10.510 -3.499 4.375 1.00 93.69 330 GLY A N 1
ATOM 2358 C CA . GLY A 1 330 ? 9.184 -3.986 4.764 1.00 93.69 330 GLY A CA 1
ATOM 2359 C C . GLY A 1 330 ? 8.016 -3.220 4.150 1.00 93.69 330 GLY A C 1
ATOM 2360 O O . GLY A 1 330 ? 8.212 -2.229 3.444 1.00 93.69 330 GLY A O 1
ATOM 2361 N N . GLY A 1 331 ? 6.798 -3.699 4.398 1.00 97.19 331 GLY A N 1
ATOM 2362 C CA . GLY A 1 331 ? 5.580 -3.160 3.801 1.00 97.19 331 GLY A CA 1
ATOM 2363 C C . GLY A 1 331 ? 5.125 -1.854 4.452 1.00 97.19 331 GLY A C 1
ATOM 2364 O O . GLY A 1 331 ? 4.867 -1.811 5.653 1.00 97.19 331 GLY A O 1
ATOM 2365 N N . GLU A 1 332 ? 4.983 -0.801 3.651 1.00 97.50 332 GLU A N 1
ATOM 2366 C CA . GLU A 1 332 ? 4.343 0.453 4.058 1.00 97.50 332 GLU A CA 1
ATOM 2367 C C . GLU A 1 332 ? 3.404 0.943 2.953 1.00 97.50 332 GLU A C 1
ATOM 2369 O O . GLU A 1 332 ? 3.779 0.997 1.779 1.00 97.50 332 GLU A O 1
ATOM 2374 N N . ILE A 1 333 ? 2.185 1.323 3.332 1.00 98.50 333 ILE A N 1
ATOM 2375 C CA . ILE A 1 333 ? 1.220 1.963 2.435 1.00 98.50 333 ILE A CA 1
ATOM 2376 C C . ILE A 1 333 ? 0.851 3.307 3.034 1.00 98.50 333 ILE A C 1
ATOM 2378 O O . ILE A 1 333 ? 0.347 3.360 4.155 1.00 98.50 333 ILE A O 1
ATOM 2382 N N . ARG A 1 334 ? 1.062 4.397 2.299 1.00 96.75 334 ARG A N 1
ATOM 2383 C CA . ARG A 1 334 ? 0.784 5.738 2.820 1.00 96.75 334 ARG A CA 1
ATOM 2384 C C . ARG A 1 334 ? 0.213 6.681 1.785 1.00 96.75 334 ARG A C 1
ATOM 2386 O O . ARG A 1 334 ? 0.370 6.487 0.578 1.00 96.75 334 ARG A O 1
ATOM 2393 N N . THR A 1 335 ? -0.386 7.752 2.298 1.00 97.31 335 THR A N 1
ATOM 2394 C CA . THR A 1 335 ? -0.757 8.903 1.487 1.00 97.31 335 THR A CA 1
ATOM 2395 C C . THR A 1 335 ? -0.175 10.214 1.982 1.00 97.31 335 THR A C 1
ATOM 2397 O O . THR A 1 335 ? 0.327 10.307 3.104 1.00 97.31 335 THR A O 1
ATOM 2400 N N . GLY A 1 336 ? -0.312 11.245 1.150 1.00 93.50 336 GLY A N 1
ATOM 2401 C CA . GLY A 1 336 ? -0.216 12.632 1.581 1.00 93.50 336 GLY A CA 1
ATOM 2402 C C . GLY A 1 336 ? -1.327 13.020 2.562 1.00 93.50 336 GLY A C 1
ATOM 2403 O O . GLY A 1 336 ? -2.231 12.235 2.878 1.00 93.50 336 GLY A O 1
ATOM 2404 N N . ILE A 1 337 ? -1.243 14.260 3.051 1.00 92.88 337 ILE A N 1
ATOM 2405 C CA . ILE A 1 337 ? -2.236 14.846 3.957 1.00 92.88 337 ILE A CA 1
ATOM 2406 C C . ILE A 1 337 ? -3.610 14.863 3.285 1.00 92.88 337 ILE A C 1
ATOM 2408 O O . ILE A 1 337 ? -3.762 15.411 2.199 1.00 92.88 337 ILE A O 1
ATOM 2412 N N . GLY A 1 338 ? -4.624 14.344 3.977 1.00 94.81 338 GLY A N 1
ATOM 2413 C CA . GLY A 1 338 ? -5.997 14.341 3.474 1.00 94.81 338 GLY A CA 1
ATOM 2414 C C . GLY A 1 338 ? -6.297 13.188 2.513 1.00 94.81 338 GLY A C 1
ATOM 2415 O O . GLY A 1 338 ? -7.417 13.093 2.019 1.00 94.81 338 GLY A O 1
ATOM 2416 N N . GLY A 1 339 ? -5.311 12.330 2.232 1.00 97.50 339 GLY A N 1
ATOM 2417 C CA . GLY A 1 339 ? -5.466 11.232 1.288 1.00 97.50 339 GLY A CA 1
ATOM 2418 C C . GLY A 1 339 ? -6.264 10.049 1.837 1.00 97.50 339 GLY A C 1
ATOM 2419 O O . GLY A 1 339 ? -6.568 9.975 3.026 1.00 97.50 339 GLY A O 1
ATOM 2420 N N . THR A 1 340 ? -6.602 9.102 0.969 1.00 98.62 340 THR A N 1
ATOM 2421 C CA . THR A 1 340 ? -7.422 7.930 1.310 1.00 98.62 340 THR A CA 1
ATOM 2422 C C . THR A 1 340 ? -6.712 6.625 0.967 1.00 98.62 340 THR A C 1
ATOM 2424 O O . THR A 1 340 ? -6.039 6.522 -0.060 1.00 98.62 340 THR A O 1
ATOM 2427 N N . ILE A 1 341 ? -6.857 5.615 1.824 1.00 98.94 341 ILE A N 1
ATOM 2428 C CA . ILE A 1 341 ? -6.347 4.262 1.574 1.00 98.94 341 ILE A CA 1
ATOM 2429 C C . ILE A 1 341 ? -7.521 3.287 1.584 1.00 98.94 341 ILE A C 1
ATOM 2431 O O . ILE A 1 341 ? -8.261 3.220 2.564 1.00 98.94 341 ILE A O 1
ATOM 2435 N N . SER A 1 342 ? -7.675 2.504 0.518 1.00 98.81 342 SER A N 1
ATOM 2436 C CA . SER A 1 342 ? -8.685 1.448 0.417 1.00 98.81 342 SER A CA 1
ATOM 2437 C C . SER A 1 342 ? -8.037 0.123 0.039 1.00 98.81 342 SER A C 1
ATOM 2439 O O . SER A 1 342 ? -7.482 -0.008 -1.051 1.00 98.81 342 SER A O 1
ATOM 2441 N N . LEU A 1 343 ? -8.128 -0.866 0.928 1.00 98.88 343 LEU A N 1
ATOM 2442 C CA . LEU A 1 343 ? -7.651 -2.229 0.704 1.00 98.88 343 LEU A CA 1
ATOM 2443 C C . LEU A 1 343 ? -8.855 -3.173 0.660 1.00 98.88 343 LEU A C 1
ATOM 2445 O O . LEU A 1 343 ? -9.661 -3.206 1.591 1.00 98.88 343 LEU A O 1
ATOM 2449 N N . THR A 1 344 ? -8.998 -3.936 -0.420 1.00 98.88 344 THR A N 1
ATOM 2450 C CA . THR A 1 344 ? -10.097 -4.892 -0.597 1.00 98.88 344 THR A CA 1
ATOM 2451 C C . THR A 1 344 ? -9.571 -6.230 -1.087 1.00 98.88 344 THR A C 1
ATOM 2453 O O . THR A 1 344 ? -8.849 -6.278 -2.076 1.00 98.88 344 THR A O 1
ATOM 2456 N N . ALA A 1 345 ? -9.951 -7.321 -0.429 1.00 98.56 345 ALA A N 1
ATOM 2457 C CA . ALA A 1 345 ? -9.620 -8.665 -0.887 1.00 98.56 345 ALA A CA 1
ATOM 2458 C C . ALA A 1 345 ? -10.848 -9.580 -0.918 1.00 98.56 345 ALA A C 1
ATOM 2460 O O . ALA A 1 345 ? -11.768 -9.444 -0.099 1.00 98.56 345 ALA A O 1
ATOM 2461 N N . ALA A 1 346 ? -10.854 -10.528 -1.860 1.00 98.31 346 ALA A N 1
ATOM 2462 C CA . ALA A 1 346 ? -11.782 -11.656 -1.802 1.00 98.31 346 ALA A CA 1
ATOM 2463 C C . ALA A 1 346 ? -11.485 -12.516 -0.561 1.00 98.31 346 ALA A C 1
ATOM 2465 O O . ALA A 1 346 ? -12.377 -12.774 0.243 1.00 98.31 346 ALA A O 1
ATOM 2466 N N . ASP A 1 347 ? -10.207 -12.838 -0.363 1.00 97.44 347 ASP A N 1
ATOM 2467 C CA . ASP A 1 347 ? -9.684 -13.573 0.789 1.00 97.44 347 ASP A CA 1
ATOM 2468 C C . ASP A 1 347 ? -9.277 -12.650 1.956 1.00 97.44 347 ASP A C 1
ATOM 2470 O O . ASP A 1 347 ? -9.769 -11.527 2.096 1.00 97.44 347 ASP A O 1
ATOM 2474 N N . SER A 1 348 ? -8.407 -13.130 2.849 1.00 98.56 348 SER A N 1
ATOM 2475 C CA . SER A 1 348 ? -7.993 -12.401 4.049 1.00 98.56 348 SER A CA 1
ATOM 2476 C C . SER A 1 348 ? -7.071 -11.216 3.733 1.00 98.56 348 SER A C 1
ATOM 2478 O O . SER A 1 348 ? -6.297 -11.246 2.772 1.00 98.56 348 SER A O 1
ATOM 2480 N N . LEU A 1 349 ? -7.098 -10.199 4.599 1.00 98.81 349 LEU A N 1
ATOM 2481 C CA . LEU A 1 349 ? -6.065 -9.164 4.684 1.00 98.81 349 LEU A CA 1
ATOM 2482 C C . LEU A 1 349 ? -5.168 -9.494 5.878 1.00 98.81 349 LEU A C 1
ATOM 2484 O O . LEU A 1 349 ? -5.649 -9.530 7.010 1.00 98.81 349 LEU A O 1
ATOM 2488 N N . LEU A 1 350 ? -3.873 -9.697 5.639 1.00 98.75 350 LEU A N 1
ATOM 2489 C CA . LEU A 1 350 ? -2.870 -9.887 6.687 1.00 98.75 350 LEU A CA 1
ATOM 2490 C C . LEU A 1 350 ? -1.916 -8.688 6.703 1.00 98.75 350 LEU A C 1
ATOM 2492 O O . LEU A 1 350 ? -1.061 -8.535 5.828 1.00 98.75 350 LEU A O 1
ATOM 2496 N N . LEU A 1 351 ? -2.092 -7.816 7.694 1.00 98.69 351 LEU A N 1
ATOM 2497 C CA . LEU A 1 351 ? -1.435 -6.515 7.785 1.00 98.69 351 LEU A CA 1
ATOM 2498 C C . LEU A 1 351 ? -0.357 -6.545 8.867 1.00 98.69 351 LEU A C 1
ATOM 2500 O O . LEU A 1 351 ? -0.629 -6.303 10.042 1.00 98.69 351 LEU A O 1
ATOM 2504 N N . ARG A 1 352 ? 0.871 -6.869 8.458 1.00 97.88 352 ARG A N 1
ATOM 2505 C CA . ARG A 1 352 ? 2.032 -6.972 9.355 1.00 97.88 352 ARG A CA 1
ATOM 2506 C C . ARG A 1 352 ? 2.950 -5.758 9.291 1.00 97.88 352 ARG A C 1
ATOM 2508 O O . ARG A 1 352 ? 3.837 -5.644 10.124 1.00 97.88 352 ARG A O 1
ATOM 2515 N N . GLY A 1 353 ? 2.760 -4.894 8.297 1.00 96.62 353 GLY A N 1
ATOM 2516 C CA . GLY A 1 353 ? 3.433 -3.602 8.170 1.00 96.62 353 GLY A CA 1
ATOM 2517 C C . GLY A 1 353 ? 2.471 -2.430 8.364 1.00 96.62 353 GLY A C 1
ATOM 2518 O O . GLY A 1 353 ? 1.294 -2.622 8.678 1.00 96.62 353 GLY A O 1
ATOM 2519 N N . ALA A 1 354 ? 2.964 -1.212 8.144 1.00 95.75 354 ALA A N 1
ATOM 2520 C CA . ALA A 1 354 ? 2.219 0.001 8.459 1.00 95.75 354 ALA A CA 1
ATOM 2521 C C . ALA A 1 354 ? 1.266 0.432 7.337 1.00 95.75 354 ALA A C 1
ATOM 2523 O O . ALA A 1 354 ? 1.654 0.537 6.169 1.00 95.75 354 ALA A O 1
ATOM 2524 N N . ILE A 1 355 ? 0.036 0.773 7.723 1.00 98.31 355 ILE A N 1
ATOM 2525 C CA . ILE A 1 355 ? -0.961 1.401 6.854 1.00 98.31 355 ILE A CA 1
ATOM 2526 C C . ILE A 1 355 ? -1.268 2.808 7.365 1.00 98.31 355 ILE A C 1
ATOM 2528 O O . ILE A 1 355 ? -1.714 2.983 8.497 1.00 98.31 355 ILE A O 1
ATOM 2532 N N . GLY A 1 356 ? -1.076 3.808 6.514 1.00 95.94 356 GLY A N 1
ATOM 2533 C CA . GLY A 1 356 ? -1.154 5.212 6.894 1.00 95.94 356 GLY A CA 1
ATOM 2534 C C . GLY A 1 356 ? 0.139 5.679 7.564 1.00 95.94 356 GLY A C 1
ATOM 2535 O O . GLY A 1 356 ? 0.702 5.019 8.438 1.00 95.94 356 GLY A O 1
ATOM 2536 N N . ALA A 1 357 ? 0.622 6.846 7.142 1.00 90.25 357 ALA A N 1
ATOM 2537 C CA . ALA A 1 357 ? 1.776 7.489 7.756 1.00 90.25 357 ALA A CA 1
ATOM 2538 C C . ALA A 1 357 ? 1.333 8.469 8.846 1.00 90.25 357 ALA A C 1
ATOM 2540 O O . ALA A 1 357 ? 0.249 9.058 8.784 1.00 90.25 357 ALA A O 1
ATOM 2541 N N . ILE A 1 358 ? 2.203 8.676 9.828 1.00 88.50 358 ILE A N 1
ATOM 2542 C CA . ILE A 1 358 ? 2.033 9.672 10.886 1.00 88.50 358 ILE A CA 1
ATOM 2543 C C . ILE A 1 358 ? 3.045 10.785 10.695 1.00 88.50 358 ILE A C 1
ATOM 2545 O O . ILE A 1 358 ? 4.148 10.537 10.234 1.00 88.50 358 ILE A O 1
ATOM 2549 N N . ARG A 1 359 ? 2.708 12.013 11.074 1.00 85.00 359 ARG A N 1
ATOM 2550 C CA . ARG A 1 359 ? 3.632 13.140 11.081 1.00 85.00 359 ARG A CA 1
ATOM 2551 C C . ARG A 1 359 ? 3.490 13.966 12.333 1.00 85.00 359 ARG A C 1
ATOM 2553 O O . ARG A 1 359 ? 2.386 14.261 12.780 1.00 85.00 359 ARG A O 1
ATOM 2560 N N . ALA A 1 360 ? 4.638 14.340 12.872 1.00 78.81 360 ALA A N 1
ATOM 2561 C CA . ALA A 1 360 ? 4.721 15.334 13.911 1.00 78.81 360 ALA A CA 1
ATOM 2562 C C . ALA A 1 360 ? 4.445 16.727 13.356 1.00 78.81 360 ALA A C 1
ATOM 2564 O O . ALA A 1 360 ? 5.072 17.173 12.392 1.00 78.81 360 ALA A O 1
ATOM 2565 N N . GLU A 1 361 ? 3.509 17.412 13.997 1.00 71.38 361 GLU A N 1
ATOM 2566 C CA . GLU A 1 361 ? 3.158 18.797 13.736 1.00 71.38 361 GLU A CA 1
ATOM 2567 C C . GLU A 1 361 ? 3.096 19.529 15.082 1.00 71.38 361 GLU A C 1
ATOM 2569 O O . GLU A 1 361 ? 2.137 19.409 15.854 1.00 71.38 361 GLU A O 1
ATOM 2574 N N . GLY A 1 362 ? 4.189 20.226 15.411 1.00 72.88 362 GLY A N 1
ATOM 2575 C CA . GLY A 1 362 ? 4.377 20.861 16.715 1.00 72.88 362 GLY A CA 1
ATOM 2576 C C . GLY A 1 362 ? 4.376 19.838 17.854 1.00 72.88 362 GLY A C 1
ATOM 2577 O O . GLY A 1 362 ? 5.209 18.942 17.897 1.00 72.88 362 GLY A O 1
ATOM 2578 N N . SER A 1 363 ? 3.431 19.966 18.785 1.00 70.25 363 SER A N 1
ATOM 2579 C CA . SER A 1 363 ? 3.254 19.056 19.927 1.00 70.25 363 SER A CA 1
ATOM 2580 C C . SER A 1 363 ? 2.226 17.948 19.674 1.00 70.25 363 SER A C 1
ATOM 2582 O O . SER A 1 363 ? 1.735 17.339 20.623 1.00 70.25 363 SER A O 1
ATOM 2584 N N . THR A 1 364 ? 1.857 17.697 18.414 1.00 75.88 364 THR A N 1
ATOM 2585 C CA . THR A 1 364 ? 0.856 16.687 18.048 1.00 75.88 364 THR A CA 1
ATOM 2586 C C . THR A 1 364 ? 1.391 15.711 17.011 1.00 75.88 364 THR A C 1
ATOM 2588 O O . THR A 1 364 ? 2.181 16.075 16.143 1.00 75.88 364 THR A O 1
ATOM 2591 N N . ILE A 1 365 ? 0.941 14.460 17.096 1.00 83.56 365 ILE A N 1
ATOM 2592 C CA . ILE A 1 365 ? 1.166 13.437 16.075 1.00 83.56 365 ILE A CA 1
ATOM 2593 C C . ILE A 1 365 ? -0.132 13.276 15.294 1.00 83.56 365 ILE A C 1
ATOM 2595 O O . ILE A 1 365 ? -1.155 12.879 15.860 1.00 83.56 365 ILE A O 1
ATOM 2599 N N . ARG A 1 366 ? -0.089 13.566 13.996 1.00 88.06 366 ARG A N 1
ATOM 2600 C CA . ARG A 1 366 ? -1.236 13.506 13.093 1.00 88.06 366 ARG A CA 1
ATOM 2601 C C . ARG A 1 366 ? -1.066 12.386 12.073 1.00 88.06 366 ARG A C 1
ATOM 2603 O O . ARG A 1 366 ? -0.002 12.239 11.488 1.00 88.06 366 ARG A O 1
ATOM 2610 N N . ALA A 1 367 ? -2.126 11.628 11.816 1.00 92.88 367 ALA A N 1
ATOM 2611 C CA . ALA A 1 367 ? -2.173 10.725 10.670 1.00 92.88 367 ALA A CA 1
ATOM 2612 C C . ALA A 1 367 ? -2.354 11.529 9.371 1.00 92.88 367 ALA A C 1
ATOM 2614 O O . ALA A 1 367 ? -3.199 12.432 9.315 1.00 92.88 367 ALA A O 1
ATOM 2615 N N . LEU A 1 368 ? -1.559 11.207 8.348 1.00 93.81 368 LEU A N 1
ATOM 2616 C CA . LEU A 1 368 ? -1.596 11.873 7.045 1.00 93.81 368 LEU A CA 1
ATOM 2617 C C . LEU A 1 368 ? -2.852 11.489 6.260 1.00 93.81 368 LEU A C 1
ATOM 2619 O O . LEU A 1 368 ? -3.549 12.367 5.751 1.00 93.81 368 LEU A O 1
ATOM 2623 N N . SER A 1 369 ? -3.162 10.195 6.213 1.00 97.06 369 SER A N 1
ATOM 2624 C CA . SER A 1 369 ? -4.361 9.677 5.559 1.00 97.06 369 SER A CA 1
ATOM 2625 C C . SER A 1 369 ? -5.607 10.131 6.316 1.00 97.06 369 SER A C 1
ATOM 2627 O O . SER A 1 369 ? -5.720 9.911 7.519 1.00 97.06 369 SER A O 1
ATOM 2629 N N . ASP A 1 370 ? -6.543 10.779 5.627 1.00 97.94 370 ASP A N 1
ATOM 2630 C CA . ASP A 1 370 ? -7.835 11.176 6.185 1.00 97.94 370 ASP A CA 1
ATOM 2631 C C . ASP A 1 370 ? -8.669 9.955 6.559 1.00 97.94 370 ASP A C 1
ATOM 2633 O O . ASP A 1 370 ? -9.168 9.857 7.682 1.00 97.94 370 ASP A O 1
ATOM 2637 N N . SER A 1 371 ? -8.756 8.992 5.641 1.00 98.31 371 SER A N 1
ATOM 2638 C CA . SER A 1 371 ? -9.492 7.758 5.869 1.00 98.31 371 SER A CA 1
ATOM 2639 C C . SER A 1 371 ? -8.750 6.518 5.394 1.00 98.31 371 SER A C 1
ATOM 2641 O O . SER A 1 371 ? -7.992 6.540 4.421 1.00 98.31 371 SER A O 1
ATOM 2643 N N . VAL A 1 372 ? -8.997 5.423 6.111 1.00 98.88 372 VAL A N 1
ATOM 2644 C CA . VAL A 1 372 ? -8.513 4.085 5.781 1.00 98.88 372 VAL A CA 1
ATOM 2645 C C . VAL A 1 372 ? -9.696 3.117 5.809 1.00 98.88 372 VAL A C 1
ATOM 2647 O O . VAL A 1 372 ? -10.460 3.074 6.778 1.00 98.88 372 VAL A O 1
ATOM 2650 N N . SER A 1 373 ? -9.860 2.339 4.741 1.00 98.88 373 SER A N 1
ATOM 2651 C CA . SER A 1 373 ? -10.873 1.291 4.634 1.00 98.88 373 SER A CA 1
ATOM 2652 C C . SER A 1 373 ? -10.233 -0.055 4.329 1.00 98.88 373 SER A C 1
ATOM 2654 O O . SER A 1 373 ? -9.471 -0.190 3.373 1.00 98.88 373 SER A O 1
ATOM 2656 N N . LEU A 1 374 ? -10.542 -1.045 5.161 1.00 98.88 374 LEU A N 1
ATOM 2657 C CA . LEU A 1 374 ? -10.035 -2.409 5.070 1.00 98.88 374 LEU A CA 1
ATOM 2658 C C . LEU A 1 374 ? -11.221 -3.359 4.914 1.00 98.88 374 LEU A C 1
ATOM 2660 O O . LEU A 1 374 ? -12.064 -3.443 5.807 1.00 98.88 374 LEU A O 1
ATOM 2664 N N . THR A 1 375 ? -11.304 -4.065 3.790 1.00 98.88 375 THR A N 1
ATOM 2665 C CA . THR A 1 375 ? -12.433 -4.958 3.503 1.00 98.88 375 THR A CA 1
ATOM 2666 C C . THR A 1 375 ? -11.955 -6.332 3.051 1.00 98.88 375 THR A C 1
ATOM 2668 O O . THR A 1 375 ? -11.343 -6.453 1.995 1.00 98.88 375 THR A O 1
ATOM 2671 N N . SER A 1 376 ? -12.289 -7.374 3.812 1.00 98.62 376 SER A N 1
ATOM 2672 C CA . SER A 1 376 ? -12.282 -8.757 3.318 1.00 98.62 376 SER A CA 1
ATOM 2673 C C . SER A 1 376 ? -13.722 -9.169 3.031 1.00 98.62 376 SER A C 1
ATOM 2675 O O . SER A 1 376 ? -14.600 -8.957 3.866 1.00 98.62 376 SER A O 1
ATOM 2677 N N . THR A 1 377 ? -13.985 -9.722 1.848 1.00 97.31 377 THR A N 1
ATOM 2678 C CA . THR A 1 377 ? -15.352 -10.118 1.457 1.00 97.31 377 THR A CA 1
ATOM 2679 C C . THR A 1 377 ? -15.674 -11.584 1.736 1.00 97.31 377 THR A C 1
ATOM 2681 O O . THR A 1 377 ? -16.853 -11.925 1.786 1.00 97.31 377 THR A O 1
ATOM 2684 N N . GLY A 1 378 ? -14.664 -12.434 1.945 1.00 93.00 378 GLY A N 1
ATOM 2685 C CA . GLY A 1 378 ? -14.843 -13.867 2.193 1.00 93.00 378 GLY A CA 1
ATOM 2686 C C . GLY A 1 378 ? -14.114 -14.424 3.418 1.00 93.00 378 GLY A C 1
ATOM 2687 O O . GLY A 1 378 ? -14.286 -15.602 3.721 1.00 93.00 378 GLY A O 1
ATOM 2688 N N . SER A 1 379 ? -13.296 -13.632 4.124 1.00 97.50 379 SER A N 1
ATOM 2689 C CA . SER A 1 379 ? -12.481 -14.120 5.246 1.00 97.50 379 SER A CA 1
ATOM 2690 C C . SER A 1 379 ? -12.159 -13.000 6.253 1.00 97.50 379 SER A C 1
ATOM 2692 O O . SER A 1 379 ? -13.002 -12.156 6.555 1.00 97.50 379 SER A O 1
ATOM 2694 N N . SER A 1 380 ? -10.964 -13.010 6.846 1.00 98.31 380 SER A N 1
ATOM 2695 C CA . SER A 1 380 ? -10.592 -12.160 7.971 1.00 98.31 380 SER A CA 1
ATOM 2696 C C . SER A 1 380 ? -9.764 -10.932 7.590 1.00 98.31 380 SER A C 1
ATOM 2698 O O . SER A 1 380 ? -9.075 -10.898 6.572 1.00 98.31 380 SER A O 1
ATOM 2700 N N . VAL A 1 381 ? -9.799 -9.915 8.448 1.00 98.88 381 VAL A N 1
ATOM 2701 C CA . VAL A 1 381 ? -8.789 -8.853 8.493 1.00 98.88 381 VAL A CA 1
ATOM 2702 C C . VAL A 1 381 ? -7.990 -9.040 9.778 1.00 98.88 381 VAL A C 1
ATOM 2704 O O . VAL A 1 381 ? -8.540 -8.908 10.871 1.00 98.88 381 VAL A O 1
ATOM 2707 N N . THR A 1 382 ? -6.700 -9.334 9.646 1.00 98.88 382 THR A N 1
ATOM 2708 C CA . THR A 1 382 ? -5.771 -9.510 10.767 1.00 98.88 382 THR A CA 1
ATOM 2709 C C . THR A 1 382 ? -4.722 -8.407 10.742 1.00 98.88 382 THR A C 1
ATOM 2711 O O . THR A 1 382 ? -4.044 -8.213 9.732 1.00 98.88 382 THR A O 1
ATOM 2714 N N . VAL A 1 383 ? -4.583 -7.691 11.856 1.00 98.75 383 VAL A N 1
ATOM 2715 C CA . VAL A 1 383 ? -3.614 -6.605 12.034 1.00 98.75 383 VAL A CA 1
ATOM 2716 C C . VAL A 1 383 ? -2.596 -7.004 13.098 1.00 98.75 383 VAL A C 1
ATOM 2718 O O . VAL A 1 383 ? -2.984 -7.341 14.216 1.00 98.75 383 VAL A O 1
ATOM 2721 N N . GLU A 1 384 ? -1.311 -6.948 12.745 1.00 97.81 384 GLU A N 1
ATOM 2722 C CA . GLU A 1 384 ? -0.170 -7.239 13.635 1.00 97.81 384 GLU A CA 1
ATOM 2723 C C . GLU A 1 384 ? 0.694 -5.998 13.928 1.00 97.81 384 GLU A C 1
ATOM 2725 O O . GLU A 1 384 ? 1.494 -6.017 14.858 1.00 97.81 384 GLU A O 1
ATOM 2730 N N . ASP A 1 385 ? 0.533 -4.919 13.157 1.00 95.38 385 ASP A N 1
ATOM 2731 C CA . ASP A 1 385 ? 1.272 -3.656 13.313 1.00 95.38 385 ASP A CA 1
ATOM 2732 C C . ASP A 1 385 ? 0.286 -2.467 13.368 1.00 95.38 385 ASP A C 1
ATOM 2734 O O . ASP A 1 385 ? -0.759 -2.560 14.022 1.00 95.38 385 ASP A O 1
ATOM 2738 N N . ARG A 1 386 ? 0.580 -1.328 12.729 1.00 94.81 386 ARG A N 1
ATOM 2739 C CA . ARG A 1 386 ? -0.243 -0.114 12.820 1.00 94.81 386 ARG A CA 1
ATOM 2740 C C . ARG A 1 386 ? -1.137 0.159 11.615 1.00 94.81 386 ARG A C 1
ATOM 2742 O O . ARG A 1 386 ? -0.752 -0.024 10.460 1.00 94.81 386 ARG A O 1
ATOM 2749 N N . VAL A 1 387 ? -2.298 0.738 11.913 1.00 98.38 387 VAL A N 1
ATOM 2750 C CA . VAL A 1 387 ? -3.218 1.352 10.957 1.00 98.38 387 VAL A CA 1
ATOM 2751 C C . VAL A 1 387 ? -3.645 2.725 11.475 1.00 98.38 387 VAL A C 1
ATOM 2753 O O . VAL A 1 387 ? -4.236 2.840 12.550 1.00 98.38 387 VAL A O 1
ATOM 2756 N N . GLU A 1 388 ? -3.352 3.767 10.705 1.00 97.19 388 GLU A N 1
ATOM 2757 C CA . GLU A 1 388 ? -3.461 5.165 11.125 1.00 97.19 388 GLU A CA 1
ATOM 2758 C C . GLU A 1 388 ? -4.345 5.969 10.161 1.00 97.19 388 GLU A C 1
ATOM 2760 O O . GLU A 1 388 ? -4.086 6.037 8.960 1.00 97.19 388 GLU A O 1
ATOM 2765 N N . ALA A 1 389 ? -5.374 6.621 10.703 1.00 98.12 389 ALA A N 1
ATOM 2766 C CA . ALA A 1 389 ? -6.262 7.529 9.982 1.00 98.12 389 ALA A CA 1
ATOM 2767 C C . ALA A 1 389 ? -6.453 8.846 10.754 1.00 98.12 389 ALA A C 1
ATOM 2769 O O . ALA A 1 389 ? -6.301 8.914 11.977 1.00 98.12 389 ALA A O 1
ATOM 2770 N N . SER A 1 390 ? -6.783 9.927 10.050 1.00 97.19 390 SER A N 1
ATOM 2771 C CA . SER A 1 390 ? -7.149 11.205 10.666 1.00 97.19 390 SER A CA 1
ATOM 2772 C C . SER A 1 390 ? -8.600 11.135 11.134 1.00 97.19 390 SER A C 1
ATOM 2774 O O . SER A 1 390 ? -8.869 11.191 12.329 1.00 97.19 390 SER A O 1
ATOM 2776 N N . THR A 1 391 ? -9.529 10.953 10.204 1.00 97.94 391 THR A N 1
ATOM 2777 C CA . THR A 1 391 ? -10.962 11.146 10.432 1.00 97.94 391 THR A CA 1
ATOM 2778 C C . THR A 1 391 ? -11.707 9.828 10.567 1.00 97.94 391 THR A C 1
ATOM 2780 O O . THR A 1 391 ? -12.567 9.705 11.434 1.00 97.94 391 THR A O 1
ATOM 2783 N N . LEU A 1 392 ? -11.407 8.827 9.736 1.00 98.44 392 LEU A N 1
ATOM 2784 C CA . LEU A 1 392 ? -12.181 7.587 9.741 1.00 98.44 392 LEU A CA 1
ATOM 2785 C C . LEU A 1 392 ? -11.344 6.354 9.414 1.00 98.44 392 LEU A C 1
ATOM 2787 O O . LEU A 1 392 ? -10.776 6.241 8.331 1.00 98.44 392 LEU A O 1
ATOM 2791 N N . LEU A 1 393 ? -11.377 5.376 10.314 1.00 98.81 393 LEU A N 1
ATOM 2792 C CA . LEU A 1 393 ? -10.921 4.016 10.050 1.00 98.81 393 LEU A CA 1
ATOM 2793 C C . LEU A 1 393 ? -12.118 3.060 10.012 1.00 98.81 393 LEU A C 1
ATOM 2795 O O . LEU A 1 393 ? -12.881 2.969 10.976 1.00 98.81 393 LEU A O 1
ATOM 2799 N N . THR A 1 394 ? -12.269 2.325 8.910 1.00 98.81 394 THR A N 1
ATOM 2800 C CA . THR A 1 394 ? -13.302 1.290 8.751 1.00 98.81 394 THR A CA 1
ATOM 2801 C C . THR A 1 394 ? -12.679 -0.065 8.470 1.00 98.81 394 THR A C 1
ATOM 2803 O O . THR A 1 394 ? -11.781 -0.178 7.637 1.00 98.81 394 THR A O 1
ATOM 2806 N N . VAL A 1 395 ? -13.183 -1.100 9.140 1.00 98.88 395 VAL A N 1
ATOM 2807 C CA . VAL A 1 395 ? -12.805 -2.492 8.879 1.00 98.88 395 VAL A CA 1
ATOM 2808 C C . VAL A 1 395 ? -14.064 -3.339 8.758 1.00 98.88 395 VAL A C 1
ATOM 2810 O O . VAL A 1 395 ? -14.896 -3.323 9.666 1.00 98.88 395 VAL A O 1
ATOM 2813 N N . THR A 1 396 ? -14.206 -4.064 7.647 1.00 98.75 396 THR A N 1
ATOM 2814 C CA . THR A 1 396 ? -15.316 -4.999 7.401 1.00 98.75 396 THR A CA 1
ATOM 2815 C C . THR A 1 396 ? -14.783 -6.365 6.977 1.00 98.75 396 THR A C 1
ATOM 2817 O O . THR A 1 396 ? -13.956 -6.437 6.069 1.00 98.75 396 THR A O 1
ATOM 2820 N N . ALA A 1 397 ? -15.225 -7.439 7.634 1.00 98.69 397 ALA A N 1
ATOM 2821 C CA . ALA A 1 397 ? -14.749 -8.800 7.361 1.00 98.69 397 ALA A CA 1
ATOM 2822 C C . ALA A 1 397 ? -15.698 -9.882 7.907 1.00 98.69 397 ALA A C 1
ATOM 2824 O O . ALA A 1 397 ? -16.627 -9.578 8.657 1.00 98.69 397 ALA A O 1
ATOM 2825 N N . GLU A 1 398 ? -15.424 -11.156 7.615 1.00 98.25 398 GLU A N 1
ATOM 2826 C CA . GLU A 1 398 ? -16.012 -12.283 8.354 1.00 98.25 398 GLU A CA 1
ATOM 2827 C C . GLU A 1 398 ? -15.504 -12.306 9.799 1.00 98.25 398 GLU A C 1
ATOM 2829 O O . GLU A 1 398 ? -16.292 -12.410 10.738 1.00 98.25 398 GLU A O 1
ATOM 2834 N N . ALA A 1 399 ? -14.194 -12.126 9.986 1.00 98.62 399 ALA A N 1
ATOM 2835 C CA . ALA A 1 399 ? -13.569 -11.971 11.295 1.00 98.62 399 ALA A CA 1
ATOM 2836 C C . ALA A 1 399 ? -12.560 -10.815 11.300 1.00 98.62 399 ALA A C 1
ATOM 2838 O O . ALA A 1 399 ? -11.868 -10.580 10.312 1.00 98.62 399 ALA A O 1
ATOM 2839 N N . ILE A 1 400 ? -12.449 -10.099 12.414 1.00 98.88 400 ILE A N 1
ATOM 2840 C CA . ILE A 1 400 ? -11.459 -9.036 12.613 1.00 98.88 400 ILE A CA 1
ATOM 2841 C C . ILE A 1 400 ? -10.586 -9.420 13.801 1.00 98.88 400 ILE A C 1
ATOM 2843 O O . ILE A 1 400 ? -11.099 -9.574 14.906 1.00 98.88 400 ILE A O 1
ATOM 2847 N N . ASN A 1 401 ? -9.276 -9.528 13.581 1.00 98.75 401 ASN A N 1
ATOM 2848 C CA . ASN A 1 401 ? -8.296 -9.842 14.615 1.00 98.75 401 ASN A CA 1
ATOM 2849 C C . ASN A 1 401 ? -7.305 -8.684 14.740 1.00 98.75 401 ASN A C 1
ATOM 2851 O O . ASN A 1 401 ? -6.554 -8.394 13.809 1.00 98.75 401 ASN A O 1
ATOM 2855 N N . VAL A 1 402 ? -7.285 -8.026 15.893 1.00 98.69 402 VAL A N 1
ATOM 2856 C CA . VAL A 1 402 ? -6.260 -7.041 16.241 1.00 98.69 402 VAL A CA 1
ATOM 2857 C C . VAL A 1 402 ? -5.355 -7.693 17.276 1.00 98.69 402 VAL A C 1
ATOM 2859 O O . VAL A 1 402 ? -5.758 -7.839 18.430 1.00 98.69 402 VAL A O 1
ATOM 2862 N N . LEU A 1 403 ? -4.179 -8.152 16.846 1.00 98.38 403 LEU A N 1
ATOM 2863 C CA . LEU A 1 403 ? -3.292 -8.981 17.668 1.00 98.38 403 LEU A CA 1
ATOM 2864 C C . LEU A 1 403 ? -2.427 -8.147 18.620 1.00 98.38 403 LEU A C 1
ATOM 2866 O O . LEU A 1 403 ? -2.317 -6.927 18.476 1.00 98.38 403 LEU A O 1
ATOM 2870 N N . ALA A 1 404 ? -1.807 -8.802 19.604 1.00 96.50 404 ALA A N 1
ATOM 2871 C CA . ALA A 1 404 ? -0.872 -8.153 20.518 1.00 96.50 404 ALA A CA 1
ATOM 2872 C C . ALA A 1 404 ? 0.201 -7.360 19.744 1.00 96.50 404 ALA A C 1
ATOM 2874 O O . ALA A 1 404 ? 0.750 -7.831 18.752 1.00 96.50 404 ALA A O 1
ATOM 2875 N N . GLY A 1 405 ? 0.495 -6.139 20.192 1.00 93.81 405 GLY A N 1
ATOM 2876 C CA . GLY A 1 405 ? 1.388 -5.195 19.516 1.00 93.81 405 GLY A CA 1
ATOM 2877 C C . GLY A 1 405 ? 0.712 -4.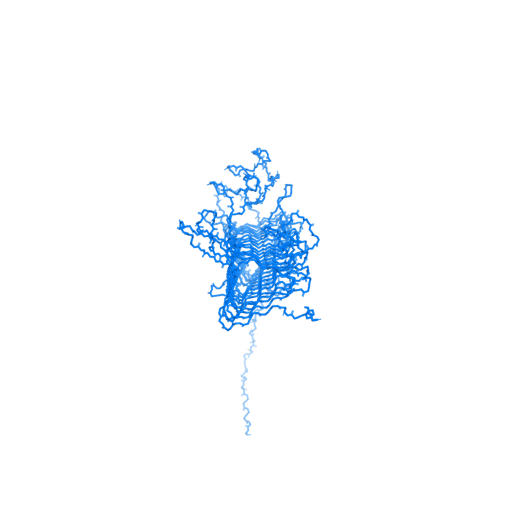318 18.458 1.00 93.81 405 GLY A C 1
ATOM 2878 O O . GLY A 1 405 ? 1.197 -3.216 18.202 1.00 93.81 405 GLY A O 1
ATOM 2879 N N . ALA A 1 406 ? -0.429 -4.738 17.904 1.00 97.31 406 ALA A N 1
ATOM 2880 C CA . ALA A 1 406 ? -1.107 -3.991 16.855 1.00 97.31 406 ALA A CA 1
ATOM 2881 C C . ALA A 1 406 ? -1.807 -2.728 17.380 1.00 97.31 406 ALA A C 1
ATOM 2883 O O . ALA A 1 406 ? -2.296 -2.667 18.516 1.00 97.31 406 ALA A O 1
ATOM 2884 N N . SER A 1 407 ? -1.905 -1.709 16.524 1.00 96.69 407 SER A N 1
ATOM 2885 C CA . SER A 1 407 ? -2.580 -0.454 16.856 1.00 96.69 407 SER A CA 1
ATOM 2886 C C . SER A 1 407 ? -3.436 0.085 15.714 1.00 96.69 407 SER A C 1
ATOM 2888 O O . SER A 1 407 ? -2.978 0.271 14.594 1.00 96.69 407 SER A O 1
ATOM 2890 N N . LEU A 1 408 ? -4.702 0.365 16.007 1.00 98.50 408 LEU A N 1
ATOM 2891 C CA . LEU A 1 408 ? -5.659 0.992 15.100 1.00 98.50 408 LEU A CA 1
ATOM 2892 C C . LEU A 1 408 ? -6.026 2.348 15.686 1.00 98.50 408 LEU A C 1
ATOM 2894 O O . LEU A 1 408 ? -6.532 2.417 16.813 1.00 98.50 408 LEU A O 1
ATOM 2898 N N . ARG A 1 409 ? -5.756 3.429 14.953 1.00 97.75 409 ARG A N 1
ATOM 2899 C CA . ARG A 1 409 ? -5.898 4.784 15.489 1.00 97.75 409 ARG A CA 1
ATOM 2900 C C . ARG A 1 409 ? -6.563 5.752 14.520 1.00 97.75 409 ARG A C 1
ATOM 2902 O O . ARG A 1 409 ? -6.189 5.837 13.355 1.00 97.75 409 ARG A O 1
ATOM 2909 N N . ALA A 1 410 ? -7.514 6.521 15.049 1.00 97.38 410 ALA A N 1
ATOM 2910 C CA . ALA A 1 410 ? -8.088 7.702 14.409 1.00 97.38 410 ALA A CA 1
ATOM 2911 C C . ALA A 1 410 ? -7.701 8.945 15.228 1.00 97.38 410 ALA A C 1
ATOM 2913 O O . ALA A 1 410 ? -8.180 9.126 16.350 1.00 97.38 410 ALA A O 1
ATOM 2914 N N . ARG A 1 411 ? -6.763 9.755 14.717 1.00 92.62 411 ARG A N 1
ATOM 2915 C CA . ARG A 1 411 ? -6.072 10.814 15.492 1.00 92.62 411 ARG A CA 1
ATOM 2916 C C . ARG A 1 411 ? -6.627 12.224 15.302 1.00 92.62 411 ARG A C 1
ATOM 2918 O O . ARG A 1 411 ? -6.336 13.105 16.109 1.00 92.62 411 ARG A O 1
ATOM 2925 N N . GLY A 1 412 ? -7.358 12.452 14.220 1.00 91.94 412 GLY A N 1
ATOM 2926 C CA . GLY A 1 412 ? -7.922 13.745 13.862 1.00 91.94 412 GLY A CA 1
ATOM 2927 C C . GLY A 1 412 ? -9.068 14.160 14.778 1.00 91.94 412 GLY A C 1
ATOM 2928 O O . GLY A 1 412 ? -9.621 13.364 15.541 1.00 91.94 412 GLY A O 1
ATOM 2929 N N . THR A 1 413 ? -9.425 15.441 14.700 1.00 92.50 413 THR A N 1
ATOM 2930 C CA . THR A 1 413 ? -10.569 15.976 15.439 1.00 92.50 413 THR A CA 1
ATOM 2931 C C . THR A 1 413 ? -11.867 15.338 14.958 1.00 92.50 413 THR A C 1
ATOM 2933 O O . THR A 1 413 ? -12.159 15.397 13.768 1.00 92.50 413 THR A O 1
ATOM 2936 N N . GLY A 1 414 ? -12.641 14.743 15.867 1.00 93.94 414 GLY A N 1
ATOM 2937 C CA . GLY A 1 414 ? -13.824 13.955 15.512 1.00 93.94 414 GLY A CA 1
ATOM 2938 C C . GLY A 1 414 ? -13.493 12.596 14.886 1.00 93.94 414 GLY A C 1
ATOM 2939 O O . GLY A 1 414 ? -14.339 12.025 14.212 1.00 93.94 414 GLY A O 1
ATOM 2940 N N . GLY A 1 415 ? -12.254 12.112 15.039 1.00 97.44 415 GLY A N 1
ATOM 2941 C CA . GLY A 1 415 ? -11.806 10.866 14.430 1.00 97.44 415 GLY A CA 1
ATOM 2942 C C . GLY A 1 415 ? -12.535 9.644 14.989 1.00 97.44 415 GLY A C 1
ATOM 2943 O O . GLY A 1 415 ? -12.550 9.453 16.208 1.00 97.44 415 GLY A O 1
ATOM 2944 N N . ASP A 1 416 ? -13.056 8.801 14.098 1.00 98.50 416 ASP A N 1
ATOM 2945 C CA . ASP A 1 416 ? -13.858 7.614 14.403 1.00 98.50 416 ASP A CA 1
ATOM 2946 C C . ASP A 1 416 ? -13.171 6.311 13.964 1.00 98.50 416 ASP A C 1
ATOM 2948 O O . ASP A 1 416 ? -12.516 6.241 12.920 1.00 98.50 416 ASP A O 1
ATOM 2952 N N . ILE A 1 417 ? -13.409 5.233 14.715 1.00 98.81 417 ILE A N 1
ATOM 2953 C CA . ILE A 1 417 ? -13.096 3.857 14.308 1.00 98.81 417 ILE A CA 1
ATOM 2954 C C . ILE A 1 417 ? -14.376 3.023 14.288 1.00 98.81 417 ILE A C 1
ATOM 2956 O O . ILE A 1 417 ? -15.132 2.997 15.262 1.00 98.81 417 ILE A O 1
ATOM 2960 N N . ARG A 1 418 ? -14.593 2.292 13.191 1.00 98.69 418 ARG A N 1
ATOM 2961 C CA . ARG A 1 418 ? -15.731 1.384 13.002 1.00 98.69 418 ARG A CA 1
ATOM 2962 C C . ARG A 1 418 ? -15.248 0.010 12.559 1.00 98.69 418 ARG A C 1
ATOM 2964 O O . ARG A 1 418 ? -14.734 -0.138 11.451 1.00 98.69 418 ARG A O 1
ATOM 2971 N N . LEU A 1 419 ? -15.430 -0.987 13.417 1.00 98.81 419 LEU A N 1
ATOM 2972 C CA . LEU A 1 419 ? -15.064 -2.377 13.155 1.00 98.81 419 LEU A CA 1
ATOM 2973 C C . LEU A 1 419 ? -16.341 -3.216 13.064 1.00 98.81 419 LEU A C 1
ATOM 2975 O O . LEU A 1 419 ? -17.114 -3.273 14.022 1.00 98.81 419 LEU A O 1
ATOM 2979 N N . LYS A 1 420 ? -16.566 -3.853 11.914 1.00 98.31 420 LYS A N 1
ATOM 2980 C CA . LYS A 1 420 ? -17.740 -4.684 11.642 1.00 98.31 420 LYS A CA 1
ATOM 2981 C C . LYS A 1 420 ? -17.319 -6.068 11.151 1.00 98.31 420 LYS A C 1
ATOM 2983 O O . LYS A 1 420 ? -16.937 -6.223 9.995 1.00 98.31 420 LYS A O 1
ATOM 2988 N N . ALA A 1 421 ? -17.435 -7.069 12.011 1.00 98.44 421 ALA A N 1
ATOM 2989 C CA . ALA A 1 421 ? -17.257 -8.468 11.643 1.00 98.44 421 ALA A CA 1
ATOM 2990 C C . ALA A 1 421 ? -18.615 -9.171 11.494 1.00 98.44 421 ALA A C 1
ATOM 2992 O O . ALA A 1 421 ? -19.587 -8.793 12.149 1.00 98.44 421 ALA A O 1
ATOM 2993 N N . ALA A 1 422 ? -18.706 -10.195 10.647 1.00 97.75 422 ALA A N 1
ATOM 2994 C CA . ALA A 1 422 ? -19.894 -11.049 10.588 1.00 97.75 422 ALA A CA 1
ATOM 2995 C C . ALA A 1 422 ? -19.916 -12.072 11.736 1.00 97.75 422 ALA A C 1
ATOM 2997 O O . ALA A 1 422 ? -20.966 -12.299 12.334 1.00 97.75 422 ALA A O 1
ATOM 2998 N N . HIS A 1 423 ? -18.753 -12.633 12.075 1.00 97.88 423 HIS A N 1
ATOM 2999 C CA . HIS A 1 423 ? -18.573 -13.650 13.105 1.00 97.88 423 HIS A CA 1
ATOM 3000 C C . HIS A 1 423 ? -17.833 -13.087 14.321 1.00 97.88 423 HIS A C 1
ATOM 3002 O O . HIS A 1 423 ? -18.474 -12.698 15.292 1.00 97.88 423 HIS A O 1
ATOM 3008 N N . LEU A 1 424 ? -16.504 -12.998 14.267 1.00 98.44 424 LEU A N 1
ATOM 3009 C CA . LEU A 1 424 ? -15.672 -12.670 15.427 1.00 98.44 424 LEU A CA 1
ATOM 3010 C C . LEU A 1 424 ? -15.004 -11.306 15.274 1.00 98.44 424 LEU A C 1
ATOM 3012 O O . LEU A 1 424 ? -14.382 -11.025 14.252 1.00 98.44 424 LEU A O 1
ATOM 3016 N N . LEU A 1 425 ? -15.051 -10.494 16.323 1.00 98.81 425 LEU A N 1
ATOM 3017 C CA . LEU A 1 425 ? -14.162 -9.353 16.501 1.00 98.81 425 LEU A CA 1
ATOM 3018 C C . LEU A 1 425 ? -13.335 -9.583 17.761 1.00 98.81 425 LEU A C 1
ATOM 3020 O O . LEU A 1 425 ? -13.868 -9.553 18.868 1.00 98.81 425 LEU A O 1
ATOM 3024 N N . TYR A 1 426 ? -12.034 -9.787 17.571 1.00 98.69 426 TYR A N 1
ATOM 3025 C CA . TYR A 1 426 ? -11.075 -10.072 18.627 1.00 98.69 426 TYR A CA 1
ATOM 3026 C C . TYR A 1 426 ? -10.029 -8.961 18.734 1.00 98.69 426 TYR A C 1
ATOM 3028 O O . TYR A 1 426 ? -9.350 -8.634 17.759 1.00 98.69 426 TYR A O 1
ATOM 3036 N N . ILE A 1 427 ? -9.900 -8.376 19.925 1.00 98.62 427 ILE A N 1
ATOM 3037 C CA . ILE A 1 427 ? -8.844 -7.418 20.274 1.00 98.62 427 ILE A CA 1
ATOM 3038 C C . ILE A 1 427 ? -8.013 -8.049 21.383 1.00 98.62 427 ILE A C 1
ATOM 3040 O O . ILE A 1 427 ? -8.495 -8.206 22.505 1.00 98.62 427 ILE A O 1
ATOM 3044 N N . ASP A 1 428 ? -6.774 -8.395 21.068 1.00 97.88 428 ASP A N 1
ATOM 3045 C CA . ASP A 1 428 ? -5.936 -9.269 21.881 1.00 97.88 428 ASP A CA 1
ATOM 3046 C C . ASP A 1 428 ? -5.330 -8.569 23.112 1.00 97.88 428 ASP A C 1
ATOM 3048 O O . ASP A 1 428 ? -5.063 -7.360 23.129 1.00 97.88 428 ASP A O 1
ATOM 3052 N N . ALA A 1 429 ? -5.100 -9.349 24.164 1.00 96.19 429 ALA A N 1
ATOM 3053 C CA . ALA A 1 429 ? -4.364 -8.917 25.342 1.00 96.19 429 ALA A CA 1
ATOM 3054 C C . ALA A 1 429 ? -2.861 -8.776 25.038 1.00 96.19 429 ALA A C 1
ATOM 3056 O O . ALA A 1 429 ? -2.387 -9.015 23.933 1.00 96.19 429 ALA A O 1
ATOM 3057 N N . ALA A 1 430 ? -2.085 -8.355 26.037 1.00 94.25 430 ALA A N 1
ATOM 3058 C CA . ALA A 1 430 ? -0.630 -8.412 25.929 1.00 94.25 430 ALA A CA 1
ATOM 3059 C C . ALA A 1 430 ? -0.171 -9.878 25.875 1.00 94.25 430 ALA A C 1
ATOM 3061 O O . ALA A 1 430 ? -0.678 -10.710 26.634 1.00 94.25 430 ALA A O 1
ATOM 3062 N N . PHE A 1 431 ? 0.815 -10.177 25.030 1.00 93.31 431 PHE A N 1
ATOM 3063 C CA . PHE A 1 431 ? 1.342 -11.527 24.857 1.00 93.31 431 PHE A CA 1
ATOM 3064 C C . PHE A 1 431 ? 2.868 -11.511 24.750 1.00 93.31 431 PHE A C 1
ATOM 3066 O O . PHE A 1 431 ? 3.438 -10.880 23.861 1.00 93.31 431 PHE A O 1
ATOM 3073 N N . GLY A 1 432 ? 3.544 -12.232 25.651 1.00 92.25 432 GLY A N 1
ATOM 3074 C CA . GLY A 1 432 ? 5.005 -12.201 25.737 1.00 92.25 432 GLY A CA 1
ATOM 3075 C C . GLY A 1 432 ? 5.517 -10.777 25.973 1.00 92.25 432 GLY A C 1
ATOM 3076 O O . GLY A 1 432 ? 5.091 -10.124 26.926 1.00 92.25 432 GLY A O 1
ATOM 3077 N N . ASP A 1 433 ? 6.395 -10.308 25.085 1.00 88.00 433 ASP A N 1
ATOM 3078 C CA . ASP A 1 433 ? 6.949 -8.946 25.102 1.00 88.00 433 ASP A CA 1
ATOM 3079 C C . ASP A 1 433 ? 6.094 -7.931 24.318 1.00 88.00 433 ASP A C 1
ATOM 3081 O O . ASP A 1 433 ? 6.388 -6.734 24.320 1.00 88.00 433 ASP A O 1
ATOM 3085 N N . LEU A 1 434 ? 5.033 -8.385 23.639 1.00 90.75 434 LEU A N 1
ATOM 3086 C CA . LEU A 1 434 ? 4.145 -7.509 22.884 1.00 90.75 434 LEU A CA 1
ATOM 3087 C C . LEU A 1 434 ? 3.105 -6.877 23.819 1.00 90.75 434 LEU A C 1
ATOM 3089 O O . LEU A 1 434 ? 2.448 -7.589 24.593 1.00 90.75 434 LEU A O 1
ATOM 3093 N N . PRO A 1 435 ? 2.906 -5.548 23.752 1.00 92.94 435 PRO A N 1
ATOM 3094 C CA . PRO A 1 435 ? 1.850 -4.895 24.509 1.00 92.94 435 PRO A CA 1
ATOM 3095 C C . PRO A 1 435 ? 0.472 -5.348 24.015 1.00 92.94 435 PRO A C 1
ATOM 3097 O O . PRO A 1 435 ? 0.326 -5.924 22.941 1.00 92.94 435 PRO A O 1
ATOM 3100 N N . ALA A 1 436 ? -0.567 -5.064 24.797 1.00 95.38 436 ALA A N 1
ATOM 3101 C CA . ALA A 1 436 ? -1.935 -5.338 24.371 1.00 95.38 436 ALA A CA 1
ATOM 3102 C C . ALA A 1 436 ? -2.285 -4.573 23.089 1.00 95.38 436 ALA A C 1
ATOM 3104 O O . ALA A 1 436 ? -1.837 -3.437 22.908 1.00 95.38 436 ALA A O 1
ATOM 3105 N N . ALA A 1 437 ? -3.134 -5.172 22.254 1.00 97.94 437 ALA A N 1
ATOM 3106 C CA . ALA A 1 437 ? -3.694 -4.513 21.085 1.00 97.94 437 ALA A CA 1
ATOM 3107 C C . ALA A 1 437 ? -4.403 -3.208 21.477 1.00 97.94 437 ALA A C 1
ATOM 3109 O O . ALA A 1 437 ? -5.078 -3.142 22.512 1.00 97.94 437 ALA A O 1
ATOM 3110 N N . VAL A 1 438 ? -4.284 -2.168 20.649 1.00 98.12 438 VAL A N 1
ATOM 3111 C CA . VAL A 1 438 ? -4.903 -0.859 20.908 1.00 98.12 438 VAL A CA 1
ATOM 3112 C C . VAL A 1 438 ? -5.845 -0.469 19.780 1.00 98.12 438 VAL A C 1
ATOM 3114 O O . VAL A 1 438 ? -5.424 -0.308 18.641 1.00 98.12 438 VAL A O 1
ATOM 3117 N N . VAL A 1 439 ? -7.104 -0.201 20.118 1.00 98.69 439 VAL A N 1
ATOM 3118 C CA . VAL A 1 439 ? -8.070 0.473 19.242 1.00 98.69 439 VAL A CA 1
ATOM 3119 C C . VAL A 1 439 ? -8.415 1.819 19.868 1.00 98.69 439 VAL A C 1
ATOM 3121 O O . VAL A 1 439 ? -9.057 1.869 20.919 1.00 98.69 439 VAL A O 1
ATOM 3124 N N . GLN A 1 440 ? -7.961 2.915 19.256 1.00 98.19 440 GLN A N 1
ATOM 3125 C CA . GLN A 1 440 ? -8.106 4.260 19.813 1.00 98.19 440 GLN A CA 1
ATOM 3126 C C . GLN A 1 440 ? -8.655 5.268 18.803 1.00 98.19 440 GLN A C 1
ATOM 3128 O O . GLN A 1 440 ? -7.985 5.621 17.838 1.00 98.19 440 GLN A O 1
ATOM 3133 N N . ALA A 1 441 ? -9.828 5.819 19.089 1.00 98.06 441 ALA A N 1
ATOM 3134 C CA . ALA A 1 441 ? -10.407 6.927 18.338 1.00 98.06 441 ALA A CA 1
ATOM 3135 C C . ALA A 1 441 ? -10.390 8.220 19.160 1.00 98.06 441 ALA A C 1
ATOM 3137 O O . ALA A 1 441 ? -10.233 8.186 20.388 1.00 98.06 441 ALA A O 1
ATOM 3138 N N . GLN A 1 442 ? -10.584 9.360 18.498 1.00 95.94 442 GLN A N 1
ATOM 3139 C CA . GLN A 1 442 ? -10.804 10.607 19.215 1.00 95.94 442 GLN A CA 1
ATOM 3140 C C . GLN A 1 442 ? -12.257 10.715 19.694 1.00 95.94 442 GLN A C 1
ATOM 3142 O O . GLN A 1 442 ? -12.486 10.912 20.887 1.00 95.94 442 GLN A O 1
ATOM 3147 N N . ASP A 1 443 ? -13.230 10.538 18.797 1.00 97.38 443 ASP A N 1
ATOM 3148 C CA . ASP A 1 443 ? -14.658 10.636 19.110 1.00 97.38 443 ASP A CA 1
ATOM 3149 C C . ASP A 1 443 ? -15.277 9.251 19.341 1.00 97.38 443 ASP A C 1
ATOM 3151 O O . ASP A 1 443 ? -15.428 8.846 20.498 1.00 97.38 443 ASP A O 1
ATOM 3155 N N . LEU A 1 444 ? -15.581 8.475 18.298 1.00 97.94 444 LEU A N 1
ATOM 3156 C CA . LEU A 1 444 ? -16.287 7.199 18.445 1.00 97.94 444 LEU A CA 1
ATOM 3157 C C . LEU A 1 444 ? -15.399 5.977 18.185 1.00 97.94 444 LEU A C 1
ATOM 3159 O O . LEU A 1 444 ? -14.760 5.866 17.143 1.00 97.94 444 LEU A O 1
ATOM 3163 N N . VAL A 1 445 ? -15.467 4.983 19.077 1.00 98.69 445 VAL A N 1
ATOM 3164 C CA . VAL A 1 445 ? -15.153 3.587 18.721 1.00 98.69 445 VAL A CA 1
ATOM 3165 C C . VAL A 1 445 ? -16.449 2.783 18.659 1.00 98.69 445 VAL A C 1
ATOM 3167 O O . VAL A 1 445 ? -17.162 2.688 19.658 1.00 98.69 445 VAL A O 1
ATOM 3170 N N . SER A 1 446 ? -16.747 2.207 17.495 1.00 98.50 446 SER A N 1
ATOM 3171 C CA . SER A 1 446 ? -17.935 1.386 17.236 1.00 98.50 446 SER A CA 1
ATOM 3172 C C . SER A 1 446 ? -17.517 -0.027 16.835 1.00 98.50 446 SER A C 1
ATOM 3174 O O . SER A 1 446 ? -16.831 -0.211 15.828 1.00 98.50 446 SER A O 1
ATOM 3176 N N . LEU A 1 447 ? -17.909 -1.017 17.636 1.00 98.69 447 LEU A N 1
ATOM 3177 C CA . LEU A 1 447 ? -17.614 -2.434 17.427 1.00 98.69 447 LEU A CA 1
ATOM 3178 C C . LEU A 1 447 ? -18.923 -3.194 17.182 1.00 98.69 447 LEU A C 1
ATOM 3180 O O . LEU A 1 447 ? -19.866 -3.060 17.966 1.00 98.69 447 LEU A O 1
ATOM 3184 N N . LEU A 1 448 ? -18.974 -3.996 16.119 1.00 98.50 448 LEU A N 1
ATOM 3185 C CA . LEU A 1 448 ? -20.092 -4.884 15.804 1.00 98.50 448 LEU A CA 1
ATOM 3186 C C . LEU A 1 448 ? -19.576 -6.248 15.335 1.00 98.50 448 LEU A C 1
ATOM 3188 O O . LEU A 1 448 ? -18.818 -6.304 14.369 1.00 98.50 448 LEU A O 1
ATOM 3192 N N . ALA A 1 449 ? -20.032 -7.329 15.966 1.00 98.62 449 ALA A N 1
ATOM 3193 C CA . ALA A 1 449 ? -19.809 -8.703 15.506 1.00 98.62 449 ALA A CA 1
ATOM 3194 C C . ALA A 1 449 ? -20.883 -9.662 16.031 1.00 98.62 449 ALA A C 1
ATOM 3196 O O . ALA A 1 449 ? -21.713 -9.259 16.853 1.00 98.62 449 ALA A O 1
ATOM 3197 N N . ALA A 1 450 ? -20.876 -10.925 15.588 1.00 98.38 450 ALA A N 1
ATOM 3198 C CA . ALA A 1 450 ? -21.651 -11.946 16.289 1.00 98.38 450 ALA A CA 1
ATOM 3199 C C . ALA A 1 450 ? -21.109 -12.135 17.709 1.00 98.38 450 ALA A C 1
ATOM 3201 O O . ALA A 1 450 ? -21.865 -11.989 18.671 1.00 98.38 450 ALA A O 1
ATOM 3202 N N . ASP A 1 451 ? -19.795 -12.313 17.808 1.00 98.62 451 ASP A N 1
ATOM 3203 C CA . ASP A 1 451 ? -19.043 -12.404 19.049 1.00 98.62 451 ASP A CA 1
ATOM 3204 C C . ASP A 1 451 ? -17.997 -11.292 19.102 1.00 98.62 451 ASP A C 1
ATOM 3206 O O . ASP A 1 451 ? -17.142 -11.170 18.219 1.00 98.62 451 ASP A O 1
ATOM 3210 N N . VAL A 1 452 ? -18.069 -10.460 20.139 1.00 98.75 452 VAL A N 1
ATOM 3211 C CA . VAL A 1 452 ? -17.074 -9.415 20.396 1.00 98.75 452 VAL A CA 1
ATOM 3212 C C . VAL A 1 452 ? -16.268 -9.783 21.633 1.00 98.75 452 VAL A C 1
ATOM 3214 O O . VAL A 1 452 ? -16.828 -9.860 22.722 1.00 98.75 452 VAL A O 1
ATOM 3217 N N . ASP A 1 453 ? -14.955 -9.940 21.491 1.00 98.31 453 ASP A N 1
ATOM 3218 C CA . ASP A 1 453 ? -14.023 -10.127 22.604 1.00 98.31 453 ASP A CA 1
ATOM 3219 C C . ASP A 1 453 ? -12.986 -9.001 22.613 1.00 98.31 453 ASP A C 1
ATOM 3221 O O . ASP A 1 453 ? -12.152 -8.853 21.715 1.00 98.31 453 ASP A O 1
ATOM 3225 N N . THR A 1 454 ? -13.064 -8.178 23.657 1.00 97.19 454 THR A N 1
ATOM 3226 C CA . THR A 1 454 ? -12.124 -7.089 23.901 1.00 97.19 454 THR A CA 1
ATOM 3227 C C . THR A 1 454 ? -11.232 -7.429 25.088 1.00 97.19 454 THR A C 1
ATOM 3229 O O . THR A 1 454 ? -11.515 -7.041 26.227 1.00 97.19 454 THR A O 1
ATOM 3232 N N . SER A 1 455 ? -10.143 -8.140 24.819 1.00 96.50 455 SER A N 1
ATOM 3233 C CA . SER A 1 455 ? -9.098 -8.490 25.786 1.00 96.50 455 SER A CA 1
ATOM 3234 C C . SER A 1 455 ? -7.957 -7.456 25.842 1.00 96.50 455 SER A C 1
ATOM 3236 O O . SER A 1 455 ? -7.286 -7.322 26.867 1.00 96.50 455 SER A O 1
ATOM 3238 N N . GLY A 1 456 ? -7.792 -6.655 24.787 1.00 96.81 456 GLY A N 1
ATOM 3239 C CA . GLY A 1 456 ? -6.846 -5.540 24.713 1.00 96.81 456 GLY A CA 1
ATOM 3240 C C . GLY A 1 456 ? -7.372 -4.202 25.241 1.00 96.81 456 GLY A C 1
ATOM 3241 O O . GLY A 1 456 ? -8.121 -4.131 26.220 1.00 96.81 456 GLY A O 1
ATOM 3242 N N . VAL A 1 457 ? -6.948 -3.103 24.615 1.00 98.06 457 VAL A N 1
ATOM 3243 C CA . VAL A 1 457 ? -7.324 -1.733 24.993 1.00 98.06 457 VAL A CA 1
ATOM 3244 C C . VAL A 1 457 ? -8.232 -1.112 23.939 1.00 98.06 457 VAL A C 1
ATOM 3246 O O . VAL A 1 457 ? -7.831 -0.917 22.795 1.00 98.06 457 VAL A O 1
ATOM 3249 N N . VAL A 1 458 ? -9.428 -0.704 24.357 1.00 98.62 458 VAL A N 1
ATOM 3250 C CA . VAL A 1 458 ? -10.359 0.086 23.543 1.00 98.62 458 VAL A CA 1
ATOM 3251 C C . VAL A 1 458 ? -10.509 1.462 24.174 1.00 98.62 458 VAL A C 1
ATOM 3253 O O . VAL A 1 458 ? -10.835 1.580 25.357 1.00 98.62 458 VAL A O 1
ATOM 3256 N N . ARG A 1 459 ? -10.252 2.526 23.416 1.00 98.12 459 ARG A N 1
ATOM 3257 C CA . ARG A 1 459 ? -10.243 3.884 23.960 1.00 98.12 459 ARG A CA 1
ATOM 3258 C C . ARG A 1 459 ? -10.885 4.897 23.021 1.00 98.12 459 ARG A C 1
ATOM 3260 O O . ARG A 1 459 ? -10.567 4.957 21.842 1.00 98.12 459 ARG A O 1
ATOM 3267 N N . SER A 1 460 ? -11.703 5.766 23.597 1.00 97.62 460 SER A N 1
ATOM 3268 C CA . SER A 1 460 ? -12.019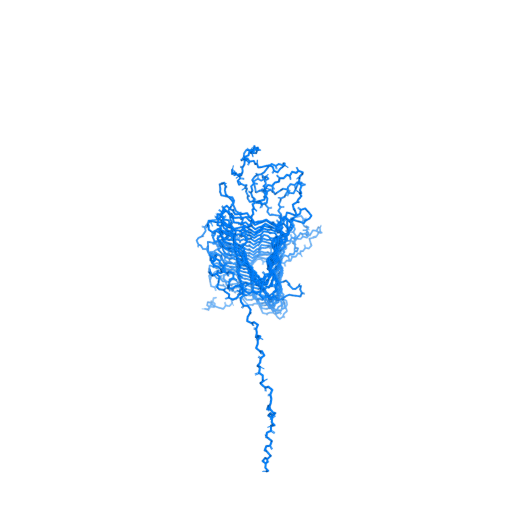 7.075 23.032 1.00 97.62 460 SER A CA 1
ATOM 3269 C C . SER A 1 460 ? -11.362 8.149 23.900 1.00 97.62 460 SER A C 1
ATOM 3271 O O . SER A 1 460 ? -11.334 8.009 25.126 1.00 97.62 460 SER A O 1
ATOM 3273 N N . THR A 1 461 ? -10.775 9.184 23.296 1.00 95.12 461 THR A N 1
ATOM 3274 C CA . THR A 1 461 ? -10.083 10.257 24.040 1.00 95.12 461 THR A CA 1
ATOM 3275 C C . THR A 1 461 ? -10.948 11.487 24.298 1.00 95.12 461 THR A C 1
ATOM 3277 O O . THR A 1 461 ? -10.616 12.262 25.194 1.00 95.12 461 THR A O 1
ATOM 3280 N N . VAL A 1 462 ? -12.057 11.651 23.573 1.00 95.62 462 VAL A N 1
ATOM 3281 C CA . VAL A 1 462 ? -13.002 12.775 23.704 1.00 95.62 462 VAL A CA 1
ATOM 3282 C C . VAL A 1 462 ? -14.450 12.294 23.730 1.00 95.62 462 VAL A C 1
ATOM 3284 O O . VAL A 1 462 ? -15.245 12.794 24.524 1.00 95.62 462 VAL A O 1
ATOM 3287 N N . GLY A 1 463 ? -14.800 11.334 22.880 1.00 95.38 463 GLY A N 1
ATOM 3288 C CA . GLY A 1 463 ? -16.175 10.891 22.687 1.00 95.38 463 GLY A CA 1
ATOM 3289 C C . GLY A 1 463 ? -16.526 9.605 23.425 1.00 95.38 463 GLY A C 1
ATOM 3290 O O . GLY A 1 463 ? -16.194 9.428 24.603 1.00 95.38 463 GLY A O 1
ATOM 3291 N N . ARG A 1 464 ? -17.268 8.725 22.749 1.00 95.75 464 ARG A N 1
ATOM 3292 C CA . ARG A 1 464 ? -17.953 7.555 23.324 1.00 95.75 464 ARG A CA 1
ATOM 3293 C C . ARG A 1 464 ? -17.463 6.231 22.737 1.00 95.75 464 ARG A C 1
ATOM 3295 O O . ARG A 1 464 ? -16.790 6.193 21.712 1.00 95.75 464 ARG A O 1
ATOM 3302 N N . ILE A 1 465 ? -17.843 5.131 23.380 1.00 98.38 465 ILE A N 1
ATOM 3303 C CA . ILE A 1 465 ? -17.607 3.771 22.878 1.00 98.38 465 ILE A CA 1
ATOM 3304 C C . ILE A 1 465 ? -18.942 3.030 22.782 1.00 98.38 465 ILE A C 1
ATOM 3306 O O . ILE A 1 465 ? -19.729 3.059 23.729 1.00 98.38 465 ILE A O 1
ATOM 3310 N N . ALA A 1 466 ? -19.181 2.354 21.658 1.00 98.06 466 ALA A N 1
ATOM 3311 C CA . ALA A 1 466 ? -20.307 1.451 21.443 1.00 98.06 466 ALA A CA 1
ATOM 3312 C C . ALA A 1 466 ? -19.792 0.052 21.073 1.00 98.06 466 ALA A C 1
ATOM 3314 O O . ALA A 1 466 ? -19.090 -0.113 20.079 1.00 98.06 466 ALA A O 1
ATOM 3315 N N . ILE A 1 467 ? -20.143 -0.951 21.875 1.00 98.44 467 ILE A N 1
ATOM 3316 C CA . ILE A 1 467 ? -19.786 -2.356 21.668 1.00 98.44 467 ILE A CA 1
ATOM 3317 C C . ILE A 1 467 ? -21.078 -3.150 21.508 1.00 98.44 467 ILE A C 1
ATOM 3319 O O . ILE A 1 467 ? -21.893 -3.197 22.428 1.00 98.44 467 ILE A O 1
ATOM 3323 N N . ASN A 1 468 ? -21.279 -3.752 20.342 1.00 98.38 468 ASN A N 1
ATOM 3324 C CA . ASN A 1 468 ? -22.507 -4.453 20.002 1.00 98.38 468 ASN A CA 1
ATOM 3325 C C . ASN A 1 468 ? -22.195 -5.893 19.563 1.00 98.38 468 ASN A C 1
ATOM 3327 O O . ASN A 1 468 ? -21.535 -6.102 18.549 1.00 98.38 468 ASN A O 1
ATOM 3331 N N . GLY A 1 469 ? -22.687 -6.875 20.316 1.00 98.12 469 GLY A N 1
ATOM 3332 C CA . GLY A 1 469 ? -22.631 -8.296 19.971 1.00 98.12 469 GLY A CA 1
ATOM 3333 C C . GLY A 1 469 ? -24.011 -8.823 19.588 1.00 98.12 469 GLY A C 1
ATOM 3334 O O . GLY A 1 469 ? -25.004 -8.513 20.253 1.00 98.12 469 GLY A O 1
ATOM 3335 N N . VAL A 1 470 ? -24.099 -9.617 18.519 1.00 98.19 470 VAL A N 1
ATOM 3336 C CA . VAL A 1 470 ? -25.354 -10.311 18.166 1.00 98.19 470 VAL A CA 1
ATOM 3337 C C . VAL A 1 470 ? -25.603 -11.472 19.124 1.00 98.19 470 VAL A C 1
ATOM 3339 O O . VAL A 1 470 ? -26.733 -11.659 19.562 1.00 98.19 470 VAL A O 1
ATOM 3342 N N . GLN A 1 471 ? -24.559 -12.232 19.458 1.00 98.06 471 GLN A N 1
ATOM 3343 C CA . GLN A 1 471 ? -24.626 -13.415 20.317 1.00 98.06 471 GLN A CA 1
ATOM 3344 C C . GLN A 1 471 ? -23.923 -13.181 21.650 1.00 98.06 471 GLN A C 1
ATOM 3346 O O . GLN A 1 471 ? -24.494 -13.488 22.696 1.00 98.06 471 GLN A O 1
ATOM 3351 N N . SER A 1 472 ? -22.710 -12.625 21.627 1.00 97.94 472 SER A N 1
ATOM 3352 C CA . SER A 1 472 ? -21.941 -12.416 22.849 1.00 97.94 472 SER A CA 1
ATOM 3353 C C . SER A 1 472 ? -21.084 -11.152 22.826 1.00 97.94 472 SER A C 1
ATOM 3355 O O . SER A 1 472 ? -20.612 -10.690 21.782 1.00 97.94 472 SER A O 1
ATOM 3357 N N . VAL A 1 473 ? -20.878 -10.586 24.017 1.00 98.50 473 VAL A N 1
ATOM 3358 C CA . VAL A 1 473 ? -19.844 -9.582 24.268 1.00 98.50 473 VAL A CA 1
ATOM 3359 C C . VAL A 1 473 ? -19.043 -9.978 25.500 1.00 98.50 473 VAL A C 1
ATOM 3361 O O . VAL A 1 473 ? -19.594 -10.056 26.597 1.00 98.50 473 VAL A O 1
ATOM 3364 N N . THR A 1 474 ? -17.737 -10.152 25.326 1.00 98.12 474 THR A N 1
ATOM 3365 C CA . THR A 1 474 ? -16.772 -10.419 26.392 1.00 98.12 474 THR A CA 1
ATOM 3366 C C . THR A 1 474 ? -15.816 -9.241 26.553 1.00 98.12 474 THR A C 1
ATOM 3368 O O . THR A 1 474 ? -15.159 -8.808 25.608 1.00 98.12 474 THR A O 1
ATOM 3371 N N . VAL A 1 475 ? -15.702 -8.727 27.777 1.00 97.50 475 VAL A N 1
ATOM 3372 C CA . VAL A 1 475 ? -14.740 -7.682 28.146 1.00 97.50 475 VAL A CA 1
ATOM 3373 C C . VAL A 1 475 ? -13.718 -8.271 29.117 1.00 97.50 475 VAL A C 1
ATOM 3375 O O . VAL A 1 475 ? -13.974 -8.358 30.320 1.00 97.50 475 VAL A O 1
ATOM 3378 N N . GLY A 1 476 ? -12.555 -8.668 28.594 1.00 94.81 476 GLY A N 1
ATOM 3379 C CA . GLY A 1 476 ? -11.400 -9.131 29.381 1.00 94.81 476 GLY A CA 1
ATOM 3380 C C . GLY A 1 476 ? -10.332 -8.052 29.622 1.00 94.81 476 GLY A C 1
ATOM 3381 O O . GLY A 1 476 ? -9.553 -8.126 30.578 1.00 94.81 476 GLY A O 1
ATOM 3382 N N . GLY A 1 477 ? -10.323 -7.028 28.769 1.00 94.62 477 GLY A N 1
ATOM 3383 C CA . GLY A 1 477 ? -9.343 -5.952 28.722 1.00 94.62 477 GLY A CA 1
ATOM 3384 C C . GLY A 1 477 ? -9.835 -4.637 29.316 1.00 94.62 477 GLY A C 1
A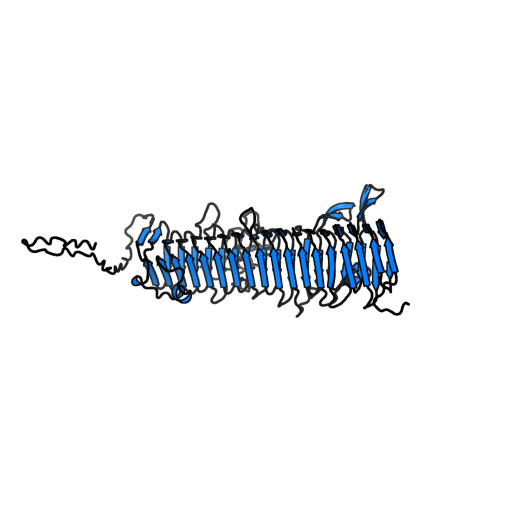TOM 3385 O O . GLY A 1 477 ? -10.618 -4.600 30.266 1.00 94.62 477 GLY A O 1
ATOM 3386 N N . ARG A 1 478 ? -9.354 -3.518 28.770 1.00 96.06 478 ARG A N 1
ATOM 3387 C CA . ARG A 1 478 ? -9.654 -2.179 29.291 1.00 96.06 478 ARG A CA 1
ATOM 3388 C C . ARG A 1 478 ? -10.351 -1.313 28.252 1.00 96.06 478 ARG A C 1
ATOM 3390 O O . ARG A 1 478 ? -9.780 -1.000 27.213 1.00 96.06 478 ARG A O 1
ATOM 3397 N N . VAL A 1 479 ? -11.549 -0.856 28.595 1.00 98.06 479 VAL A N 1
ATOM 3398 C CA . VAL A 1 479 ? -12.390 0.013 27.768 1.00 98.06 479 VAL A CA 1
ATOM 3399 C C . VAL A 1 479 ? -12.530 1.370 28.460 1.00 98.06 479 VAL A C 1
ATOM 3401 O O . VAL A 1 479 ? -13.024 1.439 29.586 1.00 98.06 479 VAL A O 1
ATOM 3404 N N . ILE A 1 480 ? -12.065 2.452 27.826 1.00 97.81 480 ILE A N 1
ATOM 3405 C CA . ILE A 1 480 ? -11.980 3.791 28.439 1.00 97.81 480 ILE A CA 1
ATOM 3406 C C . ILE A 1 480 ? -12.631 4.849 27.552 1.00 97.81 480 ILE A C 1
ATOM 3408 O O . ILE A 1 480 ? -12.259 5.000 26.392 1.00 97.81 480 ILE A O 1
ATOM 3412 N N . SER A 1 481 ? -13.520 5.657 28.124 1.00 97.19 481 SER A N 1
ATOM 3413 C CA . SER A 1 481 ? -14.082 6.843 27.473 1.00 97.19 481 SER A CA 1
ATOM 3414 C C . SER A 1 481 ? -14.228 7.993 28.479 1.00 97.19 481 SER A C 1
ATOM 3416 O O . SER A 1 481 ? -14.603 7.760 29.624 1.00 97.19 481 SER A O 1
ATOM 3418 N N . PRO A 1 482 ? -13.984 9.255 28.098 1.00 94.62 482 PRO A N 1
ATOM 3419 C CA . PRO A 1 482 ? -14.268 10.417 28.942 1.00 94.62 482 PRO A CA 1
ATOM 3420 C C . PRO A 1 482 ? -15.741 10.851 28.886 1.00 94.62 482 PRO A C 1
ATOM 3422 O O . PRO A 1 482 ? -16.082 11.914 29.400 1.00 94.62 482 PRO A O 1
ATOM 3425 N N . THR A 1 483 ? -16.615 10.093 28.221 1.00 95.12 483 THR A N 1
ATOM 3426 C CA . THR A 1 483 ? -18.052 10.361 28.222 1.00 95.12 483 THR A CA 1
ATOM 3427 C C . THR A 1 483 ? -18.807 9.092 28.573 1.00 95.12 483 THR A C 1
ATOM 3429 O O . THR A 1 483 ? -19.094 8.860 29.742 1.00 95.12 483 THR A O 1
ATOM 3432 N N . THR A 1 484 ? -19.131 8.260 27.593 1.00 95.75 484 THR A N 1
ATOM 3433 C CA . THR A 1 484 ? -20.093 7.180 27.743 1.00 95.75 484 THR A CA 1
ATOM 3434 C C . THR A 1 484 ? -19.583 5.901 27.095 1.00 95.75 484 THR A C 1
ATOM 3436 O O . THR A 1 484 ? -19.015 5.928 26.002 1.00 95.75 484 THR A O 1
ATOM 3439 N N . ILE A 1 485 ? -19.828 4.770 27.755 1.00 97.62 485 ILE A N 1
ATOM 3440 C CA . ILE A 1 485 ? -19.600 3.435 27.202 1.00 97.62 485 ILE A CA 1
ATOM 3441 C C . ILE A 1 485 ? -20.938 2.708 27.133 1.00 97.62 485 ILE A C 1
ATOM 3443 O O . ILE A 1 485 ? -21.625 2.570 28.147 1.00 97.62 485 ILE A O 1
ATOM 3447 N N . HIS A 1 486 ? -21.289 2.222 25.949 1.00 97.06 486 HIS A N 1
ATOM 3448 C CA . HIS A 1 486 ? -22.467 1.402 25.706 1.00 97.06 486 HIS A CA 1
ATOM 3449 C C . HIS A 1 486 ? -22.050 0.010 25.265 1.00 97.06 486 HIS A C 1
ATOM 3451 O O . HIS A 1 486 ? -21.300 -0.135 24.304 1.00 97.06 486 HIS A O 1
ATOM 3457 N N . VAL A 1 487 ? -22.557 -1.001 25.961 1.00 97.56 487 VAL A N 1
ATOM 3458 C CA . VAL A 1 487 ? -22.346 -2.404 25.618 1.00 97.56 487 VAL A CA 1
ATOM 3459 C C . VAL A 1 487 ? -23.706 -3.071 25.490 1.00 97.56 487 VAL A C 1
ATOM 3461 O O . VAL A 1 487 ? -24.496 -3.043 26.436 1.00 97.56 487 VAL A O 1
ATOM 3464 N N . ASN A 1 488 ? -23.986 -3.637 24.320 1.00 97.75 488 ASN A N 1
ATOM 3465 C CA . ASN A 1 488 ? -25.227 -4.341 24.027 1.00 97.75 488 ASN A CA 1
ATOM 3466 C C . ASN A 1 488 ? -24.909 -5.752 23.530 1.00 97.75 488 ASN A C 1
ATOM 3468 O O . ASN A 1 488 ? -24.132 -5.903 22.590 1.00 97.75 488 ASN A O 1
ATOM 3472 N N . SER A 1 489 ? -25.542 -6.763 24.120 1.00 97.75 489 SER A N 1
ATOM 3473 C CA . SER A 1 489 ? -25.524 -8.137 23.612 1.00 97.75 489 SER A CA 1
ATOM 3474 C C . SER A 1 489 ? -26.937 -8.592 23.253 1.00 97.75 489 SER A C 1
ATOM 3476 O O . SER A 1 489 ? -27.870 -8.351 24.022 1.00 97.75 489 SER A O 1
ATOM 3478 N N . GLY A 1 490 ? -27.102 -9.206 22.080 1.00 97.69 490 GLY A N 1
ATOM 3479 C CA . GLY A 1 490 ? -28.407 -9.534 21.503 1.00 97.69 490 GLY A CA 1
ATOM 3480 C C . GLY A 1 490 ? -28.919 -8.514 20.482 1.00 97.69 490 GLY A C 1
ATOM 3481 O O . GLY A 1 490 ? -30.128 -8.425 20.264 1.00 97.69 490 GLY A O 1
ATOM 3482 N N . VAL A 1 491 ? -28.048 -7.692 19.882 1.00 97.56 491 VAL A N 1
ATOM 3483 C CA . VAL A 1 491 ? -28.465 -6.756 18.819 1.00 97.56 491 VAL A CA 1
ATOM 3484 C C . VAL A 1 491 ? -28.730 -7.492 17.501 1.00 97.56 491 VAL A C 1
ATOM 3486 O O . VAL A 1 491 ? -28.203 -8.576 17.273 1.00 97.56 491 VAL A O 1
ATOM 3489 N N . SER A 1 492 ? -29.479 -6.893 16.571 1.00 95.44 492 SER A N 1
ATOM 3490 C CA . SER A 1 492 ? -29.545 -7.428 15.202 1.00 95.44 492 SER A CA 1
ATOM 3491 C C . SER A 1 492 ? -28.397 -6.902 14.338 1.00 95.44 492 SER A C 1
ATOM 3493 O O . SER A 1 492 ? -28.191 -5.691 14.245 1.00 95.44 492 SER A O 1
ATOM 3495 N N . ALA A 1 493 ? -27.737 -7.793 13.591 1.00 90.12 493 ALA A N 1
ATOM 3496 C CA . ALA A 1 493 ? -26.742 -7.427 12.575 1.00 90.12 493 ALA A CA 1
ATOM 3497 C C . ALA A 1 493 ? -27.315 -6.555 11.435 1.00 90.12 493 ALA A C 1
ATOM 3499 O O . ALA A 1 493 ? -26.561 -5.908 10.707 1.00 90.12 493 ALA A O 1
ATOM 3500 N N . THR A 1 494 ? -28.644 -6.542 11.269 1.00 93.25 494 THR A N 1
ATOM 3501 C CA . THR A 1 494 ? -29.350 -5.750 10.247 1.00 93.25 494 THR A CA 1
ATOM 3502 C C . THR A 1 494 ? -29.772 -4.364 10.726 1.00 93.25 494 THR A C 1
ATOM 3504 O O . THR A 1 494 ? -30.317 -3.589 9.937 1.00 93.25 494 THR A O 1
ATOM 3507 N N . TRP A 1 495 ? -29.563 -4.033 12.005 1.00 95.81 495 TRP A N 1
ATOM 3508 C CA . TRP A 1 495 ? -29.886 -2.703 12.509 1.00 95.81 495 TRP A CA 1
ATOM 3509 C C . TRP A 1 495 ? -29.049 -1.630 11.827 1.00 95.81 495 TRP A C 1
ATOM 3511 O O . TRP A 1 495 ? -27.901 -1.844 11.434 1.00 95.81 495 TRP A O 1
ATOM 3521 N N . SER A 1 496 ? -29.650 -0.449 11.679 1.00 95.06 496 SER A N 1
ATOM 3522 C CA . SER A 1 496 ? -28.944 0.679 11.095 1.00 95.06 496 SER A CA 1
ATOM 3523 C C . SER A 1 496 ? -27.769 1.065 11.983 1.00 95.06 496 SER A C 1
ATOM 3525 O O . SER A 1 496 ? -27.836 1.025 13.214 1.00 95.06 496 SER A O 1
ATOM 3527 N N . GLN A 1 497 ? -26.693 1.503 11.344 1.00 93.19 497 GLN A N 1
ATOM 3528 C CA . GLN A 1 497 ? -25.522 1.999 12.045 1.00 93.19 497 GLN A CA 1
ATOM 3529 C C . GLN A 1 497 ? -25.876 3.143 13.008 1.00 93.19 497 GLN A C 1
ATOM 3531 O O . GLN A 1 497 ? -25.421 3.155 14.146 1.00 93.19 497 GLN A O 1
ATOM 3536 N N . ALA A 1 498 ? -26.771 4.046 12.593 1.00 93.88 498 ALA A N 1
ATOM 3537 C CA . ALA A 1 498 ? -27.256 5.128 13.442 1.00 93.88 498 ALA A CA 1
ATOM 3538 C C . ALA A 1 498 ? -27.895 4.613 14.744 1.00 93.88 498 ALA A C 1
ATOM 3540 O O . ALA A 1 498 ? -27.664 5.197 15.797 1.00 93.88 498 ALA A O 1
ATOM 3541 N N . LEU A 1 499 ? -28.655 3.509 14.700 1.00 95.50 499 LEU A N 1
ATOM 3542 C CA . LEU A 1 499 ? -29.225 2.891 15.899 1.00 95.50 499 LEU A CA 1
ATOM 3543 C C . LEU A 1 499 ? -28.136 2.251 16.772 1.00 95.50 499 LEU A C 1
ATOM 3545 O O . LEU A 1 499 ? -28.106 2.500 17.976 1.00 95.50 499 LEU A O 1
ATOM 3549 N N . LEU A 1 500 ? -27.217 1.493 16.171 1.00 95.31 500 LEU A N 1
ATOM 3550 C CA . LEU A 1 500 ? -26.108 0.830 16.875 1.00 95.31 500 LEU A CA 1
ATOM 3551 C C . LEU A 1 500 ? -25.153 1.822 17.561 1.00 95.31 500 LEU A C 1
ATOM 3553 O O . LEU A 1 500 ? -24.555 1.502 18.588 1.00 95.31 500 LEU A O 1
ATOM 3557 N N . GLU A 1 501 ? -25.050 3.040 17.025 1.00 95.00 501 GLU A N 1
ATOM 3558 C CA . GLU A 1 501 ? -24.210 4.124 17.546 1.00 95.00 501 GLU A CA 1
ATOM 3559 C C . GLU A 1 501 ? -24.988 5.151 18.395 1.00 95.00 501 GLU A C 1
ATOM 3561 O O . GLU A 1 501 ? -24.364 5.998 19.045 1.00 95.00 501 GLU A O 1
ATOM 3566 N N . SER A 1 502 ? -26.329 5.093 18.408 1.00 88.44 502 SER A N 1
ATOM 3567 C CA . SER A 1 502 ? -27.218 6.070 19.072 1.00 88.44 502 SER A CA 1
ATOM 3568 C C . SER A 1 502 ? -27.078 6.085 20.590 1.00 88.44 502 SER A C 1
ATOM 3570 O O . SER A 1 502 ? -27.257 7.116 21.235 1.00 88.44 502 SER A O 1
ATOM 3572 N N . GLY A 1 503 ? -26.805 4.914 21.167 1.00 83.31 503 GLY A N 1
ATOM 3573 C CA . GLY A 1 503 ? -26.841 4.715 22.603 1.00 83.31 503 GLY A CA 1
ATOM 3574 C C . GLY A 1 503 ? -28.220 4.647 23.251 1.00 83.31 503 GLY A C 1
ATOM 3575 O O . GLY A 1 503 ? -28.312 4.703 24.475 1.00 83.31 503 GLY A O 1
ATOM 3576 N N . THR A 1 504 ? -29.286 4.515 22.462 1.00 89.44 504 THR A N 1
ATOM 3577 C CA . THR A 1 504 ? -30.664 4.474 22.973 1.00 89.44 504 THR A CA 1
ATOM 3578 C C . THR A 1 504 ? -31.282 3.078 22.968 1.00 89.44 504 THR A C 1
ATOM 3580 O O . THR A 1 504 ? -32.453 2.948 23.307 1.00 89.44 504 THR A O 1
ATOM 3583 N N . ILE A 1 505 ? -30.516 2.040 22.609 1.00 93.50 505 ILE A N 1
ATOM 3584 C CA . ILE A 1 505 ? -30.985 0.647 22.579 1.00 93.50 505 ILE A CA 1
ATOM 3585 C C . ILE A 1 505 ? -31.451 0.227 23.978 1.00 93.50 505 ILE A C 1
ATOM 3587 O O . ILE A 1 505 ? -30.689 0.257 24.956 1.00 93.50 505 ILE A O 1
ATOM 3591 N N . SER A 1 506 ? -32.717 -0.168 24.078 1.00 89.44 506 SER A N 1
ATOM 3592 C CA . SER A 1 506 ? -33.315 -0.665 25.310 1.00 89.44 506 SER A CA 1
ATOM 3593 C C . SER A 1 506 ? -33.151 -2.180 25.430 1.00 89.44 506 SER A C 1
ATOM 3595 O O . SER A 1 506 ? -33.101 -2.901 24.438 1.00 89.44 506 SER A O 1
ATOM 3597 N N . ALA A 1 507 ? -33.113 -2.691 26.663 1.00 85.81 507 ALA A N 1
ATOM 3598 C CA . ALA A 1 507 ? -33.006 -4.131 26.901 1.00 85.81 507 ALA A CA 1
ATOM 3599 C C . ALA A 1 507 ? -34.200 -4.930 26.338 1.00 85.81 507 ALA A C 1
ATOM 3601 O O . ALA A 1 507 ? -34.052 -6.100 26.018 1.00 85.81 507 ALA A O 1
ATOM 3602 N N . ALA A 1 508 ? -35.370 -4.298 26.183 1.00 89.38 508 ALA A N 1
ATOM 3603 C CA . ALA A 1 508 ? -36.564 -4.938 25.628 1.00 89.38 508 ALA A CA 1
ATOM 3604 C C . ALA A 1 508 ? -36.480 -5.183 24.109 1.00 89.38 508 ALA A C 1
ATOM 3606 O O . ALA A 1 508 ? -37.274 -5.952 23.575 1.00 89.38 508 ALA A O 1
ATOM 3607 N N . GLU A 1 509 ? -35.549 -4.521 23.418 1.00 93.38 509 GLU A N 1
ATOM 3608 C CA . GLU A 1 509 ? -35.324 -4.672 21.975 1.00 93.38 509 GLU A CA 1
ATOM 3609 C C . GLU A 1 509 ? -34.273 -5.744 21.650 1.00 93.38 509 GLU A C 1
ATOM 3611 O O . GLU A 1 509 ? -34.074 -6.064 20.479 1.00 93.38 509 GLU A O 1
ATOM 3616 N N . LEU A 1 510 ? -33.591 -6.286 22.666 1.00 95.31 510 LEU A N 1
ATOM 3617 C CA . LEU A 1 510 ? -32.510 -7.254 22.498 1.00 95.31 510 LEU A CA 1
ATOM 3618 C C . LEU A 1 510 ? -33.045 -8.688 22.414 1.00 95.31 510 LEU A C 1
ATOM 3620 O O . LEU A 1 510 ? -33.956 -9.081 23.142 1.00 95.31 510 LEU A O 1
ATOM 3624 N N . ALA A 1 511 ? -32.444 -9.478 21.527 1.00 95.56 511 ALA A N 1
ATOM 3625 C CA . ALA A 1 511 ? -32.597 -10.927 21.480 1.00 95.56 511 ALA A CA 1
ATOM 3626 C C . ALA A 1 511 ? -31.717 -11.608 22.543 1.00 95.56 511 ALA A C 1
ATOM 3628 O O . ALA A 1 511 ? -30.924 -10.955 23.214 1.00 95.56 511 ALA A O 1
ATOM 3629 N N . ASN A 1 512 ? -31.827 -12.930 22.691 1.00 93.56 512 ASN A N 1
ATOM 3630 C CA . ASN A 1 512 ? -30.966 -13.669 23.615 1.00 93.56 512 ASN A CA 1
ATOM 3631 C C . ASN A 1 512 ? -29.486 -13.516 23.213 1.00 93.56 512 ASN A C 1
ATOM 3633 O O . ASN A 1 512 ? -29.102 -13.950 22.128 1.00 93.56 512 ASN A O 1
ATOM 3637 N N . GLY A 1 513 ? -28.681 -12.923 24.090 1.00 94.94 513 GLY A N 1
ATOM 3638 C CA . GLY A 1 513 ? -27.239 -12.759 23.931 1.00 94.94 513 GLY A CA 1
ATOM 3639 C C . GLY A 1 513 ? -26.577 -12.612 25.297 1.00 94.94 513 GLY A C 1
ATOM 3640 O O . GLY A 1 513 ? -27.227 -12.170 26.241 1.00 94.94 513 GLY A O 1
ATOM 3641 N N . THR A 1 514 ? -25.318 -13.022 25.433 1.00 96.88 514 THR A N 1
ATOM 3642 C CA . THR A 1 514 ? -24.597 -13.000 26.715 1.00 96.88 514 THR A CA 1
ATOM 3643 C C . THR A 1 514 ? -23.656 -11.809 26.815 1.00 96.88 514 THR A C 1
ATOM 3645 O O . THR A 1 514 ? -23.087 -11.357 25.817 1.00 96.88 514 THR A O 1
ATOM 3648 N N . LEU A 1 515 ? -23.491 -11.274 28.021 1.00 96.94 515 LEU A N 1
ATOM 3649 C CA . LEU A 1 515 ? -22.543 -10.199 28.290 1.00 96.94 515 LEU A CA 1
ATOM 3650 C C . LEU A 1 515 ? -21.680 -10.560 29.494 1.00 96.94 515 LEU A C 1
ATOM 3652 O O . LEU A 1 515 ? -22.179 -10.641 30.615 1.00 96.94 515 LEU A O 1
ATOM 3656 N N . ASP A 1 516 ? -20.383 -10.723 29.262 1.00 96.31 516 ASP A N 1
ATOM 3657 C CA . ASP A 1 516 ? -19.436 -11.197 30.262 1.00 96.31 516 ASP A CA 1
ATOM 3658 C C . ASP A 1 516 ? -18.315 -10.175 30.488 1.00 96.31 516 ASP A C 1
ATOM 3660 O O . ASP A 1 516 ? -17.663 -9.698 29.561 1.00 96.31 516 ASP A O 1
ATOM 3664 N N . ILE A 1 517 ? -18.062 -9.834 31.751 1.00 94.19 517 ILE A N 1
ATOM 3665 C CA . ILE A 1 517 ? -16.905 -9.038 32.177 1.00 94.19 517 ILE A CA 1
ATOM 3666 C C . ILE A 1 517 ? -16.019 -9.950 33.019 1.00 94.19 517 ILE A C 1
ATOM 3668 O O . ILE A 1 517 ? -16.387 -10.310 34.142 1.00 94.19 517 ILE A O 1
ATOM 3672 N N . LEU A 1 518 ? -14.865 -10.334 32.477 1.00 92.00 518 LEU A N 1
ATOM 3673 C CA . LEU A 1 518 ? -14.041 -11.422 33.007 1.00 92.00 518 LEU A CA 1
ATOM 3674 C C . LEU A 1 518 ? -12.645 -10.945 33.414 1.00 92.00 518 LEU A C 1
ATOM 3676 O O . LEU A 1 518 ? -12.079 -10.033 32.819 1.00 92.00 518 LEU A O 1
ATOM 3680 N N . GLY A 1 519 ? -12.056 -11.600 34.417 1.00 86.12 519 GLY A N 1
ATOM 3681 C CA . GLY A 1 519 ? -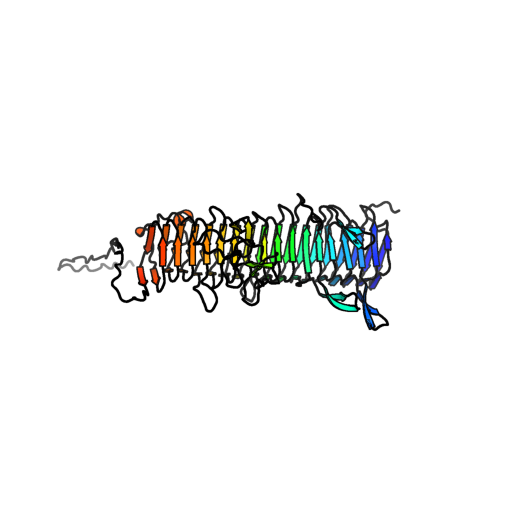10.653 -11.415 34.789 1.00 86.12 519 GLY A CA 1
ATOM 3682 C C . GLY A 1 519 ? -10.325 -9.972 35.185 1.00 86.12 519 GLY A C 1
ATOM 3683 O O . GLY A 1 519 ? -10.855 -9.462 36.176 1.00 86.12 519 GLY A O 1
ATOM 3684 N N . SER A 1 520 ? -9.426 -9.342 34.422 1.00 84.31 520 SER A N 1
ATOM 3685 C CA . SER A 1 520 ? -9.020 -7.932 34.546 1.00 84.31 520 SER A CA 1
ATOM 3686 C C . SER A 1 520 ? -9.915 -6.947 33.780 1.00 84.31 520 SER A C 1
ATOM 3688 O O . SER A 1 520 ? -9.598 -5.755 33.732 1.00 84.31 520 SER A O 1
ATOM 3690 N N . GLY A 1 521 ? -11.016 -7.432 33.202 1.00 90.94 521 GLY A N 1
ATOM 3691 C CA . GLY A 1 521 ? -11.990 -6.659 32.445 1.00 90.94 521 GLY A CA 1
ATOM 3692 C C . GLY A 1 521 ? -12.429 -5.397 33.179 1.00 90.94 521 GLY A C 1
ATOM 3693 O O . GLY A 1 521 ? -12.866 -5.448 34.331 1.00 90.94 521 GLY A O 1
ATOM 3694 N N . SER A 1 522 ? -12.308 -4.244 32.521 1.00 93.19 522 SER A N 1
ATOM 3695 C CA . SER A 1 522 ? -12.664 -2.950 33.104 1.00 93.19 522 SER A CA 1
ATOM 3696 C C . SER A 1 522 ? -13.289 -2.002 32.086 1.00 93.19 522 SER A C 1
ATOM 3698 O O . SER A 1 522 ? -12.810 -1.846 30.965 1.00 93.19 522 SER A O 1
ATOM 3700 N N . LEU A 1 523 ? -14.356 -1.335 32.523 1.00 95.00 523 LEU A N 1
ATOM 3701 C CA . LEU A 1 523 ? -15.067 -0.293 31.789 1.00 95.00 523 LEU A CA 1
ATOM 3702 C C . LEU A 1 523 ? -14.959 0.991 32.609 1.00 95.00 523 LEU A C 1
ATOM 3704 O O . LEU A 1 523 ? -15.397 1.030 33.761 1.00 95.00 523 LEU A O 1
ATOM 3708 N N . GLN A 1 524 ? -14.342 2.023 32.045 1.00 95.38 524 GLN A N 1
ATOM 3709 C CA . GLN A 1 524 ? -14.071 3.283 32.732 1.00 95.38 524 GLN A CA 1
ATOM 3710 C C . GLN A 1 524 ? -14.654 4.441 31.933 1.00 95.38 524 GLN A C 1
ATOM 3712 O O . GLN A 1 524 ? -14.130 4.805 30.881 1.00 95.38 524 GLN A O 1
ATOM 3717 N N . ALA A 1 525 ? -15.729 5.023 32.462 1.00 93.81 525 ALA A N 1
ATOM 3718 C CA . ALA A 1 525 ? -16.319 6.249 31.951 1.00 93.81 525 ALA A CA 1
ATOM 3719 C C . ALA A 1 525 ? -16.422 7.298 33.060 1.00 93.81 525 ALA A C 1
ATOM 3721 O O . ALA A 1 525 ? -16.736 6.959 34.200 1.00 93.81 525 ALA A O 1
ATOM 3722 N N . THR A 1 526 ? -16.164 8.566 32.738 1.00 91.19 526 THR A N 1
ATOM 3723 C CA . THR A 1 526 ? -16.490 9.692 33.637 1.00 91.19 526 THR A CA 1
ATOM 3724 C C . THR A 1 526 ? -17.990 10.000 33.625 1.00 91.19 526 THR A C 1
ATOM 3726 O O . THR A 1 526 ? -18.514 10.486 34.624 1.00 91.19 526 THR A O 1
ATOM 3729 N N . GLY A 1 527 ? -18.674 9.726 32.508 1.00 89.94 527 GLY A N 1
ATOM 3730 C CA . GLY A 1 527 ? -20.129 9.726 32.402 1.00 89.94 527 GLY A CA 1
ATOM 3731 C C . GLY A 1 527 ? -20.708 8.334 32.658 1.00 89.94 527 GLY A C 1
ATOM 3732 O O . GLY A 1 527 ? -20.415 7.706 33.673 1.00 89.94 527 GLY A O 1
ATOM 3733 N N . ASN A 1 528 ? -21.567 7.849 31.758 1.00 90.56 528 ASN A N 1
ATOM 3734 C CA . ASN A 1 528 ? -22.331 6.621 31.988 1.00 90.56 528 ASN A CA 1
ATOM 3735 C C . ASN A 1 528 ? -21.649 5.380 31.392 1.00 90.56 528 ASN A C 1
ATOM 3737 O O . ASN A 1 528 ? -21.157 5.401 30.267 1.00 90.56 528 ASN A O 1
ATOM 3741 N N . VAL A 1 529 ? -21.712 4.261 32.114 1.00 94.19 529 VAL A N 1
ATOM 3742 C CA . VAL A 1 529 ? -21.500 2.922 31.548 1.00 94.19 529 VAL A CA 1
ATOM 3743 C C . VAL A 1 529 ? -22.856 2.226 31.509 1.00 94.19 529 VAL A C 1
ATOM 3745 O O . VAL A 1 529 ? -23.451 1.977 32.558 1.00 94.19 529 VAL A O 1
ATOM 3748 N N . ARG A 1 530 ? -23.363 1.936 30.308 1.00 93.38 530 ARG A N 1
ATOM 3749 C CA . ARG A 1 530 ? -24.629 1.226 30.103 1.00 93.38 530 ARG A CA 1
ATOM 3750 C C . ARG A 1 530 ? -24.353 -0.161 29.544 1.00 93.38 530 ARG A C 1
ATOM 3752 O O . ARG A 1 530 ? -23.766 -0.285 28.474 1.00 93.38 530 ARG A O 1
ATOM 3759 N N . LEU A 1 531 ? -24.815 -1.177 30.263 1.00 94.56 531 LEU A N 1
ATOM 3760 C CA . LEU A 1 531 ? -24.698 -2.582 29.886 1.00 94.56 531 LEU A CA 1
ATOM 3761 C C . LEU A 1 531 ? -26.108 -3.130 29.691 1.00 94.56 531 LEU A C 1
ATOM 3763 O O . LEU A 1 531 ? -26.879 -3.187 30.648 1.00 94.56 531 LEU A O 1
ATOM 3767 N N . ASN A 1 532 ? -26.454 -3.487 28.460 1.00 94.31 532 ASN A N 1
ATOM 3768 C CA . ASN A 1 532 ? -27.701 -4.166 28.146 1.00 94.31 532 ASN A CA 1
ATOM 3769 C C . ASN A 1 532 ? -27.373 -5.576 27.629 1.00 94.31 532 ASN A C 1
ATOM 3771 O O . ASN A 1 532 ? -26.587 -5.733 26.697 1.00 94.31 532 ASN A O 1
ATOM 3775 N N . SER A 1 533 ? -27.999 -6.593 28.209 1.00 94.56 533 SER A N 1
ATOM 3776 C CA . SER A 1 533 ? -27.926 -7.976 27.737 1.00 94.56 533 SER A CA 1
ATOM 3777 C C . SER A 1 533 ? -29.349 -8.475 27.534 1.00 94.56 533 SER A C 1
ATOM 3779 O O . SER A 1 533 ? -30.192 -8.245 28.405 1.00 94.56 533 SER A O 1
ATOM 3781 N N . GLY A 1 534 ? -29.642 -9.096 26.391 1.00 92.88 534 GLY A N 1
ATOM 3782 C CA . GLY A 1 534 ? -30.931 -9.764 26.189 1.00 92.88 534 GLY A CA 1
ATOM 3783 C C . GLY A 1 534 ? -30.982 -11.187 26.761 1.00 92.88 534 GLY A C 1
ATOM 3784 O O . GLY A 1 534 ? -32.050 -11.796 26.782 1.00 92.88 534 GLY A O 1
ATOM 3785 N N . GLY A 1 535 ? -29.850 -11.704 27.249 1.00 92.94 535 GLY A N 1
ATOM 3786 C CA . GLY A 1 535 ? -29.718 -12.961 27.984 1.00 92.94 535 GLY A CA 1
ATOM 3787 C C . GLY A 1 535 ? -28.929 -12.773 29.282 1.00 92.94 535 GLY A C 1
ATOM 3788 O O . GLY A 1 535 ? -29.157 -11.821 30.035 1.00 92.94 535 GLY A O 1
ATOM 3789 N N . ASP A 1 536 ? -28.000 -13.689 29.558 1.00 92.00 536 ASP A N 1
ATOM 3790 C CA . ASP A 1 536 ? -27.225 -13.680 30.800 1.00 92.00 536 ASP A CA 1
ATOM 3791 C C . ASP A 1 536 ? -26.227 -12.512 30.860 1.00 92.00 536 ASP A C 1
ATOM 3793 O O . ASP A 1 536 ? -25.699 -12.034 29.850 1.00 92.00 536 ASP A O 1
ATOM 3797 N N . PHE A 1 537 ? -25.976 -12.041 32.082 1.00 92.75 537 PHE A N 1
ATOM 3798 C CA . PHE A 1 537 ? -24.969 -11.031 32.386 1.00 92.75 537 PHE A CA 1
ATOM 3799 C C . PHE A 1 537 ? -24.066 -11.529 33.514 1.00 92.75 537 PHE A C 1
ATOM 3801 O O . PHE A 1 537 ? -24.520 -11.672 34.655 1.00 92.75 537 PHE A O 1
ATOM 3808 N N . THR A 1 538 ? -22.786 -11.750 33.212 1.00 91.62 538 THR A N 1
ATOM 3809 C CA . THR A 1 538 ? -21.797 -12.241 34.179 1.00 91.62 538 THR A CA 1
ATOM 3810 C C . THR A 1 538 ? -20.739 -11.185 34.459 1.00 91.62 538 THR A C 1
ATOM 3812 O O . THR A 1 538 ? -20.140 -10.606 33.556 1.00 91.62 538 THR A O 1
ATOM 3815 N N . VAL A 1 539 ? -20.434 -10.972 35.740 1.00 89.69 539 VAL A N 1
ATOM 3816 C CA . VAL A 1 539 ? -19.278 -10.172 36.164 1.00 89.69 539 VAL A CA 1
ATOM 3817 C C . VAL A 1 539 ? -18.404 -11.016 37.076 1.00 89.69 539 VAL A C 1
ATOM 3819 O O . VAL A 1 539 ? -18.715 -11.209 38.253 1.00 89.69 539 VAL A O 1
ATOM 3822 N N . GLN A 1 540 ? -17.283 -11.488 36.539 1.00 84.94 540 GLN A N 1
ATOM 3823 C CA . GLN A 1 540 ? -16.284 -12.269 37.254 1.00 84.94 540 GLN A CA 1
ATOM 3824 C C . GLN A 1 540 ? -14.981 -11.472 37.359 1.00 84.94 540 GLN A C 1
ATOM 3826 O O . GLN A 1 540 ? -14.043 -11.646 36.586 1.00 84.94 540 GLN A O 1
ATOM 3831 N N . SER A 1 541 ? -14.915 -10.586 38.353 1.00 66.75 541 SER A N 1
ATOM 3832 C CA . SER A 1 541 ? -13.717 -9.783 38.614 1.00 66.75 541 SER A CA 1
ATOM 3833 C C . SER A 1 541 ? -12.638 -10.600 39.334 1.00 66.75 541 SER A C 1
ATOM 3835 O O . SER A 1 541 ? -12.864 -11.040 40.467 1.00 66.75 541 SER A O 1
ATOM 3837 N N . ALA A 1 542 ? -11.443 -10.706 38.754 1.00 64.69 542 ALA A N 1
ATOM 3838 C CA . ALA A 1 542 ? -10.245 -11.180 39.444 1.00 64.69 542 ALA A CA 1
ATOM 3839 C C . ALA A 1 542 ? -9.611 -10.017 40.229 1.00 64.69 542 ALA A C 1
ATOM 3841 O O . ALA A 1 542 ? -8.584 -9.462 39.851 1.00 64.69 542 ALA A O 1
ATOM 3842 N N . ALA A 1 543 ? -10.250 -9.589 41.320 1.00 54.75 543 ALA A N 1
ATOM 3843 C CA . ALA A 1 543 ? -9.624 -8.633 42.227 1.00 54.75 543 ALA A CA 1
ATOM 3844 C C . ALA A 1 543 ? -8.636 -9.386 43.130 1.00 54.75 543 ALA A C 1
ATOM 3846 O O . ALA A 1 543 ? -9.055 -10.161 43.991 1.00 54.75 543 ALA A O 1
ATOM 3847 N N . GLY A 1 544 ? -7.333 -9.147 42.963 1.00 54.69 544 GLY A N 1
ATOM 3848 C CA . GLY A 1 544 ? -6.356 -9.471 43.999 1.00 54.69 544 GLY A CA 1
ATOM 3849 C C . GLY A 1 544 ? -6.710 -8.671 45.251 1.00 54.69 544 GLY A C 1
ATOM 3850 O O . GLY A 1 544 ? -6.515 -7.458 45.289 1.00 54.69 544 GLY A O 1
ATOM 3851 N N . LEU A 1 545 ? -7.307 -9.322 46.250 1.00 48.59 545 LEU A N 1
ATOM 3852 C CA . LEU A 1 545 ? -7.636 -8.681 47.518 1.00 48.59 545 LEU A CA 1
ATOM 3853 C C . LEU A 1 545 ? -6.323 -8.354 48.243 1.00 48.59 545 LEU A C 1
ATOM 3855 O O . LEU A 1 545 ? -5.736 -9.218 48.889 1.00 48.59 545 LEU A O 1
ATOM 3859 N N . ALA A 1 546 ? -5.860 -7.106 48.159 1.00 52.44 546 ALA A N 1
ATOM 3860 C CA . ALA A 1 546 ? -4.969 -6.582 49.187 1.00 52.44 546 ALA A CA 1
ATOM 3861 C C . ALA A 1 546 ? -5.724 -6.620 50.528 1.00 52.44 546 ALA A C 1
ATOM 3863 O O . ALA A 1 546 ? -6.924 -6.343 50.571 1.00 52.44 546 ALA A O 1
ATOM 3864 N N . SER A 1 547 ? -5.049 -6.992 51.618 1.00 44.59 547 SER A N 1
ATOM 3865 C CA . SER A 1 547 ? -5.666 -7.077 52.946 1.00 44.59 547 SER A CA 1
ATOM 3866 C C . SER A 1 547 ? -6.338 -5.750 53.322 1.00 44.59 547 SER A C 1
ATOM 3868 O O . SER A 1 547 ? -5.656 -4.743 53.508 1.00 44.59 547 SER A O 1
ATOM 3870 N N . GLY A 1 548 ? -7.667 -5.751 53.437 1.00 58.53 548 GLY A N 1
ATOM 3871 C CA . GLY A 1 548 ? -8.464 -4.582 53.805 1.00 58.53 548 GLY A CA 1
ATOM 3872 C C . GLY A 1 548 ? -9.903 -4.661 53.290 1.00 58.53 548 GLY A C 1
ATOM 3873 O O . GLY A 1 548 ? -10.214 -5.387 52.350 1.00 58.53 548 GLY A O 1
ATOM 3874 N N . THR A 1 549 ? -10.806 -3.909 53.915 1.00 46.66 549 THR A N 1
ATOM 3875 C CA . THR A 1 549 ? -12.184 -3.717 53.442 1.00 46.66 549 THR A CA 1
ATOM 3876 C C . THR A 1 549 ? -12.245 -2.496 52.528 1.00 46.66 549 THR A C 1
ATOM 3878 O O . THR A 1 549 ? -12.182 -1.367 53.012 1.00 46.66 549 THR A O 1
ATOM 3881 N N . ALA A 1 550 ? -12.392 -2.705 51.219 1.00 49.34 550 ALA A N 1
ATOM 3882 C CA . ALA A 1 550 ? -12.749 -1.646 50.276 1.00 49.34 550 ALA A CA 1
ATOM 3883 C C . ALA A 1 550 ? -14.272 -1.636 50.064 1.00 49.34 550 ALA A C 1
ATOM 3885 O O . ALA A 1 550 ? -14.884 -2.677 49.820 1.00 49.34 550 ALA A O 1
ATOM 3886 N N . VAL A 1 551 ? -14.901 -0.463 50.162 1.00 45.91 551 VAL A N 1
ATOM 3887 C CA . VAL A 1 551 ? -16.337 -0.304 49.896 1.00 45.91 551 VAL A CA 1
ATOM 3888 C C . VAL A 1 551 ? -16.564 -0.420 48.387 1.00 45.91 551 VAL A C 1
ATOM 3890 O O . VAL A 1 551 ? -16.165 0.462 47.631 1.00 45.91 551 VAL A O 1
ATOM 3893 N N . ARG A 1 552 ? -17.205 -1.505 47.935 1.00 48.78 552 ARG A N 1
ATOM 3894 C CA . ARG A 1 552 ? -17.708 -1.605 46.556 1.00 48.78 552 ARG A CA 1
ATOM 3895 C C . ARG A 1 552 ? -18.924 -0.685 46.385 1.00 48.78 552 ARG A C 1
ATOM 3897 O O . ARG A 1 552 ? -19.866 -0.811 47.175 1.00 48.78 552 ARG A O 1
ATOM 3904 N N . PRO A 1 553 ? -18.974 0.167 45.345 1.00 49.91 553 PRO A N 1
ATOM 3905 C CA . PRO A 1 553 ? -20.232 0.744 44.886 1.00 49.91 553 PRO A CA 1
ATOM 3906 C C . PRO A 1 553 ? -21.206 -0.402 44.594 1.00 49.91 553 PRO A C 1
ATOM 3908 O O . PRO A 1 553 ? -20.858 -1.345 43.881 1.00 49.91 553 PRO A O 1
ATOM 3911 N N . ARG A 1 554 ? -22.404 -0.374 45.186 1.00 48.44 554 ARG A N 1
ATOM 3912 C CA . ARG A 1 554 ? -23.430 -1.377 44.882 1.00 48.44 554 ARG A CA 1
ATOM 3913 C C . ARG A 1 554 ? -23.979 -1.085 43.482 1.00 48.44 554 ARG A C 1
ATOM 3915 O O . ARG A 1 554 ? -24.502 0.013 43.294 1.00 48.44 554 ARG A O 1
ATOM 3922 N N . PRO A 1 555 ? -23.879 -2.014 42.516 1.00 48.38 555 PRO A N 1
ATOM 3923 C CA . PRO A 1 555 ? -24.523 -1.830 41.224 1.00 48.38 555 PRO A CA 1
ATOM 3924 C C . PRO A 1 555 ? -26.038 -1.719 41.424 1.00 48.38 555 PRO A C 1
ATOM 3926 O O . PRO A 1 555 ? -26.629 -2.482 42.193 1.00 48.38 555 PRO A O 1
ATOM 3929 N N . ILE A 1 556 ? -26.670 -0.766 40.739 1.00 56.88 556 ILE A N 1
ATOM 3930 C CA . ILE A 1 556 ? -28.129 -0.725 40.627 1.00 56.88 556 ILE A CA 1
ATOM 3931 C C . ILE A 1 556 ? -28.496 -1.746 39.554 1.00 56.88 556 ILE A C 1
ATOM 3933 O O . ILE A 1 556 ? -28.388 -1.472 38.363 1.00 56.88 556 ILE A O 1
ATOM 3937 N N . VAL A 1 557 ? -28.876 -2.947 39.983 1.00 55.38 557 VAL A N 1
ATOM 3938 C CA . VAL A 1 557 ? -29.378 -3.991 39.088 1.00 55.38 557 VAL A CA 1
ATOM 3939 C C . VAL A 1 557 ? -30.886 -3.805 38.962 1.00 55.38 557 VAL A C 1
ATOM 3941 O O . VAL A 1 557 ? -31.616 -4.014 39.930 1.00 55.38 557 VAL A O 1
ATOM 3944 N N . SER A 1 558 ? -31.360 -3.391 37.787 1.00 57.66 558 SER A N 1
ATOM 3945 C CA . SER A 1 558 ? -32.787 -3.390 37.462 1.00 57.66 558 SER A CA 1
ATOM 3946 C C . SER A 1 558 ? -33.101 -4.591 36.578 1.00 57.66 558 SER A C 1
ATOM 3948 O O . SER A 1 558 ? -32.667 -4.640 35.429 1.00 57.66 558 SER A O 1
ATOM 3950 N N . THR A 1 559 ? -33.862 -5.548 37.096 1.00 53.88 559 THR A N 1
ATOM 3951 C CA . THR A 1 559 ? -34.430 -6.633 36.294 1.00 53.88 559 THR A CA 1
ATOM 3952 C C . THR A 1 559 ? -35.823 -6.224 35.817 1.00 53.88 559 THR A C 1
ATOM 3954 O O . THR A 1 559 ? -36.632 -5.719 36.596 1.00 53.88 559 THR A O 1
ATOM 3957 N N . ALA A 1 560 ? -36.110 -6.409 34.528 1.00 51.66 560 ALA A N 1
ATOM 3958 C CA . ALA A 1 560 ? -37.456 -6.249 33.988 1.00 51.66 560 ALA A CA 1
ATOM 3959 C C . ALA A 1 560 ? -38.100 -7.641 33.872 1.00 51.66 560 ALA A C 1
ATOM 3961 O O . ALA A 1 560 ? -37.505 -8.524 33.254 1.00 51.66 560 ALA A O 1
ATOM 3962 N N . PRO A 1 561 ? -39.278 -7.886 34.468 1.00 38.75 561 PRO A N 1
ATOM 3963 C CA . PRO A 1 561 ? -39.948 -9.171 34.337 1.00 38.75 561 PRO A CA 1
ATOM 3964 C C . PRO A 1 561 ? -40.407 -9.392 32.890 1.00 38.75 561 PRO A C 1
ATOM 3966 O O . PRO A 1 561 ? -41.180 -8.602 32.349 1.00 38.75 561 PRO A O 1
ATOM 3969 N N . GLN A 1 562 ? -39.970 -10.492 32.276 1.00 41.62 562 GLN A N 1
ATOM 3970 C CA . GLN A 1 562 ? -40.514 -10.961 31.006 1.00 41.62 562 GLN A CA 1
ATOM 3971 C C . GLN A 1 562 ? -41.714 -11.870 31.287 1.00 41.62 562 GLN A C 1
ATOM 3973 O O . GLN A 1 562 ? -41.617 -12.850 32.026 1.00 41.62 562 GLN A O 1
ATOM 3978 N N . THR A 1 563 ? -42.868 -11.543 30.708 1.00 44.81 563 THR A N 1
ATOM 3979 C CA . THR A 1 563 ? -44.057 -12.394 30.828 1.00 44.81 563 THR A CA 1
ATOM 3980 C C . THR A 1 563 ? -43.942 -13.529 29.816 1.00 44.81 563 THR A C 1
ATOM 3982 O O . THR A 1 563 ? -44.145 -13.319 28.623 1.00 44.81 563 THR A O 1
ATOM 3985 N N . ILE A 1 564 ? -43.605 -14.734 30.279 1.00 39.44 564 ILE A N 1
ATOM 3986 C CA . ILE A 1 564 ? -43.681 -15.944 29.455 1.00 39.44 564 ILE A CA 1
ATOM 3987 C C . ILE A 1 564 ? -45.122 -16.448 29.524 1.00 39.44 564 ILE A C 1
ATOM 3989 O O . ILE A 1 564 ? -45.580 -16.910 30.572 1.00 39.44 564 ILE A O 1
ATOM 3993 N N . TYR A 1 565 ? -45.850 -16.370 28.409 1.00 35.78 565 TYR A N 1
ATOM 3994 C CA . TYR A 1 565 ? -47.153 -17.019 28.287 1.00 35.78 565 TYR A CA 1
ATOM 3995 C C . TYR A 1 565 ? -46.956 -18.535 28.327 1.00 35.78 565 TYR A C 1
ATOM 3997 O O . TYR A 1 565 ? -46.685 -19.176 27.316 1.00 35.78 565 TYR A O 1
ATOM 4005 N N . THR A 1 566 ? -47.096 -19.121 29.513 1.00 41.69 566 THR A N 1
ATOM 4006 C CA . THR A 1 566 ? -47.270 -20.566 29.633 1.00 41.69 566 THR A CA 1
ATOM 4007 C C . THR A 1 566 ? -48.747 -20.839 29.384 1.00 41.69 566 THR A C 1
ATOM 4009 O O . THR A 1 566 ? -49.594 -20.363 30.139 1.00 41.69 566 THR A O 1
ATOM 4012 N N . VAL A 1 567 ? -49.084 -21.566 28.318 1.00 52.09 567 VAL A N 1
ATOM 4013 C CA . VAL A 1 567 ? -50.459 -22.037 28.105 1.00 52.09 567 VAL A CA 1
ATOM 4014 C C . VAL A 1 567 ? -50.754 -23.102 29.162 1.00 52.09 567 VAL A C 1
ATOM 4016 O O . VAL A 1 567 ? -50.507 -24.286 28.964 1.00 52.09 567 VAL A O 1
ATOM 4019 N N . THR A 1 568 ? -51.265 -22.682 30.316 1.00 48.03 568 THR A N 1
ATOM 4020 C CA . THR A 1 568 ? -51.793 -23.559 31.369 1.00 48.03 568 THR A CA 1
ATOM 4021 C C . THR A 1 568 ? -53.314 -23.597 31.282 1.00 48.03 568 THR A C 1
ATOM 4023 O O . THR A 1 568 ? -54.035 -23.180 32.182 1.00 48.03 568 THR A O 1
ATOM 4026 N N . GLY A 1 569 ? -53.822 -24.093 30.156 1.00 41.59 569 GLY A N 1
ATOM 4027 C CA . GLY A 1 569 ? -55.238 -24.395 29.987 1.00 41.59 569 GLY A CA 1
ATOM 4028 C C . GLY A 1 569 ? -55.448 -25.897 29.866 1.00 41.59 569 GLY A C 1
ATOM 4029 O O . GLY A 1 569 ? -55.272 -26.446 28.785 1.00 41.59 569 GLY A O 1
ATOM 4030 N N . TYR A 1 570 ? -55.861 -26.565 30.944 1.00 48.59 570 TYR A N 1
ATOM 4031 C CA . TYR A 1 570 ? -56.606 -27.817 30.806 1.00 48.59 570 TYR A CA 1
ATOM 4032 C C . TYR A 1 570 ? -58.086 -27.456 30.675 1.00 48.59 570 TYR A C 1
ATOM 4034 O O . TYR A 1 570 ? -58.638 -26.787 31.551 1.00 48.59 570 TYR A O 1
ATOM 4042 N N . ASN A 1 571 ? -58.742 -27.904 29.604 1.00 46.56 571 ASN A N 1
ATOM 4043 C CA . ASN A 1 571 ? -60.199 -27.862 29.528 1.00 46.56 571 ASN A CA 1
ATOM 4044 C C . ASN A 1 571 ? -60.766 -28.849 30.556 1.00 46.56 571 ASN A C 1
ATOM 4046 O O . ASN A 1 571 ? -60.537 -30.055 30.461 1.00 46.56 571 ASN A O 1
ATOM 4050 N N . LYS A 1 572 ? -61.512 -28.341 31.542 1.00 43.34 572 LYS A N 1
ATOM 4051 C CA . LYS A 1 572 ? -62.370 -29.172 32.391 1.00 43.34 572 LYS A CA 1
ATOM 4052 C C . LYS A 1 572 ? -63.460 -29.770 31.505 1.00 43.34 572 LYS A C 1
ATOM 4054 O O . LYS A 1 572 ? -64.278 -29.036 30.960 1.00 43.34 572 LYS A O 1
ATOM 4059 N N . ILE A 1 573 ? -63.458 -31.090 31.372 1.00 47.91 573 ILE A N 1
ATOM 4060 C CA . ILE A 1 573 ? -64.581 -31.840 30.815 1.00 47.91 573 ILE A CA 1
ATOM 4061 C C . ILE A 1 573 ? -65.405 -32.307 32.017 1.00 47.91 573 ILE A C 1
ATOM 4063 O O . ILE A 1 573 ? -64.863 -32.972 32.903 1.00 47.91 573 ILE A O 1
ATOM 4067 N N . ASP A 1 574 ? -66.680 -31.923 32.087 1.00 48.59 574 ASP A N 1
ATOM 4068 C CA . ASP A 1 574 ? -67.590 -32.451 33.104 1.00 48.59 574 ASP A CA 1
ATOM 4069 C C . ASP A 1 574 ? -67.760 -33.966 32.917 1.00 48.59 574 ASP A C 1
ATOM 4071 O O . ASP A 1 574 ? -67.912 -34.474 31.802 1.00 48.59 574 ASP A O 1
ATOM 4075 N N . LEU A 1 575 ? -67.716 -34.701 34.032 1.00 44.00 575 LEU A N 1
ATOM 4076 C CA . LEU A 1 575 ? -67.962 -36.140 34.073 1.00 44.00 575 LEU A CA 1
ATOM 4077 C C . LEU A 1 575 ? -69.378 -36.435 33.555 1.00 44.00 575 LEU A C 1
ATOM 4079 O O . LEU A 1 575 ? -70.355 -36.092 34.218 1.00 44.00 575 LEU A O 1
ATOM 4083 N N . GLY A 1 576 ? -69.487 -37.123 32.413 1.00 51.19 576 GLY A N 1
ATOM 4084 C CA . GLY A 1 576 ? -70.749 -37.757 32.015 1.00 51.19 576 GLY A CA 1
ATOM 4085 C C . GLY A 1 576 ? -71.102 -37.832 30.531 1.00 51.19 576 GLY A C 1
ATOM 4086 O O . GLY A 1 576 ? -72.164 -38.370 30.235 1.00 51.19 576 GLY A O 1
ATOM 4087 N N . VAL A 1 577 ? -70.278 -37.360 29.586 1.00 48.78 577 VAL A N 1
ATOM 4088 C CA . VAL A 1 577 ? -70.612 -37.485 28.152 1.00 48.78 577 VAL A CA 1
ATOM 4089 C C . VAL A 1 577 ? -69.421 -38.003 27.347 1.00 48.78 577 VAL A C 1
ATOM 4091 O O . VAL A 1 577 ? -68.394 -37.341 27.232 1.00 48.78 577 VAL A O 1
ATOM 4094 N N . ILE A 1 578 ? -69.566 -39.204 26.785 1.00 47.62 578 ILE A N 1
ATOM 4095 C CA . ILE A 1 578 ? -68.648 -39.763 25.788 1.00 47.62 578 ILE A CA 1
ATOM 4096 C C . ILE A 1 578 ? -69.059 -39.178 24.433 1.00 47.62 578 ILE A C 1
ATOM 4098 O O . ILE A 1 578 ? -70.160 -39.451 23.957 1.00 47.62 578 ILE A O 1
ATOM 4102 N N . GLN A 1 579 ? -68.191 -38.384 23.802 1.00 44.03 579 GLN A N 1
ATOM 4103 C CA . GLN A 1 579 ? -68.326 -38.085 22.376 1.00 44.03 579 GLN A CA 1
ATOM 4104 C C . GLN A 1 579 ? -67.815 -39.283 21.575 1.00 44.03 579 GLN A C 1
ATOM 4106 O O . GLN A 1 579 ? -66.636 -39.630 21.639 1.00 44.03 579 GLN A O 1
ATOM 4111 N N . VAL A 1 580 ? -68.713 -39.918 20.825 1.00 42.97 580 VAL A N 1
ATOM 4112 C CA . VAL A 1 580 ? -68.358 -40.908 19.805 1.00 42.97 580 VAL A CA 1
ATOM 4113 C C . VAL A 1 580 ? -68.173 -40.158 18.484 1.00 42.97 580 VAL A C 1
ATOM 4115 O O . VAL A 1 580 ? -69.081 -39.420 18.099 1.00 42.97 580 VAL A O 1
ATOM 4118 N N . PRO A 1 581 ? -67.041 -40.308 17.778 1.00 43.97 581 PRO A N 1
ATOM 4119 C CA . PRO A 1 581 ? -66.897 -39.741 16.445 1.00 43.97 581 PRO A CA 1
ATOM 4120 C C . PRO A 1 581 ? -67.799 -40.493 15.459 1.00 43.97 581 PRO A C 1
ATOM 4122 O O . PRO A 1 581 ? -67.693 -41.710 15.299 1.00 43.97 581 PRO A O 1
ATOM 4125 N N . GLU A 1 582 ? -68.693 -39.761 14.796 1.00 52.44 582 GLU A N 1
ATOM 4126 C CA . GLU A 1 582 ? -69.448 -40.262 13.652 1.00 52.44 582 GLU A CA 1
ATOM 4127 C C . GLU A 1 582 ? -68.496 -40.409 12.459 1.00 52.44 582 GLU A C 1
ATOM 4129 O O . GLU A 1 582 ? -67.878 -39.441 12.014 1.00 52.44 582 GLU A O 1
ATOM 4134 N N . VAL A 1 583 ? -68.356 -41.635 11.954 1.00 42.72 583 VAL A N 1
ATOM 4135 C CA . VAL A 1 583 ? -67.637 -41.927 10.710 1.00 42.72 583 VAL A CA 1
ATOM 4136 C C . VAL A 1 583 ? -68.677 -42.193 9.631 1.00 42.72 583 VAL A C 1
ATOM 4138 O O . VAL A 1 583 ? -69.297 -43.256 9.604 1.00 42.72 583 VAL A O 1
ATOM 4141 N N . THR A 1 584 ? -68.869 -41.233 8.730 1.00 42.84 584 THR A N 1
ATOM 4142 C CA . THR A 1 584 ? -69.698 -41.417 7.536 1.00 42.84 584 THR A CA 1
ATOM 4143 C C . THR A 1 584 ? -68.804 -41.860 6.378 1.00 42.84 584 THR A C 1
ATOM 4145 O O . THR A 1 584 ? -67.960 -41.101 5.905 1.00 42.84 584 THR A O 1
ATOM 4148 N N . PHE A 1 585 ? -68.977 -43.096 5.907 1.00 37.25 585 PHE A N 1
ATOM 4149 C CA . PHE A 1 585 ? -68.350 -43.563 4.669 1.00 37.25 585 PHE A CA 1
ATOM 4150 C C . PHE A 1 585 ? -69.227 -43.162 3.478 1.00 37.25 585 PHE A C 1
ATOM 4152 O O . PHE A 1 585 ? -70.372 -43.605 3.378 1.00 37.25 585 PHE A O 1
ATOM 4159 N N . VAL A 1 586 ? -68.693 -42.339 2.572 1.00 44.66 586 VAL A N 1
ATOM 4160 C CA . VAL A 1 586 ? -69.310 -42.087 1.261 1.00 44.66 586 VAL A CA 1
ATOM 4161 C C . VAL A 1 586 ? -68.833 -43.173 0.299 1.00 44.66 586 VAL A C 1
ATOM 4163 O O . VAL A 1 586 ? -67.647 -43.502 0.272 1.00 44.66 586 VAL A O 1
ATOM 4166 N N . LYS A 1 587 ? -69.786 -43.769 -0.417 1.00 38.62 587 LYS A N 1
ATOM 4167 C CA . LYS A 1 587 ? -69.588 -44.892 -1.334 1.00 38.62 587 LYS A CA 1
ATOM 4168 C C . LYS A 1 587 ? -69.160 -44.431 -2.719 1.00 38.62 587 LYS A C 1
ATOM 4170 O O . LYS A 1 587 ? -69.683 -43.378 -3.151 1.00 38.62 587 LYS A O 1
#

Secondary structure (DSSP, 8-state):
--S-TTS-SEEEEEEEEEEE-S-EEESS-EEEEEEEEEE-SEEEEE-STT-EEEEEEEEEEEE-EEEE-TTS-EEEE-EEEEESEEEEEEEEEEEE-TT-EEEE-STT-EEEEEEEEEEE-SEEEESEEE-TTS-EEEPTT-EEEEEESS-EEE-EEEE-TTS-EEEE--EEEESSEEEEEESS-EEE-TT-EEEE-TTTT-S---S---EEEEEESS-EEE-SEEEE-STT-EEEEEESS-EEE-SEEEESSEEEEEE---TTSEEEEEPPPEE-B-TTS-EEBTTS-EE-TTSBBB-TTS-BB-TT--B---SSS-PPB--PBPEEES-EEEESTT-EEEEEESSEEEE-SEES-EEEETTEEEES-SEEEEEESSSEEEESSEEEESSEEEEEEEEEEE-TT-EEEE-STT-EEEEEEEEEEEE---BTTBPPPEEEESS-EEEEEEEEEE-SEEEESSS-EEEEEEEEEEE-SEEEESS-EEEEES--TTS-HHHHHHS---GGG--S-EEEEEET-EEEESS-EEEEESS-EEEEE-----SS---PPPP---PPPP------------TT---PPP-----